Protein AF-0000000065993021 (afdb_homodimer)

Nearest PDB structures (foldseek):
  5g56-assembly1_A  TM=7.506E-01  e=6.203E-04  Acetivibrio thermocellus
  7ceg-assembly1_A  TM=7.493E-01  e=1.211E-02  Mus musculus
  5xwt-assembly1_A  TM=7.594E-01  e=2.665E-02  Mus musculus
  6tpv-assembly1_A  TM=6.219E-01  e=9.504E-03  Homo sapiens
  4yfe-assembly2_B  TM=6.437E-01  e=3.396E-02  Mus musculus

pLDDT: mean 94.17, std 7.06, range [51.53, 98.88]

Structure (mmCIF, N/CA/C/O backbone):
data_AF-0000000065993021-model_v1
#
loop_
_entity.id
_entity.type
_entity.pdbx_description
1 polymer 'Probable zinc metalloprotease VDBG_06923'
#
loop_
_atom_site.group_PDB
_atom_site.id
_atom_site.type_symbol
_atom_site.label_atom_id
_atom_site.label_alt_id
_atom_site.label_comp_id
_atom_site.label_asym_id
_atom_site.label_entity_id
_atom_site.label_seq_id
_atom_site.pdbx_PDB_ins_code
_atom_site.Cartn_x
_atom_site.Cartn_y
_atom_site.Cartn_z
_atom_site.occupancy
_atom_site.B_iso_or_equiv
_atom_site.auth_seq_id
_atom_site.auth_comp_id
_atom_site.auth_asym_id
_atom_site.auth_atom_id
_atom_site.pdbx_PDB_model_num
ATOM 1 N N . MET A 1 1 ? 19.875 22.203 16.516 1 51.56 1 MET A N 1
ATOM 2 C CA . MET A 1 1 ? 19.578 23.625 16.406 1 51.56 1 MET A CA 1
ATOM 3 C C . MET A 1 1 ? 20.266 24.422 17.516 1 51.56 1 MET A C 1
ATOM 5 O O . MET A 1 1 ? 20.422 23.922 18.625 1 51.56 1 MET A O 1
ATOM 9 N N . ASN A 1 2 ? 21.203 25.266 17.203 1 52.75 2 ASN A N 1
ATOM 10 C CA . ASN A 1 2 ? 21.891 26.125 18.156 1 52.75 2 ASN A CA 1
ATOM 11 C C . ASN A 1 2 ? 20.922 27.078 18.844 1 52.75 2 ASN A C 1
ATOM 13 O O . ASN A 1 2 ? 20.516 28.078 18.266 1 52.75 2 ASN A O 1
ATOM 17 N N . TYR A 1 3 ? 20.438 26.797 20.016 1 54.84 3 TYR A N 1
ATOM 18 C CA . TYR A 1 3 ? 19.438 27.594 20.703 1 54.84 3 TYR A CA 1
ATOM 19 C C . TYR A 1 3 ? 20.031 28.891 21.234 1 54.84 3 TYR A C 1
ATOM 21 O O . TYR A 1 3 ? 19.297 29.766 21.719 1 54.84 3 TYR A O 1
ATOM 29 N N . GLU A 1 4 ? 21.266 29.062 21.141 1 57.97 4 GLU A N 1
ATOM 30 C CA . GLU A 1 4 ? 21.906 30.266 21.656 1 57.97 4 GLU A CA 1
ATOM 31 C C . GLU A 1 4 ? 21.984 31.344 20.578 1 57.97 4 GLU A C 1
ATOM 33 O O . GLU A 1 4 ? 22 32.531 20.891 1 57.97 4 GLU A O 1
ATOM 38 N N . ALA A 1 5 ? 22.094 30.859 19.375 1 61.44 5 ALA A N 1
ATOM 39 C CA . ALA A 1 5 ? 22.297 31.828 18.297 1 61.44 5 ALA A CA 1
ATOM 40 C C . ALA A 1 5 ? 20.953 32.188 17.656 1 61.44 5 ALA A C 1
ATOM 42 O O . ALA A 1 5 ? 19.953 31.516 17.859 1 61.44 5 ALA A O 1
ATOM 43 N N . GLU A 1 6 ? 20.953 33.375 17.172 1 67.56 6 GLU A N 1
ATOM 44 C CA . GLU A 1 6 ? 19.781 33.781 16.406 1 67.56 6 GLU A CA 1
ATOM 45 C C . GLU A 1 6 ? 19.516 32.781 15.266 1 67.56 6 GLU A C 1
ATOM 47 O O . GLU A 1 6 ? 20.359 32.594 14.391 1 67.56 6 GLU A O 1
ATOM 52 N N . GLN A 1 7 ? 18.578 31.875 15.477 1 71.81 7 GLN A N 1
ATOM 53 C CA . GLN A 1 7 ? 18.094 30.953 14.445 1 71.81 7 GLN A CA 1
ATOM 54 C C . GLN A 1 7 ? 16.641 31.25 14.094 1 71.81 7 GLN A C 1
ATOM 56 O O . GLN A 1 7 ? 15.734 30.797 14.789 1 71.81 7 GLN A O 1
ATOM 61 N N . PRO A 1 8 ? 16.453 32.062 13.07 1 79.31 8 PRO A N 1
ATOM 62 C CA . PRO A 1 8 ? 15.109 32.562 12.781 1 79.31 8 PRO A CA 1
ATOM 63 C C . PRO A 1 8 ? 14.078 31.453 12.609 1 79.31 8 PRO A C 1
ATOM 65 O O . PRO A 1 8 ? 12.898 31.656 12.914 1 79.31 8 PRO A O 1
ATOM 68 N N . GLY A 1 9 ? 14.5 30.219 12.094 1 89 9 GLY A N 1
ATOM 69 C CA . GLY A 1 9 ? 13.562 29.109 11.938 1 89 9 GLY A CA 1
ATOM 70 C C . GLY A 1 9 ? 12.367 29.469 11.078 1 89 9 GLY A C 1
ATOM 71 O O . GLY A 1 9 ? 11.227 29.188 11.453 1 89 9 GLY A O 1
ATOM 72 N N . ALA A 1 10 ? 12.578 30.266 9.969 1 91.44 10 ALA A N 1
ATOM 73 C CA . ALA A 1 10 ? 11.523 30.766 9.102 1 91.44 10 ALA A CA 1
ATOM 74 C C . ALA A 1 10 ? 10.719 29.625 8.484 1 91.44 10 ALA A C 1
ATOM 76 O O . ALA A 1 10 ? 9.492 29.609 8.547 1 91.44 10 ALA A O 1
ATOM 77 N N . ASN A 1 11 ? 11.391 28.703 7.926 1 92.94 11 ASN A N 1
ATOM 78 C CA . ASN A 1 11 ? 10.734 27.547 7.32 1 92.94 11 ASN A CA 1
ATOM 79 C C . ASN A 1 11 ? 10.398 26.484 8.359 1 92.94 11 ASN A C 1
ATOM 81 O O . ASN A 1 11 ? 9.281 25.984 8.398 1 92.94 11 ASN A O 1
ATOM 85 N N . ASP A 1 12 ? 11.305 26.203 9.25 1 89.75 12 ASP A N 1
ATOM 86 C CA . ASP A 1 12 ? 11.203 25.203 10.312 1 89.75 12 ASP A CA 1
ATOM 87 C C . ASP A 1 12 ? 11.18 25.859 11.688 1 89.75 12 ASP A C 1
ATOM 89 O O . ASP A 1 12 ? 12.203 25.922 12.367 1 89.75 12 ASP A O 1
ATOM 93 N N . ASP A 1 13 ? 10.125 26.328 12.156 1 91 13 ASP A N 1
ATOM 94 C CA . ASP A 1 13 ? 8.812 26.016 11.609 1 91 13 ASP A CA 1
ATOM 95 C C . ASP A 1 13 ? 7.863 27.203 11.703 1 91 13 ASP A C 1
ATOM 97 O O . ASP A 1 13 ? 6.676 27.031 11.992 1 91 13 ASP A O 1
ATOM 101 N N . ALA A 1 14 ? 8.438 28.391 11.516 1 93.44 14 ALA A N 1
ATOM 102 C CA . ALA A 1 14 ? 7.555 29.562 11.531 1 93.44 14 ALA A CA 1
ATOM 103 C C . ALA A 1 14 ? 6.543 29.5 10.391 1 93.44 14 ALA A C 1
ATOM 105 O O . ALA A 1 14 ? 5.441 30.047 10.5 1 93.44 14 ALA A O 1
ATOM 106 N N . SER A 1 15 ? 6.91 28.859 9.289 1 95.44 15 SER A N 1
ATOM 107 C CA . SER A 1 15 ? 5.98 28.703 8.172 1 95.44 15 SER A CA 1
ATOM 108 C C . SER A 1 15 ? 4.703 28 8.617 1 95.44 15 SER A C 1
ATOM 110 O O . SER A 1 15 ? 3.598 28.469 8.336 1 95.44 15 SER A O 1
ATOM 112 N N . GLY A 1 16 ? 4.852 26.875 9.375 1 96.56 16 GLY A N 1
ATOM 113 C CA . GLY A 1 16 ? 3.693 26.156 9.891 1 96.56 16 GLY A CA 1
ATOM 114 C C . GLY A 1 16 ? 2.914 26.969 10.914 1 96.56 16 GLY A C 1
ATOM 115 O O . GLY A 1 16 ? 1.682 26.938 10.93 1 96.56 16 GLY A O 1
ATOM 116 N N . VAL A 1 17 ? 3.619 27.688 11.789 1 96.69 17 VAL A N 1
ATOM 117 C CA . VAL A 1 17 ? 2.969 28.516 12.789 1 96.69 17 VAL A CA 1
ATOM 118 C C . VAL A 1 17 ? 2.15 29.609 12.094 1 96.69 17 VAL A C 1
ATOM 120 O O . VAL A 1 17 ? 1.023 29.906 12.5 1 96.69 17 VAL A O 1
ATOM 123 N N . ALA A 1 18 ? 2.752 30.172 11.062 1 97.31 18 ALA A N 1
ATOM 124 C CA . ALA A 1 18 ? 2.049 31.203 10.297 1 97.31 18 ALA A CA 1
ATOM 125 C C . ALA A 1 18 ? 0.755 30.656 9.703 1 97.31 18 ALA A C 1
ATOM 127 O O . ALA A 1 18 ? -0.28 31.328 9.727 1 97.31 18 ALA A O 1
ATOM 128 N N . VAL A 1 19 ? 0.803 29.453 9.141 1 98.31 19 VAL A N 1
ATOM 129 C CA . VAL A 1 19 ? -0.385 28.812 8.586 1 98.31 19 VAL A CA 1
ATOM 130 C C . VAL A 1 19 ? -1.442 28.656 9.68 1 98.31 19 VAL A C 1
ATOM 132 O O . VAL A 1 19 ? -2.602 29.031 9.492 1 98.31 19 VAL A O 1
ATOM 135 N N . ALA A 1 20 ? -1.047 28.141 10.852 1 97.94 20 ALA A N 1
ATOM 136 C CA . ALA A 1 20 ? -1.976 27.922 11.953 1 97.94 20 ALA A CA 1
ATOM 137 C C . ALA A 1 20 ? -2.611 29.234 12.398 1 97.94 20 ALA A C 1
ATOM 139 O O . ALA A 1 20 ? -3.826 29.312 12.602 1 97.94 20 ALA A O 1
ATOM 140 N N . LEU A 1 21 ? -1.786 30.266 12.516 1 97.81 21 LEU A N 1
ATOM 141 C CA . LEU A 1 21 ? -2.275 31.562 12.969 1 97.81 21 LEU A CA 1
ATOM 142 C C . LEU A 1 21 ? -3.246 32.156 11.953 1 97.81 21 LEU A C 1
ATOM 144 O O . LEU A 1 21 ? -4.285 32.688 12.336 1 97.81 21 LEU A O 1
ATOM 148 N N . GLU A 1 22 ? -2.885 32.094 10.719 1 97.94 22 GLU A N 1
ATOM 149 C CA . GLU A 1 22 ? -3.762 32.625 9.68 1 97.94 22 GLU A CA 1
ATOM 150 C C . GLU A 1 22 ? -5.094 31.906 9.648 1 97.94 22 GLU A C 1
ATOM 152 O O . GLU A 1 22 ? -6.152 32.531 9.508 1 97.94 22 GLU A O 1
ATOM 157 N N . LEU A 1 23 ? -5.023 30.578 9.75 1 98.12 23 LEU A N 1
ATOM 158 C CA . LEU A 1 23 ? -6.258 29.797 9.758 1 98.12 23 LEU A CA 1
ATOM 159 C C . LEU A 1 23 ? -7.094 30.109 10.992 1 98.12 23 LEU A C 1
ATOM 161 O O . LEU A 1 23 ? -8.328 30.172 10.914 1 98.12 23 LEU A O 1
ATOM 165 N N . ALA A 1 24 ? -6.426 30.297 12.117 1 98 24 ALA A N 1
ATOM 166 C CA . ALA A 1 24 ? -7.137 30.719 13.32 1 98 24 ALA A CA 1
ATOM 167 C C . ALA A 1 24 ? -7.852 32.062 13.094 1 98 24 ALA A C 1
ATOM 169 O O . ALA A 1 24 ? -9.008 32.219 13.492 1 98 24 ALA A O 1
ATOM 170 N N . ARG A 1 25 ? -7.168 32.969 12.461 1 97.62 25 ARG A N 1
ATOM 171 C CA . ARG A 1 25 ? -7.758 34.25 12.164 1 97.62 25 ARG A CA 1
ATOM 172 C C . ARG A 1 25 ? -8.969 34.125 11.258 1 97.62 25 ARG A C 1
ATOM 174 O O . ARG A 1 25 ? -10.031 34.688 11.523 1 97.62 25 ARG A O 1
ATOM 181 N N . VAL A 1 26 ? -8.828 33.344 10.188 1 96.69 26 VAL A N 1
ATOM 182 C CA . VAL A 1 26 ? -9.875 33.156 9.195 1 96.69 26 VAL A CA 1
ATOM 183 C C . VAL A 1 26 ? -11.086 32.469 9.828 1 96.69 26 VAL A C 1
ATOM 185 O O . VAL A 1 26 ? -12.234 32.844 9.547 1 96.69 26 VAL A O 1
ATOM 188 N N . LEU A 1 27 ? -10.836 31.516 10.766 1 97.12 27 LEU A N 1
ATOM 189 C CA . LEU A 1 27 ? -11.914 30.688 11.297 1 97.12 27 LEU A CA 1
ATOM 190 C C . LEU A 1 27 ? -12.484 31.281 12.57 1 97.12 27 LEU A C 1
ATOM 192 O O . LEU A 1 27 ? -13.523 30.844 13.062 1 97.12 27 LEU A O 1
ATOM 196 N N . ALA A 1 28 ? -11.828 32.281 13.086 1 95.25 28 ALA A N 1
ATOM 197 C CA . ALA A 1 28 ? -12.25 32.906 14.336 1 95.25 28 ALA A CA 1
ATOM 198 C C . ALA A 1 28 ? -13.672 33.438 14.234 1 95.25 28 ALA A C 1
ATOM 200 O O . ALA A 1 28 ? -14.383 33.531 15.242 1 95.25 28 ALA A O 1
ATOM 201 N N . LYS A 1 29 ? -14.133 33.719 13.039 1 94.62 29 LYS A N 1
ATOM 202 C CA . LYS A 1 29 ? -15.453 34.312 12.844 1 94.62 29 LYS A CA 1
ATOM 203 C C . LYS A 1 29 ? -16.469 33.25 12.414 1 94.62 29 LYS A C 1
ATOM 205 O O . LYS A 1 29 ? -17.578 33.594 12.016 1 94.62 29 LYS A O 1
ATOM 210 N N . ARG A 1 30 ? -16.031 32.094 12.43 1 95.75 30 ARG A N 1
ATOM 211 C CA . ARG A 1 30 ? -16.891 31 12.008 1 95.75 30 ARG A CA 1
ATOM 212 C C . ARG A 1 30 ? -17.172 30.047 13.172 1 95.75 30 ARG A C 1
ATOM 214 O O . ARG A 1 30 ? -16.453 30.078 14.18 1 95.75 30 ARG A O 1
ATOM 221 N N . LYS A 1 31 ? -18.25 29.328 13.086 1 95.5 31 LYS A N 1
ATOM 222 C CA . LYS A 1 31 ? -18.609 28.344 14.102 1 95.5 31 LYS A CA 1
ATOM 223 C C . LYS A 1 31 ? -18.625 26.938 13.523 1 95.5 31 LYS A C 1
ATOM 225 O O . LYS A 1 31 ? -19.625 26.5 12.953 1 95.5 31 LYS A O 1
ATOM 230 N N . PRO A 1 32 ? -17.531 26.266 13.656 1 95.75 32 PRO A N 1
ATOM 231 C CA . PRO A 1 32 ? -17.516 24.875 13.203 1 95.75 32 PRO A CA 1
ATOM 232 C C . PRO A 1 32 ? -18.391 23.969 14.062 1 95.75 32 PRO A C 1
ATOM 234 O O . PRO A 1 32 ? -18.703 24.312 15.211 1 95.75 32 PRO A O 1
ATOM 237 N N . ALA A 1 33 ? -18.828 22.828 13.5 1 95.19 33 ALA A N 1
ATOM 238 C CA . ALA A 1 33 ? -19.656 21.859 14.227 1 95.19 33 ALA A CA 1
ATOM 239 C C . ALA A 1 33 ? -18.828 21.141 15.297 1 95.19 33 ALA A C 1
ATOM 241 O O . ALA A 1 33 ? -19.375 20.75 16.344 1 95.19 33 ALA A O 1
ATOM 242 N N . ALA A 1 34 ? -17.547 21 15.023 1 95 34 ALA A N 1
ATOM 243 C CA . ALA A 1 34 ? -16.641 20.375 15.984 1 95 34 ALA A CA 1
ATOM 244 C C . ALA A 1 34 ? -15.539 21.344 16.406 1 95 34 ALA A C 1
ATOM 246 O O . ALA A 1 34 ? -15.258 22.328 15.711 1 95 34 ALA A O 1
ATOM 247 N N . THR A 1 35 ? -14.945 21.031 17.5 1 96.44 35 THR A N 1
ATOM 248 C CA . THR A 1 35 ? -13.867 21.859 18.031 1 96.44 35 THR A CA 1
ATOM 249 C C . THR A 1 35 ? -12.625 21.75 17.156 1 96.44 35 THR A C 1
ATOM 251 O O . THR A 1 35 ? -12.227 20.656 16.766 1 96.44 35 THR A O 1
ATOM 254 N N . ILE A 1 36 ? -12.086 22.844 16.781 1 97.69 36 ILE A N 1
ATOM 255 C CA . ILE A 1 36 ? -10.797 22.938 16.109 1 97.69 36 ILE A CA 1
ATOM 256 C C . ILE A 1 36 ? -9.758 23.547 17.062 1 97.69 36 ILE A C 1
ATOM 258 O O . ILE A 1 36 ? -9.992 24.609 17.641 1 97.69 36 ILE A O 1
ATOM 262 N N . VAL A 1 37 ? -8.648 22.844 17.281 1 97.44 37 VAL A N 1
ATOM 263 C CA . VAL A 1 37 ? -7.586 23.328 18.156 1 97.44 37 VAL A CA 1
ATOM 264 C C . VAL A 1 37 ? -6.379 23.734 17.312 1 97.44 37 VAL A C 1
ATOM 266 O O . VAL A 1 37 ? -5.883 22.953 16.5 1 97.44 37 VAL A O 1
ATOM 269 N N . PHE A 1 38 ? -5.961 24.984 17.422 1 97.62 38 PHE A N 1
ATOM 270 C CA . PHE A 1 38 ? -4.707 25.469 16.859 1 97.62 38 PHE A CA 1
ATOM 271 C C . PHE A 1 38 ? -3.615 25.516 17.922 1 97.62 38 PHE A C 1
ATOM 273 O O . PHE A 1 38 ? -3.822 26.062 19.016 1 97.62 38 PHE A O 1
ATOM 280 N N . ALA A 1 39 ? -2.529 24.859 17.625 1 95.81 39 ALA A N 1
ATOM 281 C CA . ALA A 1 39 ? -1.469 24.781 18.625 1 95.81 39 ALA A CA 1
ATOM 282 C C . ALA A 1 39 ? -0.096 24.969 17.984 1 95.81 39 ALA A C 1
ATOM 284 O O . ALA A 1 39 ? 0.13 24.531 16.859 1 95.81 39 ALA A O 1
ATOM 285 N N . ALA A 1 40 ? 0.78 25.672 18.656 1 94.31 40 ALA A N 1
ATOM 286 C CA . ALA A 1 40 ? 2.219 25.688 18.406 1 94.31 40 ALA A CA 1
ATOM 287 C C . ALA A 1 40 ? 2.99 25.078 19.562 1 94.31 40 ALA A C 1
ATOM 289 O O . ALA A 1 40 ? 2.902 25.547 20.703 1 94.31 40 ALA A O 1
ATOM 290 N N . VAL A 1 41 ? 3.662 24.016 19.312 1 91.06 41 VAL A N 1
ATOM 291 C CA . VAL A 1 41 ? 4.312 23.281 20.391 1 91.06 41 VAL A CA 1
ATOM 292 C C . VAL A 1 41 ? 5.816 23.547 20.359 1 91.06 41 VAL A C 1
ATOM 294 O O . VAL A 1 41 ? 6.391 23.781 19.297 1 91.06 41 VAL A O 1
ATOM 297 N N . ALA A 1 42 ? 6.398 23.547 21.516 1 86.12 42 ALA A N 1
ATOM 298 C CA . ALA A 1 42 ? 7.828 23.812 21.656 1 86.12 42 ALA A CA 1
ATOM 299 C C . ALA A 1 42 ? 8.617 22.516 21.844 1 86.12 42 ALA A C 1
ATOM 301 O O . ALA A 1 42 ? 8.031 21.469 22.109 1 86.12 42 ALA A O 1
ATOM 302 N N . GLY A 1 43 ? 10 22.609 21.625 1 84 43 GLY A N 1
ATOM 303 C CA . GLY A 1 43 ? 10.914 21.531 21.953 1 84 43 GLY A CA 1
ATOM 304 C C . GLY A 1 43 ? 10.844 20.375 20.984 1 84 43 GLY A C 1
ATOM 305 O O . GLY A 1 43 ? 10.914 19.203 21.391 1 84 43 GLY A O 1
ATOM 306 N N . GLU A 1 44 ? 10.484 20.625 19.688 1 76.31 44 GLU A N 1
ATOM 307 C CA . GLU A 1 44 ? 10.477 19.562 18.688 1 76.31 44 GLU A CA 1
ATOM 308 C C . GLU A 1 44 ? 11.852 18.922 18.562 1 76.31 44 GLU A C 1
ATOM 310 O O . GLU A 1 44 ? 11.984 17.703 18.656 1 76.31 44 GLU A O 1
ATOM 315 N N . GLU A 1 45 ? 12.891 19.719 18.5 1 76.12 45 GLU A N 1
ATOM 316 C CA . GLU A 1 45 ? 14.234 19.219 18.25 1 76.12 45 GLU A CA 1
ATOM 317 C C . GLU A 1 45 ? 14.789 18.5 19.484 1 76.12 45 GLU A C 1
ATOM 319 O O . GLU A 1 45 ? 15.734 17.703 19.375 1 76.12 45 GLU A O 1
ATOM 324 N N . GLN A 1 46 ? 14.25 18.812 20.641 1 78.06 46 GLN A N 1
ATOM 325 C CA . GLN A 1 46 ? 14.703 18.219 21.891 1 78.06 46 GLN A CA 1
ATOM 326 C C . GLN A 1 46 ? 13.977 16.906 22.188 1 78.06 46 GLN A C 1
ATOM 328 O O . GLN A 1 46 ? 14.148 16.312 23.25 1 78.06 46 GLN A O 1
ATOM 333 N N . GLY A 1 47 ? 13.25 16.469 21.188 1 82 47 GLY A N 1
ATOM 334 C CA . GLY A 1 47 ? 12.594 15.188 21.391 1 82 47 GLY A CA 1
ATOM 335 C C . GLY A 1 47 ? 11.078 15.281 21.359 1 82 47 GLY A C 1
ATOM 336 O O . GLY A 1 47 ? 10.391 14.539 22.062 1 82 47 GLY A O 1
ATOM 337 N N . LEU A 1 48 ? 10.586 16.266 20.688 1 87.69 48 LEU A N 1
ATOM 338 C CA . LEU A 1 48 ? 9.148 16.406 20.469 1 87.69 48 LEU A CA 1
ATOM 339 C C . LEU A 1 48 ? 8.422 16.625 21.797 1 87.69 48 LEU A C 1
ATOM 341 O O . LEU A 1 48 ? 7.359 16.047 22.031 1 87.69 48 LEU A O 1
ATOM 345 N N . LEU A 1 49 ? 8.938 17.422 22.703 1 89.5 49 LEU A N 1
ATOM 346 C CA . LEU A 1 49 ? 8.461 17.578 24.078 1 89.5 49 LEU A CA 1
ATOM 347 C C . LEU A 1 49 ? 7.043 18.141 24.094 1 89.5 49 LEU A C 1
ATOM 349 O O . LEU A 1 49 ? 6.152 17.578 24.75 1 89.5 49 LEU A O 1
ATOM 353 N N . GLY A 1 50 ? 6.836 19.203 23.422 1 93.69 50 GLY A N 1
ATOM 354 C CA . GLY A 1 50 ? 5.523 19.828 23.422 1 93.69 50 GLY A CA 1
ATOM 355 C C . GLY A 1 50 ? 4.441 18.938 22.844 1 93.69 50 GLY A C 1
ATOM 356 O O . GLY A 1 50 ? 3.352 18.828 23.406 1 93.69 50 GLY A O 1
ATOM 357 N N . ALA A 1 51 ? 4.703 18.328 21.719 1 95.31 51 ALA A N 1
ATOM 358 C CA . ALA A 1 51 ? 3.736 17.438 21.062 1 95.31 51 ALA A CA 1
ATOM 359 C C . ALA A 1 51 ? 3.416 16.234 21.953 1 95.31 51 ALA A C 1
ATOM 361 O O . ALA A 1 51 ? 2.26 15.812 22.047 1 95.31 51 ALA A O 1
ATOM 362 N N . GLN A 1 52 ? 4.426 15.68 22.594 1 96.5 52 GLN A N 1
ATOM 363 C CA . GLN A 1 52 ? 4.215 14.555 23.5 1 96.5 52 GLN A CA 1
ATOM 364 C C . GLN A 1 52 ? 3.297 14.945 24.656 1 96.5 52 GLN A C 1
ATOM 366 O O . GLN A 1 52 ? 2.367 14.211 24.984 1 96.5 52 GLN A O 1
ATOM 371 N N . PHE A 1 53 ? 3.605 16.094 25.25 1 97.19 53 PHE A N 1
ATOM 372 C CA . PHE A 1 53 ? 2.787 16.578 26.344 1 97.19 53 PHE A CA 1
ATOM 373 C C . PHE A 1 53 ? 1.338 16.75 25.922 1 97.19 53 PHE A C 1
ATOM 375 O O . PHE A 1 53 ? 0.419 16.312 26.609 1 97.19 53 PHE A O 1
ATOM 382 N N . MET A 1 54 ? 1.132 17.344 24.797 1 97.44 54 MET A N 1
ATOM 383 C CA . MET A 1 54 ? -0.217 17.609 24.297 1 97.44 54 MET A CA 1
ATOM 384 C C . MET A 1 54 ? -0.952 16.312 24 1 97.44 54 MET A C 1
ATOM 386 O O . MET A 1 54 ? -2.105 16.141 24.391 1 97.44 54 MET A O 1
ATOM 390 N N . ALA A 1 55 ? -0.347 15.406 23.297 1 97.75 55 ALA A N 1
ATOM 391 C CA . ALA A 1 55 ? -0.956 14.125 22.953 1 97.75 55 ALA A CA 1
ATOM 392 C C . ALA A 1 55 ? -1.354 13.359 24.203 1 97.75 55 ALA A C 1
ATOM 394 O O . ALA A 1 55 ? -2.459 12.82 24.297 1 97.75 55 ALA A O 1
ATOM 395 N N . GLN A 1 56 ? -0.445 13.375 25.172 1 97.56 56 GLN A N 1
ATOM 396 C CA . GLN A 1 56 ? -0.712 12.648 26.406 1 97.56 56 GLN A CA 1
ATOM 397 C C . GLN A 1 56 ? -1.827 13.32 27.203 1 97.56 56 GLN A C 1
ATOM 399 O O . GLN A 1 56 ? -2.627 12.641 27.859 1 97.56 56 GLN A O 1
ATOM 404 N N . THR A 1 57 ? -1.809 14.617 27.219 1 97.88 57 THR A N 1
ATOM 405 C CA . THR A 1 57 ? -2.881 15.344 27.875 1 97.88 57 THR A CA 1
ATOM 406 C C . THR A 1 57 ? -4.238 14.953 27.312 1 97.88 57 THR A C 1
ATOM 408 O O . THR A 1 57 ? -5.176 14.664 28.047 1 97.88 57 THR A O 1
ATOM 411 N N . PHE A 1 58 ? -4.398 14.914 25.984 1 98.06 58 PHE A N 1
ATOM 412 C CA . PHE A 1 58 ? -5.645 14.523 25.328 1 98.06 58 PHE A CA 1
ATOM 413 C C . PHE A 1 58 ? -5.992 13.078 25.656 1 98.06 58 PHE A C 1
ATOM 415 O O . PHE A 1 58 ? -7.145 12.758 25.938 1 98.06 58 PHE A O 1
ATOM 422 N N . LYS A 1 59 ? -4.984 12.234 25.578 1 97.44 59 LYS A N 1
ATOM 423 C CA . LYS A 1 59 ? -5.207 10.82 25.844 1 97.44 59 LYS A CA 1
ATOM 424 C C . LYS A 1 59 ? -5.688 10.602 27.281 1 97.44 59 LYS A C 1
ATOM 426 O O . LYS A 1 59 ? -6.66 9.883 27.516 1 97.44 59 LYS A O 1
ATOM 431 N N . ASN A 1 60 ? -5.047 11.234 28.234 1 98.06 60 ASN A N 1
ATOM 432 C CA . ASN A 1 60 ? -5.387 11.094 29.656 1 98.06 60 ASN A CA 1
ATOM 433 C C . ASN A 1 60 ? -6.793 11.625 29.938 1 98.06 60 ASN A C 1
ATOM 435 O O . ASN A 1 60 ? -7.477 11.109 30.828 1 98.06 60 ASN A O 1
ATOM 439 N N . ALA A 1 61 ? -7.18 12.57 29.219 1 98.12 61 ALA A N 1
ATOM 440 C CA . ALA A 1 61 ? -8.508 13.156 29.391 1 98.12 61 ALA A CA 1
ATOM 441 C C . ALA A 1 61 ? -9.539 12.453 28.516 1 98.12 61 ALA A C 1
ATOM 443 O O . ALA A 1 61 ? -10.703 12.867 28.469 1 98.12 61 ALA A O 1
ATOM 444 N N . SER A 1 62 ? -9.172 11.484 27.75 1 97.12 62 SER A N 1
ATOM 445 C CA . SER A 1 62 ? -10.031 10.703 26.859 1 97.12 62 SER A CA 1
ATOM 446 C C . SER A 1 62 ? -10.703 11.594 25.828 1 97.12 62 SER A C 1
ATOM 448 O O . SER A 1 62 ? -11.891 11.422 25.531 1 97.12 62 SER A O 1
ATOM 450 N N . VAL A 1 63 ? -9.93 12.586 25.406 1 96.81 63 VAL A N 1
ATOM 451 C CA . VAL A 1 63 ? -10.438 13.453 24.344 1 96.81 63 VAL A CA 1
ATOM 452 C C . VAL A 1 63 ? -10.5 12.68 23.031 1 96.81 63 VAL A C 1
ATOM 454 O O . VAL A 1 63 ? -9.57 11.93 22.703 1 96.81 63 VAL A O 1
ATOM 457 N N . ASN A 1 64 ? -11.586 12.844 22.281 1 94.31 64 ASN A N 1
ATOM 458 C CA . ASN A 1 64 ? -11.703 12.242 20.953 1 94.31 64 ASN A CA 1
ATOM 459 C C . ASN A 1 64 ? -11.07 13.117 19.875 1 94.31 64 ASN A C 1
ATOM 461 O O . ASN A 1 64 ? -11.695 14.07 19.406 1 94.31 64 ASN A O 1
ATOM 465 N N . VAL A 1 65 ? -9.844 12.805 19.531 1 96.12 65 VAL A N 1
ATOM 466 C CA . VAL A 1 65 ? -9.156 13.508 18.453 1 96.12 65 VAL A CA 1
ATOM 467 C C . VAL A 1 65 ? -9.359 12.758 17.141 1 96.12 65 VAL A C 1
ATOM 469 O O . VAL A 1 65 ? -8.797 11.672 16.938 1 96.12 65 VAL A O 1
ATOM 472 N N . GLU A 1 66 ? -10.07 13.336 16.203 1 94.62 66 GLU A N 1
ATOM 473 C CA . GLU A 1 66 ? -10.414 12.664 14.953 1 94.62 66 GLU A CA 1
ATOM 474 C C . GLU A 1 66 ? -9.32 12.859 13.906 1 94.62 66 GLU A C 1
ATOM 476 O O . GLU A 1 66 ? -9.258 12.117 12.922 1 94.62 66 GLU A O 1
ATOM 481 N N . GLY A 1 67 ? -8.523 13.852 14.117 1 97.56 67 GLY A N 1
ATOM 482 C CA . GLY A 1 67 ? -7.438 14.102 13.188 1 97.56 67 GLY A CA 1
ATOM 483 C C . GLY A 1 67 ? -6.453 15.148 13.688 1 97.56 67 GLY A C 1
ATOM 484 O O . GLY A 1 67 ? -6.855 16.188 14.211 1 97.56 67 GLY A O 1
ATOM 485 N N . MET A 1 68 ? -5.262 14.836 13.664 1 98.31 68 MET A N 1
ATOM 486 C CA . MET A 1 68 ? -4.188 15.781 13.953 1 98.31 68 MET A CA 1
ATOM 487 C C . MET A 1 68 ? -3.387 16.094 12.688 1 98.31 68 MET A C 1
ATOM 489 O O . MET A 1 68 ? -2.883 15.188 12.031 1 98.31 68 MET A O 1
ATOM 493 N N . LEU A 1 69 ? -3.352 17.344 12.281 1 98.56 69 LEU A N 1
ATOM 494 C CA . LEU A 1 69 ? -2.645 17.828 11.102 1 98.56 69 LEU A CA 1
ATOM 495 C C . LEU A 1 69 ? -1.402 18.609 11.492 1 98.56 69 LEU A C 1
ATOM 497 O O . LEU A 1 69 ? -1.508 19.766 11.93 1 98.56 69 LEU A O 1
ATOM 501 N N . ASN A 1 70 ? -0.302 18 11.383 1 98.25 70 ASN A N 1
ATOM 502 C CA . ASN A 1 70 ? 0.961 18.688 11.641 1 98.25 70 ASN A CA 1
ATOM 503 C C . ASN A 1 70 ? 1.462 19.422 10.398 1 98.25 70 ASN A C 1
ATOM 505 O O . ASN A 1 70 ? 1.705 18.812 9.359 1 98.25 70 ASN A O 1
ATOM 509 N N . VAL A 1 71 ? 1.565 20.688 10.484 1 97.88 71 VAL A N 1
ATOM 510 C CA . VAL A 1 71 ? 2.094 21.516 9.406 1 97.88 71 VAL A CA 1
ATOM 511 C C . VAL A 1 71 ? 3.504 21.984 9.758 1 97.88 71 VAL A C 1
ATOM 513 O O . VAL A 1 71 ? 3.686 22.812 10.664 1 97.88 71 VAL A O 1
ATOM 516 N N . ASP A 1 72 ? 4.379 21.406 9.086 1 94.62 72 ASP A N 1
ATOM 517 C CA . ASP A 1 72 ? 5.785 21.594 9.43 1 94.62 72 ASP A CA 1
ATOM 518 C C . ASP A 1 72 ? 6.66 21.641 8.18 1 94.62 72 ASP A C 1
ATOM 520 O O . ASP A 1 72 ? 6.605 20.734 7.348 1 94.62 72 ASP A O 1
ATOM 524 N N . LEU A 1 73 ? 7.508 22.75 8.055 1 93.88 73 LEU A N 1
ATOM 525 C CA . LEU A 1 73 ? 8.398 22.875 6.91 1 93.88 73 LEU A CA 1
ATOM 526 C C . LEU A 1 73 ? 7.609 22.984 5.613 1 93.88 73 LEU A C 1
ATOM 528 O O . LEU A 1 73 ? 7.777 22.156 4.707 1 93.88 73 LEU A O 1
ATOM 532 N N . VAL A 1 74 ? 6.82 24.031 5.52 1 96.69 74 VAL A N 1
ATOM 533 C CA . VAL A 1 74 ? 5.977 24.172 4.34 1 96.69 74 VAL A CA 1
ATOM 534 C C . VAL A 1 74 ? 6.301 25.484 3.633 1 96.69 74 VAL A C 1
ATOM 536 O O . VAL A 1 74 ? 5.43 26.094 3.008 1 96.69 74 VAL A O 1
ATOM 539 N N . GLY A 1 75 ? 7.539 25.969 3.77 1 94.56 75 GLY A N 1
ATOM 540 C CA . GLY A 1 75 ? 7.871 27.312 3.326 1 94.56 75 GLY A CA 1
ATOM 541 C C . GLY A 1 75 ? 8.531 27.344 1.959 1 94.56 75 GLY A C 1
ATOM 542 O O . GLY A 1 75 ? 8.664 28.406 1.354 1 94.56 75 GLY A O 1
ATOM 543 N N . SER A 1 76 ? 8.969 26.219 1.499 1 90.44 76 SER A N 1
ATOM 544 C CA . SER A 1 76 ? 9.75 26.266 0.266 1 90.44 76 SER A CA 1
ATOM 545 C C . SER A 1 76 ? 9.211 25.281 -0.771 1 90.44 76 SER A C 1
ATOM 547 O O . SER A 1 76 ? 9.094 24.094 -0.501 1 90.44 76 SER A O 1
ATOM 549 N N . SER A 1 77 ? 8.93 25.891 -2.029 1 91.75 77 SER A N 1
ATOM 550 C CA . SER A 1 77 ? 8.531 25.062 -3.166 1 91.75 77 SER A CA 1
ATOM 551 C C . SER A 1 77 ? 9.711 24.781 -4.082 1 91.75 77 SER A C 1
ATOM 553 O O . SER A 1 77 ? 9.594 24 -5.035 1 91.75 77 SER A O 1
ATOM 555 N N . VAL A 1 78 ? 10.852 25.406 -3.74 1 90.44 78 VAL A N 1
ATOM 556 C CA . VAL A 1 78 ? 12.031 25.297 -4.59 1 90.44 78 VAL A CA 1
ATOM 557 C C . VAL A 1 78 ? 13.102 24.469 -3.891 1 90.44 78 VAL A C 1
ATOM 559 O O . VAL A 1 78 ? 13.398 24.688 -2.713 1 90.44 78 VAL A O 1
ATOM 562 N N . GLY A 1 79 ? 13.625 23.562 -4.621 1 88.88 79 GLY A N 1
ATOM 563 C CA . GLY A 1 79 ? 14.617 22.672 -4.062 1 88.88 79 GLY A CA 1
ATOM 564 C C . GLY A 1 79 ? 16.031 23.203 -4.18 1 88.88 79 GLY A C 1
ATOM 565 O O . GLY A 1 79 ? 16.25 24.312 -4.66 1 88.88 79 GLY A O 1
ATOM 566 N N . SER A 1 80 ? 16.984 22.391 -3.721 1 87 80 SER A N 1
ATOM 567 C CA . SER A 1 80 ? 18.391 22.781 -3.654 1 87 80 SER A CA 1
ATOM 568 C C . SER A 1 80 ? 18.984 22.953 -5.047 1 87 80 SER A C 1
ATOM 570 O O . SER A 1 80 ? 19.969 23.672 -5.227 1 87 80 SER A O 1
ATOM 572 N N . ARG A 1 81 ? 18.375 22.391 -6.082 1 88.31 81 ARG A N 1
ATOM 573 C CA . ARG A 1 81 ? 18.906 22.453 -7.441 1 88.31 81 ARG A CA 1
ATOM 574 C C . ARG A 1 81 ? 17.984 23.281 -8.344 1 88.31 81 ARG A C 1
ATOM 576 O O . ARG A 1 81 ? 18.078 23.203 -9.57 1 88.31 81 ARG A O 1
ATOM 583 N N . GLY A 1 82 ? 17.031 23.844 -7.695 1 88.12 82 GLY A N 1
ATOM 584 C CA . GLY A 1 82 ? 16.156 24.734 -8.445 1 88.12 82 GLY A CA 1
ATOM 585 C C . GLY A 1 82 ? 14.875 24.047 -8.891 1 88.12 82 GLY A C 1
ATOM 586 O O . GLY A 1 82 ? 14.078 24.641 -9.617 1 88.12 82 GLY A O 1
ATOM 587 N N . GLU A 1 83 ? 14.688 22.797 -8.508 1 89.5 83 GLU A N 1
ATOM 588 C CA . GLU A 1 83 ? 13.422 22.141 -8.797 1 89.5 83 GLU A CA 1
ATOM 589 C C . GLU A 1 83 ? 12.242 22.922 -8.219 1 89.5 83 GLU A C 1
ATOM 591 O O . GLU A 1 83 ? 12.289 23.359 -7.07 1 89.5 83 GLU A O 1
ATOM 596 N N . LYS A 1 84 ? 11.305 23.188 -9.047 1 92.94 84 LYS A N 1
ATOM 597 C CA . LYS A 1 84 ? 10.141 23.953 -8.602 1 92.94 84 LYS A CA 1
ATOM 598 C C . LYS A 1 84 ? 8.875 23.094 -8.648 1 92.94 84 LYS A C 1
ATOM 600 O O . LYS A 1 84 ? 8.539 22.531 -9.695 1 92.94 84 LYS A O 1
ATOM 605 N N . GLU A 1 85 ? 8.234 23.016 -7.531 1 94.81 85 GLU A N 1
ATOM 606 C CA . GLU A 1 85 ? 6.93 22.375 -7.398 1 94.81 85 GLU A CA 1
ATOM 607 C C . GLU A 1 85 ? 5.992 23.188 -6.516 1 94.81 85 GLU A C 1
ATOM 609 O O . GLU A 1 85 ? 5.617 22.75 -5.426 1 94.81 85 GLU A O 1
ATOM 614 N N . PRO A 1 86 ? 5.562 24.281 -7.035 1 96.62 86 PRO A N 1
ATOM 615 C CA . PRO A 1 86 ? 4.793 25.203 -6.207 1 96.62 86 PRO A CA 1
ATOM 616 C C . PRO A 1 86 ? 3.379 24.719 -5.922 1 96.62 86 PRO A C 1
ATOM 618 O O . PRO A 1 86 ? 2.676 25.297 -5.086 1 96.62 86 PRO A O 1
ATOM 621 N N . ASN A 1 87 ? 2.947 23.672 -6.605 1 98.12 87 ASN A N 1
ATOM 622 C CA . ASN A 1 87 ? 1.567 23.219 -6.441 1 98.12 87 ASN A CA 1
ATOM 623 C C . ASN A 1 87 ? 1.497 21.812 -5.848 1 98.12 87 ASN A C 1
ATOM 625 O O . ASN A 1 87 ? 0.508 21.109 -6.039 1 98.12 87 ASN A O 1
ATOM 629 N N . THR A 1 88 ? 2.549 21.391 -5.156 1 97.44 88 THR A N 1
ATOM 630 C CA . THR A 1 88 ? 2.559 20.078 -4.527 1 97.44 88 THR A CA 1
ATOM 631 C C . THR A 1 88 ? 2.939 20.172 -3.055 1 97.44 88 THR A C 1
ATOM 633 O O . THR A 1 88 ? 3.891 20.875 -2.703 1 97.44 88 THR A O 1
ATOM 636 N N . VAL A 1 89 ? 2.17 19.578 -2.197 1 97.94 89 VAL A N 1
ATOM 637 C CA . VAL A 1 89 ? 2.537 19.422 -0.793 1 97.94 89 VAL A CA 1
ATOM 638 C C . VAL A 1 89 ? 2.625 17.938 -0.441 1 97.94 89 VAL A C 1
ATOM 640 O O . VAL A 1 89 ? 1.812 17.125 -0.903 1 97.94 89 VAL A O 1
ATOM 643 N N . ARG A 1 90 ? 3.65 17.531 0.325 1 97.12 90 ARG A N 1
ATOM 644 C CA . ARG A 1 90 ? 3.76 16.156 0.801 1 97.12 90 ARG A CA 1
ATOM 645 C C . ARG A 1 90 ? 2.895 15.938 2.037 1 97.12 90 ARG A C 1
ATOM 647 O O . ARG A 1 90 ? 2.793 16.812 2.896 1 97.12 90 ARG A O 1
ATOM 654 N N . LEU A 1 91 ? 2.348 14.797 2.045 1 98.25 91 LEU A N 1
ATOM 655 C CA . LEU A 1 91 ? 1.562 14.375 3.199 1 98.25 91 LEU A CA 1
ATOM 656 C C . LEU A 1 91 ? 2.018 13.008 3.695 1 98.25 91 LEU A C 1
ATOM 658 O O . LEU A 1 91 ? 1.741 11.992 3.061 1 98.25 91 LEU A O 1
ATOM 662 N N . PHE A 1 92 ? 2.711 13 4.84 1 97.81 92 PHE A N 1
ATOM 663 C CA . PHE A 1 92 ? 3.201 11.758 5.418 1 97.81 92 PHE A CA 1
ATOM 664 C C . PHE A 1 92 ? 2.098 11.047 6.195 1 97.81 92 PHE A C 1
ATOM 666 O O . PHE A 1 92 ? 1.48 11.641 7.082 1 97.81 92 PHE A O 1
ATOM 673 N N . CYS A 1 93 ? 1.852 9.789 5.793 1 97.38 93 CYS A N 1
ATOM 674 C CA . CYS A 1 93 ? 0.803 8.953 6.363 1 97.38 93 CYS A CA 1
ATOM 675 C C . CYS A 1 93 ? 1.347 7.582 6.746 1 97.38 93 CYS A C 1
ATOM 677 O O . CYS A 1 93 ? 1.626 6.758 5.879 1 97.38 93 CYS A O 1
ATOM 679 N N . GLN A 1 94 ? 1.41 7.375 7.988 1 96.25 94 GLN A N 1
ATOM 680 C CA . GLN A 1 94 ? 1.996 6.125 8.469 1 96.25 94 GLN A CA 1
ATOM 681 C C . GLN A 1 94 ? 1.064 4.945 8.203 1 96.25 94 GLN A C 1
ATOM 683 O O . GLN A 1 94 ? -0.159 5.102 8.211 1 96.25 94 GLN A O 1
ATOM 688 N N . GLY A 1 95 ? 1.678 3.754 8.031 1 96.12 95 GLY A N 1
ATOM 689 C CA . GLY A 1 95 ? 0.938 2.514 7.859 1 96.12 95 GLY A CA 1
ATOM 690 C C . GLY A 1 95 ? 0.304 2.014 9.141 1 96.12 95 GLY A C 1
ATOM 691 O O . GLY A 1 95 ? -0.25 2.799 9.914 1 96.12 95 GLY A O 1
ATOM 692 N N . PRO A 1 96 ? 0.356 0.75 9.414 1 96.31 96 PRO A N 1
ATOM 693 C CA . PRO A 1 96 ? -0.351 0.166 10.562 1 96.31 96 PRO A CA 1
ATOM 694 C C . PRO A 1 96 ? -0.038 0.877 11.875 1 96.31 96 PRO A C 1
ATOM 696 O O . PRO A 1 96 ? 1.106 1.278 12.109 1 96.31 96 PRO A O 1
ATOM 699 N N . PRO A 1 97 ? -1.08 0.961 12.719 1 95.31 97 PRO A N 1
ATOM 700 C CA . PRO A 1 97 ? -0.884 1.643 14 1 95.31 97 PRO A CA 1
ATOM 701 C C . PRO A 1 97 ? 0.094 0.909 14.914 1 95.31 97 PRO A C 1
ATOM 703 O O . PRO A 1 97 ? 0.114 -0.324 14.938 1 95.31 97 PRO A O 1
ATOM 706 N N . LEU A 1 98 ? 0.773 1.657 15.664 1 89.5 98 LEU A N 1
ATOM 707 C CA . LEU A 1 98 ? 1.737 1.113 16.609 1 89.5 98 LEU A CA 1
ATOM 708 C C . LEU A 1 98 ? 1.033 0.558 17.844 1 89.5 98 LEU A C 1
ATOM 710 O O . LEU A 1 98 ? 1.625 -0.204 18.609 1 89.5 98 LEU A O 1
ATOM 714 N N . THR A 1 99 ? -0.151 0.93 18 1 94.81 99 THR A N 1
ATOM 715 C CA . THR A 1 99 ? -0.852 0.645 19.25 1 94.81 99 THR A CA 1
ATOM 716 C C . THR A 1 99 ? -1.684 -0.628 19.125 1 94.81 99 THR A C 1
ATOM 718 O O . THR A 1 99 ? -2.326 -1.055 20.078 1 94.81 99 THR A O 1
ATOM 721 N N . GLU A 1 100 ? -1.708 -1.258 17.984 1 95 100 GLU A N 1
ATOM 722 C CA . GLU A 1 100 ? -2.521 -2.455 17.797 1 95 100 GLU A CA 1
ATOM 723 C C . GLU A 1 100 ? -1.939 -3.641 18.562 1 95 100 GLU A C 1
ATOM 725 O O . GLU A 1 100 ? -0.72 -3.812 18.609 1 95 100 GLU A O 1
ATOM 730 N N . THR A 1 101 ? -2.857 -4.484 19.156 1 95 101 THR A N 1
ATOM 731 C CA . THR A 1 101 ? -2.453 -5.777 19.688 1 95 101 THR A CA 1
ATOM 732 C C . THR A 1 101 ? -1.988 -6.711 18.578 1 95 101 THR A C 1
ATOM 734 O O . THR A 1 101 ? -2.297 -6.492 17.406 1 95 101 THR A O 1
ATOM 737 N N . PRO A 1 102 ? -1.256 -7.703 18.969 1 92.56 102 PRO A N 1
ATOM 738 C CA . PRO A 1 102 ? -0.864 -8.68 17.953 1 92.56 102 PRO A CA 1
ATOM 739 C C . PRO A 1 102 ? -2.059 -9.266 17.219 1 92.56 102 PRO A C 1
ATOM 741 O O . PRO A 1 102 ? -1.985 -9.492 16 1 92.56 102 PRO A O 1
ATOM 744 N N . ALA A 1 103 ? -3.16 -9.469 17.922 1 94.38 103 ALA A N 1
ATOM 745 C CA . ALA A 1 103 ? -4.359 -10.023 17.312 1 94.38 103 ALA A CA 1
ATOM 746 C C . ALA A 1 103 ? -4.945 -9.055 16.281 1 94.38 103 ALA A C 1
ATOM 748 O O . ALA A 1 103 ? -5.336 -9.461 15.188 1 94.38 103 ALA A O 1
ATOM 749 N N . GLN A 1 104 ? -4.941 -7.781 16.609 1 93.88 104 GLN A N 1
ATOM 750 C CA . GLN A 1 104 ? -5.445 -6.758 15.695 1 93.88 104 GLN A CA 1
ATOM 751 C C . GLN A 1 104 ? -4.555 -6.629 14.461 1 93.88 104 GLN A C 1
ATOM 753 O O . GLN A 1 104 ? -5.051 -6.531 13.336 1 93.88 104 GLN A O 1
ATOM 758 N N . ALA A 1 105 ? -3.262 -6.645 14.727 1 94 105 ALA A N 1
ATOM 759 C CA . ALA A 1 105 ? -2.301 -6.551 13.633 1 94 105 ALA A CA 1
ATOM 760 C C . ALA A 1 105 ? -2.424 -7.746 12.688 1 94 105 ALA A C 1
ATOM 762 O O . ALA A 1 105 ? -2.357 -7.594 11.469 1 94 105 ALA A O 1
ATOM 763 N N . SER A 1 106 ? -2.609 -8.93 13.281 1 93.06 106 SER A N 1
ATOM 764 C CA . SER A 1 106 ? -2.771 -10.141 12.484 1 93.06 106 SER A CA 1
ATOM 765 C C . SER A 1 106 ? -4.039 -10.086 11.641 1 93.06 106 SER A C 1
ATOM 767 O O . SER A 1 106 ? -4.039 -10.5 10.484 1 93.06 106 SER A O 1
ATOM 769 N N . GLN A 1 107 ? -5.094 -9.594 12.211 1 93.62 107 GLN A N 1
ATOM 770 C CA . GLN A 1 107 ? -6.344 -9.461 11.477 1 93.62 107 GLN A CA 1
ATOM 771 C C . GLN A 1 107 ? -6.203 -8.469 10.32 1 93.62 107 GLN A C 1
ATOM 773 O O . GLN A 1 107 ? -6.68 -8.719 9.211 1 93.62 107 GLN A O 1
ATOM 778 N N . ARG A 1 108 ? -5.555 -7.352 10.578 1 95.62 108 ARG A N 1
ATOM 779 C CA . ARG A 1 108 ? -5.328 -6.363 9.523 1 95.62 108 ARG A CA 1
ATOM 780 C C . ARG A 1 108 ? -4.535 -6.969 8.375 1 95.62 108 ARG A C 1
ATOM 782 O O . ARG A 1 108 ? -4.879 -6.77 7.203 1 95.62 108 ARG A O 1
ATOM 789 N N . LEU A 1 109 ? -3.506 -7.703 8.711 1 94.31 109 LEU A N 1
ATOM 790 C CA . LEU A 1 109 ? -2.697 -8.352 7.688 1 94.31 109 LEU A CA 1
ATOM 791 C C . LEU A 1 109 ? -3.533 -9.344 6.887 1 94.31 109 LEU A C 1
ATOM 793 O O . LEU A 1 109 ? -3.422 -9.406 5.66 1 94.31 109 LEU A O 1
ATOM 797 N N . SER A 1 110 ? -4.43 -10.062 7.562 1 92.81 110 SER A N 1
ATOM 798 C CA . SER A 1 110 ? -5.203 -11.125 6.922 1 92.81 110 SER A CA 1
ATOM 799 C C . SER A 1 110 ? -6.172 -10.562 5.891 1 92.81 110 SER A C 1
ATOM 801 O O . SER A 1 110 ? -6.465 -11.211 4.887 1 92.81 110 SER A O 1
ATOM 803 N N . ILE A 1 111 ? -6.598 -9.312 6.074 1 94.5 111 ILE A N 1
ATOM 804 C CA . ILE A 1 111 ? -7.582 -8.742 5.16 1 94.5 111 ILE A CA 1
ATOM 805 C C . ILE A 1 111 ? -6.891 -7.797 4.184 1 94.5 111 ILE A C 1
ATOM 807 O O . ILE A 1 111 ? -7.551 -7.125 3.389 1 94.5 111 ILE A O 1
ATOM 811 N N . GLY A 1 112 ? -5.57 -7.695 4.234 1 95.25 112 GLY A N 1
ATOM 812 C CA . GLY A 1 112 ? -4.832 -6.805 3.35 1 95.25 112 GLY A CA 1
ATOM 813 C C . GLY A 1 112 ? -5.016 -5.34 3.689 1 95.25 112 GLY A C 1
ATOM 814 O O . GLY A 1 112 ? -5.047 -4.488 2.799 1 95.25 112 GLY A O 1
ATOM 815 N N . GLY A 1 113 ? -5.168 -5.008 4.977 1 96.56 113 GLY A N 1
ATOM 816 C CA . GLY A 1 113 ? -5.523 -3.66 5.395 1 96.56 113 GLY A CA 1
ATOM 817 C C . GLY A 1 113 ? -4.32 -2.824 5.793 1 96.56 113 GLY A C 1
ATOM 818 O O . GLY A 1 113 ? -4.461 -1.818 6.492 1 96.56 113 GLY A O 1
ATOM 819 N N . GLU A 1 114 ? -3.031 -3.209 5.375 1 96.56 114 GLU A N 1
ATOM 820 C CA . GLU A 1 114 ? -1.833 -2.494 5.805 1 96.56 114 GLU A CA 1
ATOM 821 C C . GLU A 1 114 ? -1.854 -1.046 5.328 1 96.56 114 GLU A C 1
ATOM 823 O O . GLU A 1 114 ? -1.302 -0.161 5.988 1 96.56 114 GLU A O 1
ATOM 828 N N . ASN A 1 115 ? -2.533 -0.815 4.211 1 97.88 115 ASN A N 1
ATOM 829 C CA . ASN A 1 115 ? -2.592 0.528 3.643 1 97.88 115 ASN A CA 1
ATOM 830 C C . ASN A 1 115 ? -3.844 1.272 4.098 1 97.88 115 ASN A C 1
ATOM 832 O O . ASN A 1 115 ? -4.191 2.312 3.537 1 97.88 115 ASN A O 1
ATOM 836 N N . ASP A 1 116 ? -4.504 0.722 5.129 1 98 116 ASP A N 1
ATOM 837 C CA . ASP A 1 116 ? -5.777 1.299 5.543 1 98 116 ASP A CA 1
ATOM 838 C C . ASP A 1 116 ? -5.777 1.623 7.035 1 98 116 ASP A C 1
ATOM 840 O O . ASP A 1 116 ? -6.719 1.285 7.754 1 98 116 ASP A O 1
ATOM 844 N N . SER A 1 117 ? -4.672 2.191 7.469 1 97.31 117 SER A N 1
ATOM 845 C CA . SER A 1 117 ? -4.586 2.729 8.82 1 97.31 117 SER A CA 1
ATOM 846 C C . SER A 1 117 ? -5.41 4 8.969 1 97.31 117 SER A C 1
ATOM 848 O O . SER A 1 117 ? -5.766 4.637 7.973 1 97.31 117 SER A O 1
ATOM 850 N N . PRO A 1 118 ? -5.691 4.379 10.227 1 97.31 118 PRO A N 1
ATOM 851 C CA . PRO A 1 118 ? -6.379 5.656 10.43 1 97.31 118 PRO A CA 1
ATOM 852 C C . PRO A 1 118 ? -5.609 6.836 9.836 1 97.31 118 PRO A C 1
ATOM 854 O O . PRO A 1 118 ? -6.219 7.754 9.281 1 97.31 118 PRO A O 1
ATOM 857 N N . ALA A 1 119 ? -4.301 6.828 9.93 1 98.19 119 ALA A N 1
ATOM 858 C CA . ALA A 1 119 ? -3.492 7.902 9.367 1 98.19 119 ALA A CA 1
ATOM 859 C C . ALA A 1 119 ? -3.652 7.969 7.852 1 98.19 119 ALA A C 1
ATOM 861 O O . ALA A 1 119 ? -3.814 9.055 7.281 1 98.19 119 ALA A O 1
ATOM 862 N N . ARG A 1 120 ? -3.615 6.855 7.168 1 98.56 120 ARG A N 1
ATOM 863 C CA . ARG A 1 120 ? -3.73 6.844 5.711 1 98.56 120 ARG A CA 1
ATOM 864 C C . ARG A 1 120 ? -5.16 7.145 5.273 1 98.56 120 ARG A C 1
ATOM 866 O O . ARG A 1 120 ? -5.379 7.75 4.223 1 98.56 120 ARG A O 1
ATOM 873 N N . GLN A 1 121 ? -6.172 6.781 6.094 1 98.69 121 GLN A N 1
ATOM 874 C CA . GLN A 1 121 ? -7.535 7.199 5.797 1 98.69 121 GLN A CA 1
ATOM 875 C C . GLN A 1 121 ? -7.688 8.711 5.91 1 98.69 121 GLN A C 1
ATOM 877 O O . GLN A 1 121 ? -8.383 9.336 5.105 1 98.69 121 GLN A O 1
ATOM 882 N N . LEU A 1 122 ? -7.027 9.258 6.941 1 98.75 122 LEU A N 1
ATOM 883 C CA . LEU A 1 122 ? -7.012 10.711 7.066 1 98.75 122 LEU A CA 1
ATOM 884 C C . LEU A 1 122 ? -6.324 11.352 5.863 1 98.75 122 LEU A C 1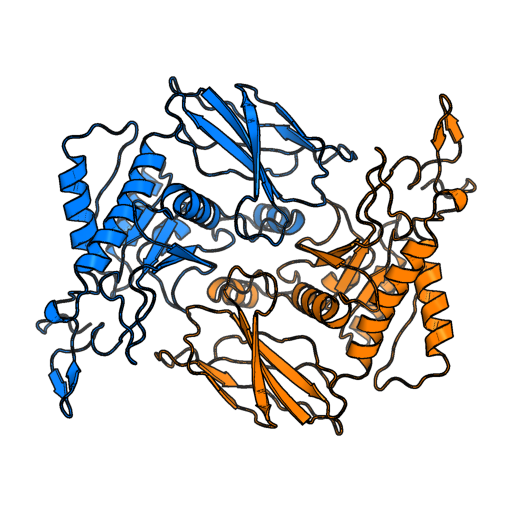
ATOM 886 O O . LEU A 1 122 ? -6.793 12.367 5.34 1 98.75 122 LEU A O 1
ATOM 890 N N . GLY A 1 123 ? -5.25 10.773 5.41 1 98.75 123 GLY A N 1
ATOM 891 C CA . GLY A 1 123 ? -4.57 11.25 4.219 1 98.75 123 GLY A CA 1
ATOM 892 C C . GLY A 1 123 ? -5.438 11.203 2.975 1 98.75 123 GLY A C 1
ATOM 893 O O . GLY A 1 123 ? -5.469 12.156 2.195 1 98.75 123 GLY A O 1
ATOM 894 N N . ARG A 1 124 ? -6.145 10.094 2.781 1 98.75 124 ARG A N 1
ATOM 895 C CA . ARG A 1 124 ? -7.047 9.969 1.643 1 98.75 124 ARG A CA 1
ATOM 896 C C . ARG A 1 124 ? -8.148 11.023 1.696 1 98.75 124 ARG A C 1
ATOM 898 O O . ARG A 1 124 ? -8.492 11.617 0.674 1 98.75 124 ARG A O 1
ATOM 905 N N . PHE A 1 125 ? -8.641 11.195 2.906 1 98.81 125 PHE A N 1
ATOM 906 C CA . PHE A 1 125 ? -9.672 12.203 3.127 1 98.81 125 PHE A CA 1
ATOM 907 C C . PHE A 1 125 ? -9.172 13.586 2.723 1 98.81 125 PHE A C 1
ATOM 909 O O . PHE A 1 125 ? -9.828 14.289 1.958 1 98.81 125 PHE A O 1
ATOM 916 N N . ILE A 1 126 ? -7.992 13.93 3.184 1 98.88 126 ILE A N 1
ATOM 917 C CA . ILE A 1 126 ? -7.398 15.234 2.896 1 98.88 126 ILE A CA 1
ATOM 918 C C . ILE A 1 126 ? -7.184 15.383 1.393 1 98.88 126 ILE A C 1
ATOM 920 O O . ILE A 1 126 ? -7.508 16.422 0.814 1 98.88 126 ILE A O 1
ATOM 924 N N . THR A 1 127 ? -6.66 14.391 0.775 1 98.69 127 THR A N 1
ATOM 925 C CA . THR A 1 127 ? -6.422 14.422 -0.663 1 98.69 127 THR A CA 1
ATOM 926 C C . THR A 1 127 ? -7.727 14.648 -1.423 1 98.69 127 THR A C 1
ATOM 928 O O . THR A 1 127 ? -7.785 15.477 -2.338 1 98.69 127 THR A O 1
ATOM 931 N N . GLU A 1 128 ? -8.75 13.984 -1.024 1 97.81 128 GLU A N 1
ATOM 932 C CA . GLU A 1 128 ? -10.031 14.062 -1.709 1 97.81 128 GLU A CA 1
ATOM 933 C C . GLU A 1 128 ? -10.648 15.453 -1.58 1 97.81 128 GLU A C 1
ATOM 935 O O . GLU A 1 128 ? -11.211 15.977 -2.541 1 97.81 128 GLU A O 1
ATOM 940 N N . VAL A 1 129 ? -10.523 16.094 -0.426 1 98 129 VAL A N 1
ATOM 941 C CA . VAL A 1 129 ? -11.289 17.312 -0.205 1 98 129 VAL A CA 1
ATOM 942 C C . VAL A 1 129 ? -10.438 18.531 -0.568 1 98 129 VAL A C 1
ATOM 944 O O . VAL A 1 129 ? -10.969 19.609 -0.81 1 98 129 VAL A O 1
ATOM 947 N N . ALA A 1 130 ? -9.125 18.312 -0.598 1 97.5 130 ALA A N 1
ATOM 948 C CA . ALA A 1 130 ? -8.305 19.516 -0.649 1 97.5 130 ALA A CA 1
ATOM 949 C C . ALA A 1 130 ? -7.504 19.578 -1.949 1 97.5 130 ALA A C 1
ATOM 951 O O . ALA A 1 130 ? -7.004 20.641 -2.324 1 97.5 130 ALA A O 1
ATOM 952 N N . ALA A 1 131 ? -7.25 18.5 -2.607 1 95.56 131 ALA A N 1
ATOM 953 C CA . ALA A 1 131 ? -6.555 18.516 -3.893 1 95.56 131 ALA A CA 1
ATOM 954 C C . ALA A 1 131 ? -7.516 18.859 -5.027 1 95.56 131 ALA A C 1
ATOM 956 O O . ALA A 1 131 ? -8.078 17.969 -5.672 1 95.56 131 ALA A O 1
ATOM 957 N N . ASN A 1 132 ? -7.703 20.125 -5.289 1 95 132 ASN A N 1
ATOM 958 C CA . ASN A 1 132 ? -8.656 20.594 -6.293 1 95 132 ASN A CA 1
ATOM 959 C C . ASN A 1 132 ? -8.25 21.938 -6.871 1 95 132 ASN A C 1
ATOM 961 O O . ASN A 1 132 ? -7.203 22.484 -6.512 1 95 132 ASN A O 1
ATOM 965 N N . LYS A 1 133 ? -9.055 22.469 -7.727 1 95.38 133 LYS A N 1
ATOM 966 C CA . LYS A 1 133 ? -8.719 23.672 -8.484 1 95.38 133 LYS A CA 1
ATOM 967 C C . LYS A 1 133 ? -8.727 24.906 -7.582 1 95.38 133 LYS A C 1
ATOM 969 O O . LYS A 1 133 ? -8.062 25.891 -7.879 1 95.38 133 LYS A O 1
ATOM 974 N N . PHE A 1 134 ? -9.406 24.859 -6.484 1 95.94 134 PHE A N 1
ATOM 975 C CA . PHE A 1 134 ? -9.523 26.016 -5.621 1 95.94 134 PHE A CA 1
ATOM 976 C C . PHE A 1 134 ? -8.273 26.188 -4.758 1 95.94 134 PHE A C 1
ATOM 978 O O . PHE A 1 134 ? -7.855 27.312 -4.473 1 95.94 134 PHE A O 1
ATOM 985 N N . THR A 1 135 ? -7.703 25.078 -4.32 1 97.88 135 THR A N 1
ATOM 986 C CA . THR A 1 135 ? -6.438 25.156 -3.604 1 97.88 135 THR A CA 1
ATOM 987 C C . THR A 1 135 ? -5.27 25.281 -4.578 1 97.88 135 THR A C 1
ATOM 989 O O . THR A 1 135 ? -4.184 25.734 -4.199 1 97.88 135 THR A O 1
ATOM 992 N N . ASP A 1 136 ? -5.504 24.797 -5.832 1 97.81 136 ASP A N 1
ATOM 993 C CA . ASP A 1 136 ? -4.473 24.734 -6.859 1 97.81 136 ASP A CA 1
ATOM 994 C C . ASP A 1 136 ? -3.291 23.875 -6.406 1 97.81 136 ASP A C 1
ATOM 996 O O . ASP A 1 136 ? -2.133 24.25 -6.629 1 97.81 136 ASP A O 1
ATOM 1000 N N . MET A 1 137 ? -3.607 22.828 -5.633 1 98.19 137 MET A N 1
ATOM 1001 C CA . MET A 1 137 ? -2.559 22 -5.047 1 98.19 137 MET A CA 1
ATOM 1002 C C . MET A 1 137 ? -2.811 20.531 -5.328 1 98.19 137 MET A C 1
ATOM 1004 O O . MET A 1 137 ? -3.961 20.094 -5.438 1 98.19 137 MET A O 1
ATOM 1008 N N . ARG A 1 138 ? -1.746 19.828 -5.512 1 97.31 138 ARG A N 1
ATOM 1009 C CA . ARG A 1 138 ? -1.736 18.375 -5.414 1 97.31 138 ARG A CA 1
ATOM 1010 C C . ARG A 1 138 ? -1.201 17.922 -4.062 1 97.31 138 ARG A C 1
ATOM 1012 O O . ARG A 1 138 ? -0.247 18.5 -3.537 1 97.31 138 ARG A O 1
ATOM 1019 N N . VAL A 1 139 ? -1.836 16.953 -3.496 1 98 139 VAL A N 1
ATOM 1020 C CA . VAL A 1 139 ? -1.352 16.344 -2.26 1 98 139 VAL A CA 1
ATOM 1021 C C . VAL A 1 139 ? -0.623 15.047 -2.572 1 98 139 VAL A C 1
ATOM 1023 O O . VAL A 1 139 ? -1.23 14.086 -3.061 1 98 139 VAL A O 1
ATOM 1026 N N . ALA A 1 140 ? 0.667 15.016 -2.381 1 97.12 140 ALA A N 1
ATOM 1027 C CA . ALA A 1 140 ? 1.463 13.805 -2.564 1 97.12 140 ALA A CA 1
ATOM 1028 C C . ALA A 1 140 ? 1.504 12.977 -1.283 1 97.12 140 ALA A C 1
ATOM 1030 O O . ALA A 1 140 ? 2.279 13.266 -0.371 1 97.12 140 ALA A O 1
ATOM 1031 N N . MET A 1 141 ? 0.702 11.953 -1.229 1 97.56 141 MET A N 1
ATOM 1032 C CA . MET A 1 141 ? 0.721 11.086 -0.055 1 97.56 141 MET A CA 1
ATOM 1033 C C . MET A 1 141 ? 2.008 10.266 -0.003 1 97.56 141 MET A C 1
ATOM 1035 O O . MET A 1 141 ? 2.381 9.625 -0.987 1 97.56 141 MET A O 1
ATOM 1039 N N . ILE A 1 142 ? 2.678 10.383 1.051 1 97.5 142 ILE A N 1
ATOM 1040 C CA . ILE A 1 142 ? 3.877 9.602 1.319 1 97.5 142 ILE A CA 1
ATOM 1041 C C . ILE A 1 142 ? 3.57 8.539 2.373 1 97.5 142 ILE A C 1
ATOM 1043 O O . ILE A 1 142 ? 3.309 8.859 3.533 1 97.5 142 ILE A O 1
ATOM 1047 N N . TYR A 1 143 ? 3.645 7.254 2.006 1 97.44 143 TYR A N 1
ATOM 1048 C CA . TYR A 1 143 ? 3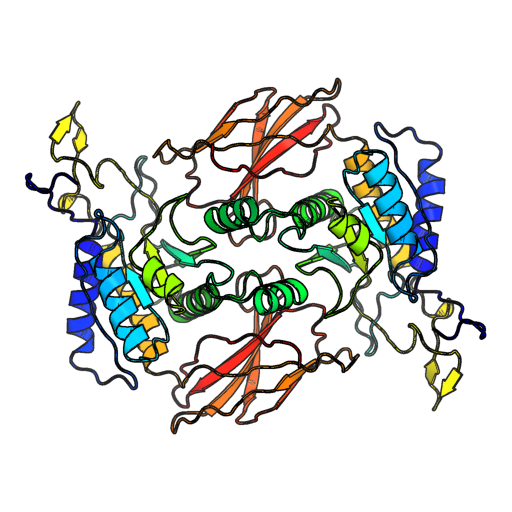.295 6.129 2.865 1 97.44 143 TYR A CA 1
ATOM 1049 C C . TYR A 1 143 ? 4.414 5.832 3.857 1 97.44 143 TYR A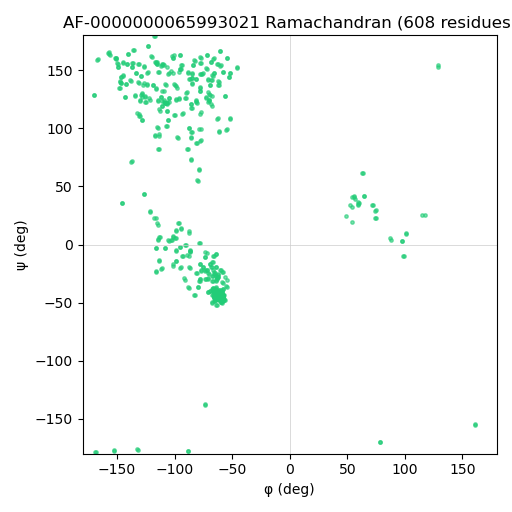 C 1
ATOM 1051 O O . TYR A 1 143 ? 4.996 4.742 3.842 1 97.44 143 TYR A O 1
ATOM 1059 N N . ARG A 1 144 ? 4.641 6.844 4.742 1 96.19 144 ARG A N 1
ATOM 1060 C CA . ARG A 1 144 ? 5.648 6.773 5.797 1 96.19 144 ARG A CA 1
ATOM 1061 C C . ARG A 1 144 ? 5.242 7.625 6.996 1 96.19 144 ARG A C 1
ATOM 1063 O O . ARG A 1 144 ? 4.441 8.555 6.863 1 96.19 144 ARG A O 1
ATOM 1070 N N . LEU A 1 145 ? 5.871 7.273 8.109 1 94.56 145 LEU A N 1
ATOM 1071 C CA . LEU A 1 145 ? 5.715 8.117 9.297 1 94.56 145 LEU A CA 1
ATOM 1072 C C . LEU A 1 145 ? 6.18 9.539 9.008 1 94.56 145 LEU A C 1
ATOM 1074 O O . LEU A 1 145 ? 5.508 10.5 9.391 1 94.56 145 LEU A O 1
ATOM 1078 N N . ASP A 1 146 ? 7.281 9.648 8.383 1 94.19 146 ASP A N 1
ATOM 1079 C CA . ASP A 1 146 ? 7.953 10.922 8.148 1 94.19 146 ASP A CA 1
ATOM 1080 C C . ASP A 1 146 ? 9.094 10.766 7.141 1 94.19 146 ASP A C 1
ATOM 1082 O O . ASP A 1 146 ? 9.234 9.711 6.516 1 94.19 146 ASP A O 1
ATOM 1086 N N . ARG A 1 147 ? 9.844 11.898 6.855 1 90.44 147 ARG A N 1
ATOM 1087 C CA . ARG A 1 147 ? 11.094 11.781 6.117 1 90.44 147 ARG A CA 1
ATOM 1088 C C . ARG A 1 147 ? 11.953 10.648 6.664 1 90.44 147 ARG A C 1
ATOM 1090 O O . ARG A 1 147 ? 11.812 10.258 7.824 1 90.44 147 ARG A O 1
ATOM 1097 N N . PHE A 1 148 ? 12.75 10.102 5.812 1 86.75 148 PHE A N 1
ATOM 1098 C CA . PHE A 1 148 ? 13.438 8.844 6.066 1 86.75 148 PHE A CA 1
ATOM 1099 C C . PHE A 1 148 ? 14.18 8.891 7.398 1 86.75 148 PHE A C 1
ATOM 1101 O O . PHE A 1 148 ? 15.133 9.664 7.555 1 86.75 148 PHE A O 1
ATOM 1108 N N . LEU A 1 149 ? 13.688 8.148 8.453 1 78.5 149 LEU A N 1
ATOM 1109 C CA . LEU A 1 149 ? 14.234 7.891 9.773 1 78.5 149 LEU A CA 1
ATOM 1110 C C . LEU A 1 149 ? 14.086 9.117 10.672 1 78.5 149 LEU A C 1
ATOM 1112 O O . LEU A 1 149 ? 14.82 9.266 11.656 1 78.5 149 LEU A O 1
ATOM 1116 N N . ARG A 1 150 ? 13.078 9.984 10.266 1 84.62 150 ARG A N 1
ATOM 1117 C CA . ARG A 1 150 ? 12.812 11.156 11.102 1 84.62 150 ARG A CA 1
ATOM 1118 C C . ARG A 1 150 ? 11.391 11.109 11.664 1 84.62 150 ARG A C 1
ATOM 1120 O O . ARG A 1 150 ? 10.711 10.086 11.562 1 84.62 150 ARG A O 1
ATOM 1127 N N . GLY A 1 151 ? 11.117 12.133 12.43 1 86.25 151 GLY A N 1
ATOM 1128 C CA . GLY A 1 151 ? 9.812 12.273 13.055 1 86.25 151 GLY A CA 1
ATOM 1129 C C . GLY A 1 151 ? 9.398 13.719 13.25 1 86.25 151 GLY A C 1
ATOM 1130 O O . GLY A 1 151 ? 10.242 14.617 13.227 1 86.25 151 GLY A O 1
ATOM 1131 N N . GLY A 1 152 ? 8.156 13.859 13.305 1 92 152 GLY A N 1
ATOM 1132 C CA . GLY A 1 152 ? 7.59 15.172 13.562 1 92 152 GLY A CA 1
ATOM 1133 C C . GLY A 1 152 ? 6.527 15.156 14.648 1 92 152 GLY A C 1
ATOM 1134 O O . GLY A 1 152 ? 6.316 14.141 15.305 1 92 152 GLY A O 1
ATOM 1135 N N . ASP A 1 153 ? 5.98 16.25 14.859 1 95.5 153 ASP A N 1
ATOM 1136 C CA . ASP A 1 153 ? 5.074 16.453 15.984 1 95.5 153 ASP A CA 1
ATOM 1137 C C . ASP A 1 153 ? 3.805 15.625 15.828 1 95.5 153 ASP A C 1
ATOM 1139 O O . ASP A 1 153 ? 3.027 15.484 16.766 1 95.5 153 ASP A O 1
ATOM 1143 N N . HIS A 1 154 ? 3.562 15.016 14.711 1 96.81 154 HIS A N 1
ATOM 1144 C CA . HIS A 1 154 ? 2.422 14.117 14.547 1 96.81 154 HIS A CA 1
ATOM 1145 C C . HIS A 1 154 ? 2.691 12.766 15.188 1 96.81 154 HIS A C 1
ATOM 1147 O O . HIS A 1 154 ? 1.755 12.039 15.539 1 96.81 154 HIS A O 1
ATOM 1153 N N . ARG A 1 155 ? 3.957 12.398 15.383 1 96.25 155 ARG A N 1
ATOM 1154 C CA . ARG A 1 155 ? 4.344 11.07 15.844 1 96.25 155 ARG A CA 1
ATOM 1155 C C . ARG A 1 155 ? 3.773 10.781 17.234 1 96.25 155 ARG A C 1
ATOM 1157 O O . ARG A 1 155 ? 3.184 9.727 17.453 1 96.25 155 ARG A O 1
ATOM 1164 N N . PRO A 1 156 ? 3.9 11.742 18.234 1 96.69 156 PRO A N 1
ATOM 1165 C CA . PRO A 1 156 ? 3.34 11.461 19.547 1 96.69 156 PRO A CA 1
ATOM 1166 C C . PRO A 1 156 ? 1.837 11.188 19.516 1 96.69 156 PRO A C 1
ATOM 1168 O O . PRO A 1 156 ? 1.327 10.406 20.312 1 96.69 156 PRO A O 1
ATOM 1171 N N . PHE A 1 157 ? 1.132 11.812 18.609 1 97.69 157 PHE A N 1
ATOM 1172 C CA . PHE A 1 157 ? -0.303 11.586 18.484 1 97.69 157 PHE A CA 1
ATOM 1173 C C . PHE A 1 157 ? -0.584 10.195 17.922 1 97.69 157 PHE A C 1
ATOM 1175 O O . PHE A 1 157 ? -1.5 9.508 18.391 1 97.69 157 PHE A O 1
ATOM 1182 N N . LEU A 1 158 ? 0.186 9.781 16.969 1 97.25 158 LEU A N 1
ATOM 1183 C CA . LEU A 1 158 ? 0.088 8.414 16.469 1 97.25 158 LEU A CA 1
ATOM 1184 C C . LEU A 1 158 ? 0.36 7.406 17.578 1 97.25 158 LEU A C 1
ATOM 1186 O O . LEU A 1 158 ? -0.367 6.422 17.734 1 97.25 158 LEU A O 1
ATOM 1190 N N . GLU A 1 159 ? 1.398 7.723 18.344 1 96.06 159 GLU A N 1
ATOM 1191 C CA . GLU A 1 159 ? 1.784 6.844 19.438 1 96.06 159 GLU A CA 1
ATOM 1192 C C . GLU A 1 159 ? 0.696 6.785 20.516 1 96.06 159 GLU A C 1
ATOM 1194 O O . GLU A 1 159 ? 0.578 5.793 21.234 1 96.06 159 GLU A O 1
ATOM 1199 N N . ALA A 1 160 ? -0.108 7.832 20.578 1 97.06 160 ALA A N 1
ATOM 1200 C CA . ALA A 1 160 ? -1.215 7.891 21.531 1 97.06 160 ALA A CA 1
ATOM 1201 C C . ALA A 1 160 ? -2.469 7.242 20.953 1 97.06 160 ALA A C 1
ATOM 1203 O O . ALA A 1 160 ? -3.496 7.156 21.641 1 97.06 160 ALA A O 1
ATOM 1204 N N . GLY A 1 161 ? -2.457 6.824 19.719 1 96.06 161 GLY A N 1
ATOM 1205 C CA . GLY A 1 161 ? -3.561 6.09 19.125 1 96.06 161 GLY A CA 1
ATOM 1206 C C . GLY A 1 161 ? -4.449 6.953 18.25 1 96.06 161 GLY A C 1
ATOM 1207 O O . GLY A 1 161 ? -5.496 6.5 17.781 1 96.06 161 GLY A O 1
ATOM 1208 N N . TYR A 1 162 ? -4.016 8.203 17.969 1 97.38 162 TYR A N 1
ATOM 1209 C CA . TYR A 1 162 ? -4.809 9.109 17.156 1 97.38 162 TYR A CA 1
ATOM 1210 C C . TYR A 1 162 ? -4.387 9.039 15.695 1 97.38 162 TYR A C 1
ATOM 1212 O O . TYR A 1 162 ? -3.26 8.648 15.383 1 97.38 162 TYR A O 1
ATOM 1220 N N . ALA A 1 163 ? -5.312 9.367 14.812 1 97.62 163 ALA A N 1
ATOM 1221 C CA . ALA A 1 163 ? -4.93 9.617 13.422 1 97.62 163 ALA A CA 1
ATOM 1222 C C . ALA A 1 163 ? -4.188 10.938 13.289 1 97.62 163 ALA A C 1
ATOM 1224 O O . ALA A 1 163 ? -4.676 11.977 13.742 1 97.62 163 ALA A O 1
ATOM 1225 N N . ALA A 1 164 ? -3.035 10.844 12.703 1 98.38 164 ALA A N 1
ATOM 1226 C CA . ALA A 1 164 ? -2.221 12.039 12.539 1 98.38 164 ALA A CA 1
ATOM 1227 C C . ALA A 1 164 ? -1.414 11.984 11.242 1 98.38 164 ALA A C 1
ATOM 1229 O O . ALA A 1 164 ? -0.992 10.906 10.82 1 98.38 164 ALA A O 1
ATOM 1230 N N . VAL A 1 165 ? -1.243 13.117 10.617 1 98.56 165 VAL A N 1
ATOM 1231 C CA . VAL A 1 165 ? -0.479 13.242 9.375 1 98.56 165 VAL A CA 1
ATOM 1232 C C . VAL A 1 165 ? 0.429 14.469 9.453 1 98.56 165 VAL A C 1
ATOM 1234 O O . VAL A 1 165 ? 0.279 15.305 10.344 1 98.56 165 VAL A O 1
ATOM 1237 N N . ARG A 1 166 ? 1.363 14.578 8.539 1 98.19 166 ARG A N 1
ATOM 1238 C CA . ARG A 1 166 ? 2.271 15.719 8.508 1 98.19 166 ARG A CA 1
ATOM 1239 C C . ARG A 1 166 ? 2.414 16.266 7.09 1 98.19 166 ARG A C 1
ATOM 1241 O O . ARG A 1 166 ? 2.684 15.516 6.152 1 98.19 166 ARG A O 1
ATOM 1248 N N . PHE A 1 167 ? 2.203 17.578 6.988 1 98.12 167 PHE A N 1
ATOM 1249 C CA . PHE A 1 167 ? 2.459 18.312 5.758 1 98.12 167 PHE A CA 1
ATOM 1250 C C . PHE A 1 167 ? 3.896 18.812 5.719 1 98.12 167 PHE A C 1
ATOM 1252 O O . PHE A 1 167 ? 4.391 19.375 6.703 1 98.12 167 PHE A O 1
ATOM 1259 N N . THR A 1 168 ? 4.562 18.562 4.605 1 96.81 168 THR A N 1
ATOM 1260 C CA . THR A 1 168 ? 5.895 19.109 4.379 1 96.81 168 THR A CA 1
ATOM 1261 C C . THR A 1 168 ? 6.066 19.531 2.92 1 96.81 168 THR A C 1
ATOM 1263 O O . THR A 1 168 ? 5.395 19 2.033 1 96.81 168 THR A O 1
ATOM 1266 N N . GLU A 1 169 ? 6.926 20.422 2.664 1 95.69 169 GLU A N 1
ATOM 1267 C CA . GLU A 1 169 ? 7.25 20.891 1.318 1 95.69 169 GLU A CA 1
ATOM 1268 C C . GLU A 1 169 ? 7.777 19.734 0.456 1 95.69 169 GLU A C 1
ATOM 1270 O O . GLU A 1 169 ? 8.344 18.781 0.975 1 95.69 169 GLU A O 1
ATOM 1275 N N . PRO A 1 170 ? 7.629 19.812 -0.849 1 91.88 170 PRO A N 1
ATOM 1276 C CA . PRO A 1 170 ? 8.023 18.719 -1.735 1 91.88 170 PRO A CA 1
ATOM 1277 C C . PRO A 1 170 ? 9.531 18.672 -1.981 1 91.88 170 PRO A C 1
ATOM 1279 O O . PRO A 1 170 ? 10.078 17.594 -2.266 1 91.88 170 PRO A O 1
ATOM 1282 N N . ASN A 1 171 ? 10.133 19.859 -1.957 1 85.75 171 ASN A N 1
ATOM 1283 C CA . ASN A 1 171 ? 11.562 19.969 -2.24 1 85.75 171 ASN A CA 1
ATOM 1284 C C . ASN A 1 171 ? 12.305 20.672 -1.108 1 85.75 171 ASN A C 1
ATOM 1286 O O . ASN A 1 171 ? 12.031 21.828 -0.8 1 85.75 171 ASN A O 1
ATOM 1290 N N . GLU A 1 172 ? 13.242 19.969 -0.608 1 88.25 172 GLU A N 1
ATOM 1291 C CA . GLU A 1 172 ? 13.969 20.516 0.53 1 88.25 172 GLU A CA 1
ATOM 1292 C C . GLU A 1 172 ? 15.281 21.156 0.089 1 88.25 172 GLU A C 1
ATOM 1294 O O . GLU A 1 172 ? 15.953 20.656 -0.816 1 88.25 172 GLU A O 1
ATOM 1299 N N . ASN A 1 173 ? 15.531 22.297 0.602 1 90.56 173 ASN A N 1
ATOM 1300 C CA . ASN A 1 173 ? 16.828 22.938 0.513 1 90.56 173 ASN A CA 1
ATOM 1301 C C . ASN A 1 173 ? 17.484 23.078 1.884 1 90.56 173 ASN A C 1
ATOM 1303 O O . ASN A 1 173 ? 17.203 24.016 2.627 1 90.56 173 ASN A O 1
ATOM 1307 N N . PHE A 1 174 ? 18.344 22.203 2.117 1 88.38 174 PHE A N 1
ATOM 1308 C CA . PHE A 1 174 ? 18.938 22.078 3.447 1 88.38 174 PHE A CA 1
ATOM 1309 C C . PHE A 1 174 ? 19.766 23.312 3.791 1 88.38 174 PHE A C 1
ATOM 1311 O O . PHE A 1 174 ? 19.984 23.609 4.965 1 88.38 174 PHE A O 1
ATOM 1318 N N . ASP A 1 175 ? 20.234 24.047 2.777 1 89.69 175 ASP A N 1
ATOM 1319 C CA . ASP A 1 175 ? 20.969 25.281 3.025 1 89.69 175 ASP A CA 1
ATOM 1320 C C . ASP A 1 175 ? 20.109 26.312 3.75 1 89.69 175 ASP A C 1
ATOM 1322 O O . ASP A 1 175 ? 20.625 27.188 4.449 1 89.69 175 ASP A O 1
ATOM 1326 N N . HIS A 1 176 ? 18.859 26.125 3.539 1 89.62 176 HIS A N 1
ATOM 1327 C CA . HIS A 1 176 ? 17.938 27.141 4.059 1 89.62 176 HIS A CA 1
ATOM 1328 C C . HIS A 1 176 ? 17.031 26.547 5.129 1 89.62 176 HIS A C 1
ATOM 1330 O O . HIS A 1 176 ? 15.93 27.047 5.355 1 89.62 176 HIS A O 1
ATOM 1336 N N . GLN A 1 177 ? 17.578 25.312 5.645 1 84.62 177 GLN A N 1
ATOM 1337 C CA . GLN A 1 177 ? 16.875 24.656 6.738 1 84.62 177 GLN A CA 1
ATOM 1338 C C . GLN A 1 177 ? 17.812 24.375 7.906 1 84.62 177 GLN A C 1
ATOM 1340 O O . GLN A 1 177 ? 18.891 23.797 7.723 1 84.62 177 GLN A O 1
ATOM 1345 N N . HIS A 1 178 ? 17.562 24.5 8.977 1 76.12 178 HIS A N 1
ATOM 1346 C CA . HIS A 1 178 ? 18.219 24.078 10.211 1 76.12 178 HIS A CA 1
ATOM 1347 C C . HIS A 1 178 ? 19.703 24.453 10.188 1 76.12 178 HIS A C 1
ATOM 1349 O O . HIS A 1 178 ? 20.547 23.688 10.633 1 76.12 178 HIS A O 1
ATOM 1355 N N . GLN A 1 179 ? 20.188 25.406 9.492 1 78.06 179 GLN A N 1
ATOM 1356 C CA . GLN A 1 179 ? 21.578 25.828 9.445 1 78.06 179 GLN A CA 1
ATOM 1357 C C . GLN A 1 179 ? 21.781 27.141 10.219 1 78.06 179 GLN A C 1
ATOM 1359 O O . GLN A 1 179 ? 20.891 27.984 10.266 1 78.06 179 GLN A O 1
ATOM 1364 N N . ASP A 1 180 ? 23 27.062 10.75 1 86.62 180 ASP A N 1
ATOM 1365 C CA . ASP A 1 180 ? 23.422 28.359 11.281 1 86.62 180 ASP A CA 1
ATOM 1366 C C . ASP A 1 180 ? 23.5 29.406 10.172 1 86.62 180 ASP A C 1
ATOM 1368 O O . ASP A 1 180 ? 23.953 29.109 9.062 1 86.62 180 ASP A O 1
ATOM 1372 N N . THR A 1 181 ? 23.031 30.594 10.586 1 90.44 181 THR A N 1
ATOM 1373 C CA . THR A 1 181 ? 23.094 31.672 9.609 1 90.44 181 THR A CA 1
ATOM 1374 C C . THR A 1 181 ? 24.531 32.062 9.336 1 90.44 181 THR A C 1
ATOM 1376 O O . THR A 1 181 ? 25.266 32.438 10.25 1 90.44 181 THR A O 1
ATOM 1379 N N . ARG A 1 182 ? 24.922 31.953 8.117 1 92.94 182 ARG A N 1
ATOM 1380 C CA . ARG A 1 182 ? 26.266 32.344 7.699 1 92.94 182 ARG A CA 1
ATOM 1381 C C . ARG A 1 182 ? 26.375 32.406 6.18 1 92.94 182 ARG A C 1
ATOM 1383 O O . ARG A 1 182 ? 25.469 31.938 5.469 1 92.94 182 ARG A O 1
ATOM 1390 N N . VAL A 1 183 ? 27.344 33.125 5.789 1 93.25 183 VAL A N 1
ATOM 1391 C CA . VAL A 1 183 ? 27.688 33.094 4.375 1 93.25 183 VAL A CA 1
ATOM 1392 C C . VAL A 1 183 ? 29 32.312 4.184 1 93.25 183 VAL A C 1
ATOM 1394 O O . VAL A 1 183 ? 30 32.594 4.836 1 93.25 183 VAL A O 1
ATOM 1397 N N . GLU A 1 184 ? 28.891 31.297 3.402 1 94.19 184 GLU A N 1
ATOM 1398 C CA . GLU A 1 184 ? 30.078 30.5 3.074 1 94.19 184 GLU A CA 1
ATOM 1399 C C . GLU A 1 184 ? 30.203 30.297 1.567 1 94.19 184 GLU A C 1
ATOM 1401 O O . GLU A 1 184 ? 29.281 29.797 0.927 1 94.19 184 GLU A O 1
ATOM 1406 N N . ASP A 1 185 ? 31.375 30.703 1.01 1 94.5 185 ASP A N 1
ATOM 1407 C CA . ASP A 1 185 ? 31.672 30.562 -0.412 1 94.5 185 ASP A CA 1
ATOM 1408 C C . ASP A 1 185 ? 30.562 31.156 -1.27 1 94.5 185 ASP A C 1
ATOM 1410 O O . ASP A 1 185 ? 30.109 30.547 -2.23 1 94.5 185 ASP A O 1
ATOM 1414 N N . GLY A 1 186 ? 29.969 32.188 -0.815 1 93.5 186 GLY A N 1
ATOM 1415 C CA . GLY A 1 186 ? 28.984 32.938 -1.565 1 93.5 186 GLY A CA 1
ATOM 1416 C C . GLY A 1 186 ? 27.578 32.375 -1.4 1 93.5 186 GLY A C 1
ATOM 1417 O O . GLY A 1 186 ? 26.641 32.875 -2.027 1 93.5 186 GLY A O 1
ATOM 1418 N N . VAL A 1 187 ? 27.5 31.422 -0.55 1 92.06 187 VAL A N 1
ATOM 1419 C CA . VAL A 1 187 ? 26.188 30.828 -0.324 1 92.06 187 VAL A CA 1
ATOM 1420 C C . VAL A 1 187 ? 25.641 31.266 1.028 1 92.06 187 VAL A C 1
ATOM 1422 O O . VAL A 1 187 ? 26.328 31.203 2.041 1 92.06 187 VAL A O 1
ATOM 1425 N N . GLN A 1 188 ? 24.469 31.875 0.998 1 92.56 188 GLN A N 1
ATOM 1426 C CA . GLN A 1 188 ? 23.797 32.25 2.234 1 92.56 188 GLN A CA 1
ATOM 1427 C C . GLN A 1 188 ? 23.141 31.031 2.893 1 92.56 188 GLN A C 1
ATOM 1429 O O . GLN A 1 188 ? 22.203 30.453 2.342 1 92.56 188 GLN A O 1
ATOM 1434 N N . TYR A 1 189 ? 23.625 30.625 4.055 1 92.69 189 TYR A N 1
ATOM 1435 C CA . TYR A 1 189 ? 23.047 29.562 4.859 1 92.69 189 TYR A CA 1
ATOM 1436 C C . TYR A 1 189 ? 22.109 30.125 5.922 1 92.69 189 TYR A C 1
ATOM 1438 O O . TYR A 1 189 ? 22.328 31.234 6.41 1 92.69 189 TYR A O 1
ATOM 1446 N N . GLY A 1 190 ? 21.109 29.297 6.273 1 91.94 190 GLY A N 1
ATOM 1447 C CA . GLY A 1 190 ? 20.219 29.688 7.352 1 91.94 190 GLY A CA 1
ATOM 1448 C C . GLY A 1 190 ? 18.75 29.594 6.969 1 91.94 190 GLY A C 1
ATOM 1449 O O . GLY A 1 190 ? 18.406 29.672 5.789 1 91.94 190 GLY A O 1
ATOM 1450 N N . ASP A 1 191 ? 17.953 29.391 7.914 1 93.19 191 ASP A N 1
ATOM 1451 C CA . ASP A 1 191 ? 16.5 29.328 7.754 1 93.19 191 ASP A CA 1
ATOM 1452 C C . ASP A 1 191 ? 15.875 30.719 7.879 1 93.19 191 ASP A C 1
ATOM 1454 O O . ASP A 1 191 ? 15.328 31.078 8.93 1 93.19 191 ASP A O 1
ATOM 1458 N N . LEU A 1 192 ? 15.906 31.484 6.754 1 93.69 192 LEU A N 1
ATOM 1459 C CA . LEU A 1 192 ? 15.578 32.906 6.746 1 93.69 192 LEU A CA 1
ATOM 1460 C C . LEU A 1 192 ? 14.281 33.156 5.988 1 93.69 192 LEU A C 1
ATOM 1462 O O . LEU A 1 192 ? 13.953 32.406 5.055 1 93.69 192 LEU A O 1
ATOM 1466 N N . PRO A 1 193 ? 13.586 34.219 6.316 1 93.81 193 PRO A N 1
ATOM 1467 C CA . PRO A 1 193 ? 12.305 34.531 5.676 1 93.81 193 PRO A CA 1
ATOM 1468 C C . PRO A 1 193 ? 12.445 34.812 4.176 1 93.81 193 PRO A C 1
ATOM 1470 O O . PRO A 1 193 ? 11.516 34.531 3.412 1 93.81 193 PRO A O 1
ATOM 1473 N N . GLU A 1 194 ? 13.586 35.281 3.723 1 93.44 194 GLU A N 1
ATOM 1474 C CA . GLU A 1 194 ? 13.773 35.625 2.322 1 93.44 194 GLU A CA 1
ATOM 1475 C C . GLU A 1 194 ? 13.734 34.406 1.421 1 93.44 194 GLU A C 1
ATOM 1477 O O . GLU A 1 194 ? 13.602 34.531 0.202 1 93.44 194 GLU A O 1
ATOM 1482 N N . PHE A 1 195 ? 13.844 33.219 1.997 1 93 195 PHE A N 1
ATOM 1483 C CA . PHE A 1 195 ? 13.859 32 1.203 1 93 195 PHE A CA 1
ATOM 1484 C C . PHE A 1 195 ? 12.484 31.359 1.191 1 93 195 PHE A C 1
ATOM 1486 O O . PHE A 1 195 ? 12.305 30.281 0.612 1 93 195 PHE A O 1
ATOM 1493 N N . LEU A 1 196 ? 11.547 32.031 1.758 1 94.94 196 LEU A N 1
ATOM 1494 C CA . LEU A 1 196 ? 10.195 31.469 1.823 1 94.94 196 LEU A CA 1
ATOM 1495 C C . LEU A 1 196 ? 9.406 31.812 0.567 1 94.94 196 LEU A C 1
ATOM 1497 O O . LEU A 1 196 ? 9.578 32.906 -0.006 1 94.94 196 LEU A O 1
ATOM 1501 N N . ASP A 1 197 ? 8.625 30.922 0.109 1 96 197 ASP A N 1
ATOM 1502 C CA . ASP A 1 197 ? 7.633 31.109 -0.944 1 96 197 ASP A CA 1
ATOM 1503 C C . ASP A 1 197 ? 6.246 31.344 -0.354 1 96 197 ASP A C 1
ATOM 1505 O O . ASP A 1 197 ? 5.488 30.406 -0.115 1 96 197 ASP A O 1
ATOM 1509 N N . TYR A 1 198 ? 5.914 32.625 -0.169 1 96.94 198 TYR A N 1
ATOM 1510 C CA . TYR A 1 198 ? 4.715 33 0.579 1 96.94 198 TYR A CA 1
ATOM 1511 C C . TYR A 1 198 ? 3.455 32.594 -0.179 1 96.94 198 TYR A C 1
ATOM 1513 O O . TYR A 1 198 ? 2.434 32.281 0.43 1 96.94 198 TYR A O 1
ATOM 1521 N N . GLU A 1 199 ? 3.488 32.594 -1.494 1 97.25 199 GLU A N 1
ATOM 1522 C CA . GLU A 1 199 ? 2.34 32.125 -2.262 1 97.25 199 GLU A CA 1
ATOM 1523 C C . GLU A 1 199 ? 2.121 30.625 -2.068 1 97.25 199 GLU A C 1
ATOM 1525 O O . GLU A 1 199 ? 0.981 30.156 -1.987 1 97.25 199 GLU A O 1
ATOM 1530 N N . TYR A 1 200 ? 3.225 29.922 -2.031 1 97.62 200 TYR A N 1
ATOM 1531 C CA . TYR A 1 200 ? 3.15 28.5 -1.756 1 97.62 200 TYR A CA 1
ATOM 1532 C C . TYR A 1 200 ? 2.576 28.234 -0.368 1 97.62 200 TYR A C 1
ATOM 1534 O O . TYR A 1 200 ? 1.683 27.406 -0.205 1 97.62 200 TYR A O 1
ATOM 1542 N N . ILE A 1 201 ? 3.041 28.953 0.626 1 98.06 201 ILE A N 1
ATOM 1543 C CA . ILE A 1 201 ? 2.561 28.797 1.995 1 98.06 201 ILE A CA 1
ATOM 1544 C C . ILE A 1 201 ? 1.058 29.062 2.047 1 98.06 201 ILE A C 1
ATOM 1546 O O . ILE A 1 201 ? 0.316 28.344 2.715 1 98.06 201 ILE A O 1
ATOM 1550 N N . ALA A 1 202 ? 0.664 30.047 1.322 1 98.06 202 ALA A N 1
ATOM 1551 C CA . ALA A 1 202 ? -0.759 30.375 1.278 1 98.06 202 ALA A CA 1
ATOM 1552 C C . ALA A 1 202 ? -1.567 29.219 0.682 1 98.06 202 ALA A C 1
ATOM 1554 O O . ALA A 1 202 ? -2.662 28.906 1.158 1 98.06 202 ALA A O 1
ATOM 1555 N N . ARG A 1 203 ? -1.039 28.609 -0.351 1 98.31 203 ARG A N 1
ATOM 1556 C CA . ARG A 1 203 ? -1.74 27.469 -0.954 1 98.31 203 ARG A CA 1
ATOM 1557 C C . ARG A 1 203 ? -1.793 26.281 0.003 1 98.31 203 ARG A C 1
ATOM 1559 O O . ARG A 1 203 ? -2.797 25.578 0.062 1 98.31 203 ARG A O 1
ATOM 1566 N N . VAL A 1 204 ? -0.735 26.062 0.753 1 98.5 204 VAL A N 1
ATOM 1567 C CA . VAL A 1 204 ? -0.742 25.016 1.766 1 98.5 204 VAL A CA 1
ATOM 1568 C C . VAL A 1 204 ? -1.812 25.312 2.812 1 98.5 204 VAL A C 1
ATOM 1570 O O . VAL A 1 204 ? -2.535 24.406 3.246 1 98.5 204 VAL A O 1
ATOM 1573 N N . ALA A 1 205 ? -1.921 26.578 3.199 1 98.56 205 ALA A N 1
ATOM 1574 C CA . ALA A 1 205 ? -2.955 26.984 4.148 1 98.56 205 ALA A CA 1
ATOM 1575 C C . ALA A 1 205 ? -4.348 26.656 3.611 1 98.56 205 ALA A C 1
ATOM 1577 O O . ALA A 1 205 ? -5.227 26.234 4.367 1 98.56 205 ALA A O 1
ATOM 1578 N N . LYS A 1 206 ? -4.516 26.875 2.342 1 98.62 206 LYS A N 1
ATOM 1579 C CA . LYS A 1 206 ? -5.805 26.562 1.733 1 98.62 206 LYS A CA 1
ATOM 1580 C C . LYS A 1 206 ? -6.094 25.062 1.829 1 98.62 206 LYS A C 1
ATOM 1582 O O . LYS A 1 206 ? -7.23 24.656 2.08 1 98.62 206 LYS A O 1
ATOM 1587 N N . VAL A 1 207 ? -5.086 24.219 1.569 1 98.81 207 VAL A N 1
ATOM 1588 C CA . VAL A 1 207 ? -5.238 22.781 1.693 1 98.81 207 VAL A CA 1
ATOM 1589 C C . VAL A 1 207 ? -5.656 22.422 3.117 1 98.81 207 VAL A C 1
ATOM 1591 O O . VAL A 1 207 ? -6.613 21.672 3.32 1 98.81 207 VAL A O 1
ATOM 1594 N N . ASP A 1 208 ? -4.992 23.031 4.078 1 98.69 208 ASP A N 1
ATOM 1595 C CA . ASP A 1 208 ? -5.285 22.766 5.484 1 98.69 208 ASP A CA 1
ATOM 1596 C C . ASP A 1 208 ? -6.695 23.234 5.844 1 98.69 208 ASP A C 1
ATOM 1598 O O . ASP A 1 208 ? -7.422 22.547 6.559 1 98.69 208 ASP A O 1
ATOM 1602 N N . LEU A 1 209 ? -7.023 24.375 5.371 1 98.44 209 LEU A N 1
ATOM 1603 C CA . LEU A 1 209 ? -8.352 24.922 5.645 1 98.44 209 LEU A CA 1
ATOM 1604 C C . LEU A 1 209 ? -9.438 24 5.113 1 98.44 209 LEU A C 1
ATOM 1606 O O . LEU A 1 209 ? -10.391 23.672 5.828 1 98.44 209 LEU A O 1
ATOM 1610 N N . ALA A 1 210 ? -9.289 23.594 3.867 1 98.5 210 ALA A N 1
ATOM 1611 C CA . ALA A 1 210 ? -10.273 22.703 3.264 1 98.5 210 ALA A CA 1
ATOM 1612 C C . ALA A 1 210 ? -10.414 21.406 4.07 1 98.5 210 ALA A C 1
ATOM 1614 O O . ALA A 1 210 ? -11.531 20.953 4.336 1 98.5 210 ALA A O 1
ATOM 1615 N N . ALA A 1 211 ? -9.328 20.859 4.48 1 98.38 211 ALA A N 1
ATOM 1616 C CA . ALA A 1 211 ? -9.32 19.609 5.227 1 98.38 211 ALA A CA 1
ATOM 1617 C C . ALA A 1 211 ? -9.953 19.797 6.605 1 98.38 211 ALA A C 1
ATOM 1619 O O . ALA A 1 211 ? -10.859 19.047 6.98 1 98.38 211 ALA A O 1
ATOM 1620 N N . MET A 1 212 ? -9.516 20.797 7.301 1 97.62 212 MET A N 1
ATOM 1621 C CA . MET A 1 212 ? -9.969 21.016 8.672 1 97.62 212 MET A CA 1
ATOM 1622 C C . MET A 1 212 ? -11.453 21.359 8.703 1 97.62 212 MET A C 1
ATOM 1624 O O . MET A 1 212 ? -12.195 20.844 9.539 1 97.62 212 MET A O 1
ATOM 1628 N N . TRP A 1 213 ? -11.828 22.219 7.812 1 97.81 213 TRP A N 1
ATOM 1629 C CA . TRP A 1 213 ? -13.219 22.641 7.789 1 97.81 213 TRP A CA 1
ATOM 1630 C C . TRP A 1 213 ? -14.133 21.469 7.418 1 97.81 213 TRP A C 1
ATOM 1632 O O . TRP A 1 213 ? -15.172 21.266 8.047 1 97.81 213 TRP A O 1
ATOM 1642 N N . SER A 1 214 ? -13.742 20.734 6.387 1 98.06 214 SER A N 1
ATOM 1643 C CA . SER A 1 214 ? -14.523 19.578 5.984 1 98.06 214 SER A CA 1
ATOM 1644 C C . SER A 1 214 ? -14.641 18.562 7.121 1 98.06 214 SER A C 1
ATOM 1646 O O . SER A 1 214 ? -15.727 18.047 7.391 1 98.06 214 SER A O 1
ATOM 1648 N N . LEU A 1 215 ? -13.555 18.312 7.781 1 98 215 LEU A N 1
ATOM 1649 C CA . LEU A 1 215 ? -13.531 17.344 8.875 1 98 215 LEU A CA 1
ATOM 1650 C C . LEU A 1 215 ? -14.414 17.812 10.031 1 98 215 LEU A C 1
ATOM 1652 O O . LEU A 1 215 ? -15.203 17.031 10.57 1 98 215 LEU A O 1
ATOM 1656 N N . ALA A 1 216 ? -14.328 19.078 10.344 1 97.44 216 ALA A N 1
ATOM 1657 C CA . ALA A 1 216 ? -15.023 19.625 11.5 1 97.44 216 ALA A CA 1
ATOM 1658 C C . ALA A 1 216 ? -16.531 19.672 11.266 1 97.44 216 ALA A C 1
ATOM 1660 O O . ALA A 1 216 ? -17.312 19.641 12.211 1 97.44 216 ALA A O 1
ATOM 1661 N N . ASN A 1 217 ? -16.969 19.719 10.023 1 97.5 217 ASN A N 1
ATOM 1662 C CA . ASN A 1 217 ? -18.375 19.922 9.742 1 97.5 217 ASN A CA 1
ATOM 1663 C C . ASN A 1 217 ? -19.031 18.641 9.203 1 97.5 217 ASN A C 1
ATOM 1665 O O . ASN A 1 217 ? -20.234 18.641 8.898 1 97.5 217 ASN A O 1
ATOM 1669 N N . ALA A 1 218 ? -18.219 17.625 9.031 1 97.44 218 ALA A N 1
ATOM 1670 C CA . ALA A 1 218 ? -18.766 16.328 8.672 1 97.44 218 ALA A CA 1
ATOM 1671 C C . ALA A 1 218 ? -19.375 15.625 9.883 1 97.44 218 ALA A C 1
ATOM 1673 O O . ALA A 1 218 ? -19.031 15.945 11.023 1 97.44 218 ALA A O 1
ATOM 1674 N N . PRO A 1 219 ? -20.344 14.664 9.617 1 97.12 219 PRO A N 1
ATOM 1675 C CA . PRO A 1 219 ? -20.703 13.789 10.742 1 97.12 219 PRO A CA 1
ATOM 1676 C C . PRO A 1 219 ? -19.516 12.977 11.25 1 97.12 219 PRO A C 1
ATOM 1678 O O . PRO A 1 219 ? -18.484 12.891 10.578 1 97.12 219 PRO A O 1
ATOM 1681 N N . ALA A 1 220 ? -19.672 12.398 12.375 1 95.88 220 ALA A N 1
ATOM 1682 C CA . ALA A 1 220 ? -18.609 11.602 12.984 1 95.88 220 ALA A CA 1
ATOM 1683 C C . ALA A 1 220 ? -18.266 10.398 12.117 1 95.88 220 ALA A C 1
ATOM 1685 O O . ALA A 1 220 ? -19.078 9.945 11.305 1 95.88 220 ALA A O 1
ATOM 1686 N N . LYS A 1 221 ? -17.094 9.969 12.297 1 96.44 221 LYS A N 1
ATOM 1687 C CA . LYS A 1 221 ? -16.641 8.75 11.633 1 96.44 221 LYS A CA 1
ATOM 1688 C C . LYS A 1 221 ? -17.531 7.559 12 1 96.44 221 LYS A C 1
ATOM 1690 O O . LYS A 1 221 ? -18.031 7.484 13.117 1 96.44 221 LYS A O 1
ATOM 1695 N N . VAL A 1 222 ? -17.656 6.652 11.07 1 98.19 222 VAL A N 1
ATOM 1696 C CA . VAL A 1 222 ? -18.438 5.445 11.312 1 98.19 222 VAL A CA 1
ATOM 1697 C C . VAL A 1 222 ? -17.625 4.461 12.148 1 98.19 222 VAL A C 1
ATOM 1699 O O . VAL A 1 222 ? -16.453 4.234 11.875 1 98.19 222 VAL A O 1
ATOM 1702 N N . ASN A 1 223 ? -18.266 3.891 13.133 1 96.81 223 ASN A N 1
ATOM 1703 C CA . ASN A 1 223 ? -17.562 2.969 14.023 1 96.81 223 ASN A CA 1
ATOM 1704 C C . ASN A 1 223 ? -18.047 1.532 13.836 1 96.81 223 ASN A C 1
ATOM 1706 O O . ASN A 1 223 ? -19.156 1.305 13.328 1 96.81 223 ASN A O 1
ATOM 1710 N N . ASN A 1 224 ? -17.172 0.653 14.188 1 97.56 224 ASN A N 1
ATOM 1711 C CA . ASN A 1 224 ? -17.469 -0.777 14.211 1 97.56 224 ASN A CA 1
ATOM 1712 C C . ASN A 1 224 ? -17.969 -1.271 12.859 1 97.56 224 ASN A C 1
ATOM 1714 O O . ASN A 1 224 ? -19 -1.935 12.781 1 97.56 224 ASN A O 1
ATOM 1718 N N . VAL A 1 225 ? -17.344 -0.783 11.859 1 98.38 225 VAL A N 1
ATOM 1719 C CA . VAL A 1 225 ? -17.672 -1.293 10.531 1 98.38 225 VAL A CA 1
ATOM 1720 C C . VAL A 1 225 ? -17.188 -2.74 10.406 1 98.38 225 VAL A C 1
ATOM 1722 O O . VAL A 1 225 ? -16.047 -3.053 10.719 1 98.38 225 VAL A O 1
ATOM 1725 N N . ARG A 1 226 ? -18.062 -3.621 9.992 1 97.75 226 ARG A N 1
ATOM 1726 C CA . ARG A 1 226 ? -17.797 -5.047 9.875 1 97.75 226 ARG A CA 1
ATOM 1727 C C . ARG A 1 226 ? -18.234 -5.582 8.516 1 97.75 226 ARG A C 1
ATOM 1729 O O . ARG A 1 226 ? -19.062 -4.973 7.844 1 97.75 226 ARG A O 1
ATOM 1736 N N . VAL A 1 227 ? -17.688 -6.582 8.109 1 96.75 227 VAL A N 1
ATOM 1737 C CA . VAL A 1 227 ? -18.094 -7.316 6.914 1 96.75 227 VAL A CA 1
ATOM 1738 C C . VAL A 1 227 ? -18.375 -8.773 7.273 1 96.75 227 VAL A C 1
ATOM 1740 O O . VAL A 1 227 ? -17.656 -9.367 8.086 1 96.75 227 VAL A O 1
ATOM 1743 N N . ASN A 1 228 ? -19.391 -9.273 6.734 1 94.19 228 ASN A N 1
ATOM 1744 C CA . ASN A 1 228 ? -19.703 -10.68 6.953 1 94.19 228 ASN A CA 1
ATOM 1745 C C . ASN A 1 228 ? -18.625 -11.594 6.395 1 94.19 228 ASN A C 1
ATOM 1747 O O . ASN A 1 228 ? -18.516 -11.758 5.18 1 94.19 228 ASN A O 1
ATOM 1751 N N . GLY A 1 229 ? -17.875 -12.195 7.273 1 87.31 229 GLY A N 1
ATOM 1752 C CA . GLY A 1 229 ? -16.75 -13.023 6.859 1 87.31 229 GLY A CA 1
ATOM 1753 C C . GLY A 1 229 ? -17.141 -14.469 6.59 1 87.31 229 GLY A C 1
ATOM 1754 O O . GLY A 1 229 ? -16.359 -15.227 6.012 1 87.31 229 GLY A O 1
ATOM 1755 N N . THR A 1 230 ? -18.297 -14.859 6.922 1 82.81 230 THR A N 1
ATOM 1756 C CA . THR A 1 230 ? -18.703 -16.25 6.816 1 82.81 230 THR A CA 1
ATOM 1757 C C . THR A 1 230 ? -19.562 -16.484 5.574 1 82.81 230 THR A C 1
ATOM 1759 O O . THR A 1 230 ? -19.75 -17.625 5.141 1 82.81 230 THR A O 1
ATOM 1762 N N . TRP A 1 231 ? -20.016 -15.391 5.109 1 77.25 231 TRP A N 1
ATOM 1763 C CA . TRP A 1 231 ? -20.875 -15.477 3.926 1 77.25 231 TRP A CA 1
ATOM 1764 C C . TRP A 1 231 ? -20.031 -15.664 2.666 1 77.25 231 TRP A C 1
ATOM 1766 O O . TRP A 1 231 ? -19.391 -14.719 2.193 1 77.25 231 TRP A O 1
ATOM 1776 N N . LEU A 1 232 ? -19.969 -16.922 2.242 1 75.81 232 LEU A N 1
ATOM 1777 C CA . LEU A 1 232 ? -19.25 -17.188 0.996 1 75.81 232 LEU A CA 1
ATOM 1778 C C . LEU A 1 232 ? -20.109 -16.812 -0.208 1 75.81 232 LEU A C 1
ATOM 1780 O O . LEU A 1 232 ? -20.984 -17.578 -0.615 1 75.81 232 LEU A O 1
ATOM 1784 N N . SER A 1 233 ? -20 -15.609 -0.622 1 81.88 233 SER A N 1
ATOM 1785 C CA . SER A 1 233 ? -20.766 -15.039 -1.729 1 81.88 233 SER A CA 1
ATOM 1786 C C . SER A 1 233 ? -19.922 -14.047 -2.523 1 81.88 233 SER A C 1
ATOM 1788 O O . SER A 1 233 ? -18.891 -13.578 -2.047 1 81.88 233 SER A O 1
ATOM 1790 N N . ASN A 1 234 ? -20.359 -13.883 -3.766 1 90.06 234 ASN A N 1
ATOM 1791 C CA . ASN A 1 234 ? -19.719 -12.852 -4.578 1 90.06 234 ASN A CA 1
ATOM 1792 C C . ASN A 1 234 ? -20.234 -11.461 -4.219 1 90.06 234 ASN A C 1
ATOM 1794 O O . ASN A 1 234 ? -19.812 -10.461 -4.797 1 90.06 234 ASN A O 1
ATOM 1798 N N . ASP A 1 235 ? -21.125 -11.477 -3.234 1 93 235 ASP A N 1
ATOM 1799 C CA . ASP A 1 235 ? -21.562 -10.227 -2.625 1 93 235 ASP A CA 1
ATOM 1800 C C . ASP A 1 235 ? -20.859 -9.992 -1.288 1 93 235 ASP A C 1
ATOM 1802 O O . ASP A 1 235 ? -20.266 -10.906 -0.727 1 93 235 ASP A O 1
ATOM 1806 N N . SER A 1 236 ? -20.875 -8.805 -0.894 1 95.75 236 SER A N 1
ATOM 1807 C CA . SER A 1 236 ? -20.328 -8.453 0.414 1 95.75 236 SER A CA 1
ATOM 1808 C C . SER A 1 236 ? -21.359 -7.699 1.258 1 95.75 236 SER A C 1
ATOM 1810 O O . SER A 1 236 ? -21.969 -6.742 0.787 1 95.75 236 SER A O 1
ATOM 1812 N N . GLN A 1 237 ? -21.547 -8.203 2.43 1 97.44 237 GLN A N 1
ATOM 1813 C CA . GLN A 1 237 ? -22.453 -7.562 3.371 1 97.44 237 GLN A CA 1
ATOM 1814 C C . GLN A 1 237 ? -21.688 -6.828 4.469 1 97.44 237 GLN A C 1
ATOM 1816 O O . GLN A 1 237 ? -20.859 -7.426 5.156 1 97.44 237 GLN A O 1
ATOM 1821 N N . LEU A 1 238 ? -22 -5.602 4.617 1 98.25 238 LEU A N 1
ATOM 1822 C CA . LEU A 1 238 ? -21.344 -4.75 5.605 1 98.25 238 LEU A CA 1
ATOM 1823 C C . LEU A 1 238 ? -22.328 -4.316 6.688 1 98.25 238 LEU A C 1
ATOM 1825 O O . LEU A 1 238 ? -23.531 -4.203 6.43 1 98.25 238 LEU A O 1
ATOM 1829 N N . PHE A 1 239 ? -21.797 -4.121 7.918 1 98.31 239 PHE A N 1
ATOM 1830 C CA . PHE A 1 239 ? -22.531 -3.66 9.086 1 98.31 239 PHE A CA 1
ATOM 1831 C C . PHE A 1 239 ? -21.766 -2.555 9.812 1 98.31 239 PHE A C 1
ATOM 1833 O O . PHE A 1 239 ? -20.531 -2.545 9.812 1 98.31 239 PHE A O 1
ATOM 1840 N N . TRP A 1 240 ? -22.5 -1.664 10.383 1 98.62 240 TRP A N 1
ATOM 1841 C CA . TRP A 1 240 ? -21.812 -0.637 11.172 1 98.62 240 TRP A CA 1
ATOM 1842 C C . TRP A 1 240 ? -22.75 -0.04 12.211 1 98.62 240 TRP A C 1
ATOM 1844 O O . TRP A 1 240 ? -23.969 -0.249 12.156 1 98.62 240 TRP A O 1
ATOM 1854 N N . ASP A 1 241 ? -22.203 0.639 13.188 1 98.38 241 ASP A N 1
ATOM 1855 C CA . ASP A 1 241 ? -22.969 1.352 14.203 1 98.38 241 ASP A CA 1
ATOM 1856 C C . ASP A 1 241 ? -23.5 2.674 13.664 1 98.38 241 ASP A C 1
ATOM 1858 O O . ASP A 1 241 ? -22.875 3.307 12.82 1 98.38 241 ASP A O 1
ATOM 1862 N N . PRO A 1 242 ? -24.672 3.068 14.141 1 97.38 242 PRO A N 1
ATOM 1863 C CA . PRO A 1 242 ? -25.203 4.355 13.672 1 97.38 242 PRO A CA 1
ATOM 1864 C C . PRO A 1 242 ? -24.375 5.543 14.18 1 97.38 242 PRO A C 1
ATOM 1866 O O . PRO A 1 242 ? -23.875 5.52 15.305 1 97.38 242 PRO A O 1
ATOM 1869 N N . VAL A 1 243 ? -24.219 6.5 13.344 1 96.81 243 VAL A N 1
ATOM 1870 C CA . VAL A 1 243 ? -23.641 7.789 13.734 1 96.81 243 VAL A CA 1
ATOM 1871 C C . VAL A 1 243 ? -24.75 8.695 14.289 1 96.81 243 VAL A C 1
ATOM 1873 O O . VAL A 1 243 ? -25.766 8.922 13.625 1 96.81 243 VAL A O 1
ATOM 1876 N N . ASN A 1 244 ? -24.531 9.078 15.516 1 90.75 244 ASN A N 1
ATOM 1877 C CA . ASN A 1 244 ? -25.516 9.945 16.141 1 90.75 244 ASN A CA 1
ATOM 1878 C C . ASN A 1 244 ? -25.266 11.414 15.82 1 90.75 244 ASN A C 1
ATOM 1880 O O . ASN A 1 244 ? -24.484 12.086 16.516 1 90.75 244 ASN A O 1
ATOM 1884 N N . SER A 1 245 ? -25.859 11.898 14.828 1 91.12 245 SER A N 1
ATOM 1885 C CA . SER A 1 245 ? -25.719 13.289 14.398 1 91.12 245 SER A CA 1
ATOM 1886 C C . SER A 1 245 ? -27.016 13.797 13.766 1 91.12 245 SER A C 1
ATOM 1888 O O . SER A 1 245 ? -27.641 13.094 12.977 1 91.12 245 SER A O 1
ATOM 1890 N N . THR A 1 246 ? -27.422 14.984 14.141 1 91.19 246 THR A N 1
ATOM 1891 C CA . THR A 1 246 ? -28.594 15.602 13.555 1 91.19 246 THR A CA 1
ATOM 1892 C C . THR A 1 246 ? -28.344 15.992 12.094 1 91.19 246 THR A C 1
ATOM 1894 O O . THR A 1 246 ? -29.281 16.219 11.328 1 91.19 246 THR A O 1
ATOM 1897 N N . ASN A 1 247 ? -27.109 16.031 11.719 1 94.12 247 ASN A N 1
ATOM 1898 C CA . ASN A 1 247 ? -26.734 16.438 10.367 1 94.12 247 ASN A CA 1
ATOM 1899 C C . ASN A 1 247 ? -26.469 15.227 9.477 1 94.12 247 ASN A C 1
ATOM 1901 O O . ASN A 1 247 ? -25.953 15.375 8.367 1 94.12 247 ASN A O 1
ATOM 1905 N N . LEU A 1 248 ? -26.828 14.07 9.906 1 97.94 248 LEU A N 1
ATOM 1906 C CA . LEU A 1 248 ? -26.531 12.867 9.133 1 97.94 248 LEU A CA 1
ATOM 1907 C C . LEU A 1 248 ? -27.562 12.68 8.016 1 97.94 248 LEU A C 1
ATOM 1909 O O . LEU A 1 248 ? -28.766 12.617 8.273 1 97.94 248 LEU A O 1
ATOM 1913 N N . ALA A 1 249 ? -27.109 12.617 6.75 1 98.5 249 ALA A N 1
ATOM 1914 C CA . ALA A 1 249 ? -27.953 12.258 5.605 1 98.5 249 ALA A CA 1
ATOM 1915 C C . ALA A 1 249 ? -27.969 10.742 5.398 1 98.5 249 ALA A C 1
ATOM 1917 O O . ALA A 1 249 ? -28.984 10.18 4.973 1 98.5 249 ALA A O 1
ATOM 1918 N N . GLY A 1 250 ? -26.844 10.141 5.641 1 98.75 250 GLY A N 1
ATOM 1919 C CA . GLY A 1 250 ? -26.688 8.703 5.48 1 98.75 250 GLY A CA 1
ATOM 1920 C C . GLY A 1 250 ? -25.234 8.273 5.367 1 98.75 250 GLY A C 1
ATOM 1921 O O . GLY A 1 250 ? -24.344 8.883 5.969 1 98.75 250 GLY A O 1
ATOM 1922 N N . TYR A 1 251 ? -25.078 7.125 4.715 1 98.88 251 TYR A N 1
ATOM 1923 C CA . TYR A 1 251 ? -23.75 6.523 4.609 1 98.88 251 TYR A CA 1
ATOM 1924 C C . TYR A 1 251 ? -23.391 6.234 3.158 1 98.88 251 TYR A C 1
ATOM 1926 O O . TYR A 1 251 ? -24.281 6.109 2.309 1 98.88 251 TYR A O 1
ATOM 1934 N N . GLU A 1 252 ? -22.125 6.223 2.881 1 98.81 252 GLU A N 1
ATOM 1935 C CA . GLU A 1 252 ? -21.594 5.723 1.622 1 98.81 252 GLU A CA 1
ATOM 1936 C C . GLU A 1 252 ? -20.703 4.504 1.851 1 98.81 252 GLU A C 1
ATOM 1938 O O . GLU A 1 252 ? -19.922 4.469 2.805 1 98.81 252 GLU A O 1
ATOM 1943 N N . VAL A 1 253 ? -20.922 3.5 1.02 1 98.88 253 VAL A N 1
ATOM 1944 C CA . VAL A 1 253 ? -19.953 2.418 0.889 1 98.88 253 VAL A CA 1
ATOM 1945 C C . VAL A 1 253 ? -18.953 2.75 -0.219 1 98.88 253 VAL A C 1
ATOM 1947 O O . VAL A 1 253 ? -19.344 3.113 -1.329 1 98.88 253 VAL A O 1
ATOM 1950 N N . VAL A 1 254 ? -17.703 2.699 0.113 1 98.81 254 VAL A N 1
ATOM 1951 C CA . VAL A 1 254 ? -16.656 2.951 -0.877 1 98.81 254 VAL A CA 1
ATOM 1952 C C . VAL A 1 254 ? -15.836 1.686 -1.088 1 98.81 254 VAL A C 1
ATOM 1954 O O . VAL A 1 254 ? -15.812 0.8 -0.23 1 98.81 254 VAL A O 1
ATOM 1957 N N . TRP A 1 255 ? -15.219 1.571 -2.256 1 98.56 255 TRP A N 1
ATOM 1958 C CA . TRP A 1 255 ? -14.273 0.476 -2.465 1 98.56 255 TRP A CA 1
ATOM 1959 C C . TRP A 1 255 ? -13.195 0.872 -3.463 1 98.56 255 TRP A C 1
ATOM 1961 O O . TRP A 1 255 ? -13.328 1.876 -4.168 1 98.56 255 TRP A O 1
ATOM 1971 N N . ARG A 1 256 ? -12.156 0.172 -3.42 1 98.25 256 ARG A N 1
ATOM 1972 C CA . ARG A 1 256 ? -11.023 0.334 -4.328 1 98.25 256 ARG A CA 1
ATOM 1973 C C . ARG A 1 256 ? -10.32 -0.998 -4.57 1 98.25 256 ARG A C 1
ATOM 1975 O O . ARG A 1 256 ? -10.352 -1.888 -3.719 1 98.25 256 ARG A O 1
ATOM 1982 N N . PRO A 1 257 ? -9.672 -1.137 -5.742 1 97.12 257 PRO A N 1
ATOM 1983 C CA . PRO A 1 257 ? -8.695 -2.223 -5.832 1 97.12 257 PRO A CA 1
ATOM 1984 C C . PRO A 1 257 ? -7.68 -2.199 -4.691 1 97.12 257 PRO A C 1
ATOM 1986 O O . PRO A 1 257 ? -7.336 -1.125 -4.188 1 97.12 257 PRO A O 1
ATOM 1989 N N . THR A 1 258 ? -7.207 -3.355 -4.27 1 96.94 258 THR A N 1
ATOM 1990 C CA . THR A 1 258 ? -6.379 -3.48 -3.076 1 96.94 258 THR A CA 1
ATOM 1991 C C . THR A 1 258 ? -5.059 -2.74 -3.254 1 96.94 258 THR A C 1
ATOM 1993 O O . THR A 1 258 ? -4.41 -2.369 -2.271 1 96.94 258 THR A O 1
ATOM 1996 N N . ASP A 1 259 ? -4.672 -2.451 -4.504 1 96.5 259 ASP A N 1
ATOM 1997 C CA . ASP A 1 259 ? -3.385 -1.81 -4.754 1 96.5 259 ASP A CA 1
ATOM 1998 C C . ASP A 1 259 ? -3.564 -0.34 -5.125 1 96.5 259 ASP A C 1
ATOM 2000 O O . ASP A 1 259 ? -2.596 0.345 -5.457 1 96.5 259 ASP A O 1
ATOM 2004 N N . ALA A 1 260 ? -4.789 0.188 -5.109 1 97.44 260 ALA A N 1
ATOM 2005 C CA . ALA A 1 260 ? -5.039 1.597 -5.406 1 97.44 260 ALA A CA 1
ATOM 2006 C C . ALA A 1 260 ? -4.859 2.461 -4.164 1 97.44 260 ALA A C 1
ATOM 2008 O O . ALA A 1 260 ? -5.301 2.09 -3.072 1 97.44 260 ALA A O 1
ATOM 2009 N N . PRO A 1 261 ? -4.254 3.584 -4.32 1 97.12 261 PRO A N 1
ATOM 2010 C CA . PRO A 1 261 ? -4.008 4.434 -3.152 1 97.12 261 PRO A CA 1
ATOM 2011 C C . PRO A 1 261 ? -5.25 5.195 -2.701 1 97.12 261 PRO A C 1
ATOM 2013 O O . PRO A 1 261 ? -5.379 5.531 -1.522 1 97.12 261 PRO A O 1
ATOM 2016 N N . LEU A 1 262 ? -6.152 5.523 -3.656 1 98.25 262 LEU A N 1
ATOM 2017 C CA . LEU A 1 262 ? -7.352 6.297 -3.346 1 98.25 262 LEU A CA 1
ATOM 2018 C C . LEU A 1 262 ? -8.609 5.469 -3.604 1 98.25 262 LEU A C 1
ATOM 2020 O O . LEU A 1 262 ? -8.578 4.512 -4.375 1 98.25 262 LEU A O 1
ATOM 2024 N N . TRP A 1 263 ? -9.688 5.844 -2.936 1 98.62 263 TRP A N 1
ATOM 2025 C CA . TRP A 1 263 ? -10.984 5.238 -3.229 1 98.62 263 TRP A CA 1
ATOM 2026 C C . TRP A 1 263 ? -11.398 5.512 -4.672 1 98.62 263 TRP A C 1
ATOM 2028 O O . TRP A 1 263 ? -11.227 6.625 -5.172 1 98.62 263 TRP A O 1
ATOM 2038 N N . THR A 1 264 ? -11.938 4.5 -5.359 1 98.44 264 THR A N 1
ATOM 2039 C CA . THR A 1 264 ? -12.242 4.645 -6.777 1 98.44 264 THR A CA 1
ATOM 2040 C C . THR A 1 264 ? -13.75 4.641 -7.008 1 98.44 264 THR A C 1
ATOM 2042 O O . THR A 1 264 ? -14.227 5.094 -8.055 1 98.44 264 THR A O 1
ATOM 2045 N N . HIS A 1 265 ? -14.516 4.086 -6.035 1 98.56 265 HIS A N 1
ATOM 2046 C CA . HIS A 1 265 ? -15.969 3.979 -6.168 1 98.56 265 HIS A CA 1
ATOM 2047 C C . HIS A 1 265 ? -16.672 4.355 -4.867 1 98.56 265 HIS A C 1
ATOM 2049 O O . HIS A 1 265 ? -16.109 4.188 -3.783 1 98.56 265 HIS A O 1
ATOM 2055 N N . ALA A 1 266 ? -17.812 4.797 -5.012 1 98.5 266 ALA A N 1
ATOM 2056 C CA . ALA A 1 266 ? -18.656 5.148 -3.879 1 98.5 266 ALA A CA 1
ATOM 2057 C C . ALA A 1 266 ? -20.125 4.898 -4.195 1 98.5 266 ALA A C 1
ATOM 2059 O O . ALA A 1 266 ? -20.578 5.133 -5.32 1 98.5 266 ALA A O 1
ATOM 2060 N N . LEU A 1 267 ? -20.844 4.414 -3.244 1 98.56 267 LEU A N 1
ATOM 2061 C CA . LEU A 1 267 ? -22.266 4.164 -3.348 1 98.56 267 LEU A CA 1
ATOM 2062 C C . LEU A 1 267 ? -23.016 4.715 -2.131 1 98.56 267 LEU A C 1
ATOM 2064 O O . LEU A 1 267 ? -22.828 4.219 -1.016 1 98.56 267 LEU A O 1
ATOM 2068 N N . PHE A 1 268 ? -23.844 5.746 -2.342 1 98.75 268 PHE A N 1
ATOM 2069 C CA . PHE A 1 268 ? -24.688 6.246 -1.258 1 98.75 268 PHE A CA 1
ATOM 2070 C C . PHE A 1 268 ? -25.781 5.25 -0.926 1 98.75 268 PHE A C 1
ATOM 2072 O O . PHE A 1 268 ? -26.562 4.852 -1.805 1 98.75 268 PHE A O 1
ATOM 2079 N N . VAL A 1 269 ? -25.875 4.797 0.314 1 98.69 269 VAL A N 1
ATOM 2080 C CA . VAL A 1 269 ? -26.797 3.713 0.659 1 98.69 269 VAL A CA 1
ATOM 2081 C C . VAL A 1 269 ? -27.875 4.23 1.599 1 98.69 269 VAL A C 1
ATOM 2083 O O . VAL A 1 269 ? -28.719 3.459 2.078 1 98.69 269 VAL A O 1
ATOM 2086 N N . GLY A 1 270 ? -27.938 5.516 1.91 1 98.31 270 GLY A N 1
ATOM 2087 C CA . GLY A 1 270 ? -28.938 6.105 2.791 1 98.31 270 GLY A CA 1
ATOM 2088 C C . GLY A 1 270 ? -28.641 5.875 4.262 1 98.31 270 GLY A C 1
ATOM 2089 O O . GLY A 1 270 ? -27.5 5.559 4.633 1 98.31 270 GLY A O 1
ATOM 2090 N N . ASP A 1 271 ? -29.594 6.188 5.109 1 98.12 271 ASP A N 1
ATOM 2091 C CA . ASP A 1 271 ? -29.453 6.047 6.555 1 98.12 271 ASP A CA 1
ATOM 2092 C C . ASP A 1 271 ? -29.812 4.633 7.008 1 98.12 271 ASP A C 1
ATOM 2094 O O . ASP A 1 271 ? -30.875 4.422 7.598 1 98.12 271 ASP A O 1
ATOM 2098 N N . VAL A 1 272 ? -28.922 3.742 6.707 1 98.31 272 VAL A N 1
ATOM 2099 C CA . VAL A 1 272 ? -29.078 2.328 7.031 1 98.31 272 VAL A CA 1
ATOM 2100 C C . VAL A 1 272 ? -27.891 1.864 7.875 1 98.31 272 VAL A C 1
ATOM 2102 O O . VAL A 1 272 ? -26.938 2.623 8.094 1 98.31 272 VAL A O 1
ATOM 2105 N N . ARG A 1 273 ? -27.969 0.678 8.391 1 97.81 273 ARG A N 1
ATOM 2106 C CA . ARG A 1 273 ? -26.906 0.142 9.227 1 97.81 273 ARG A CA 1
ATOM 2107 C C . ARG A 1 273 ? -26.266 -1.08 8.57 1 97.81 273 ARG A C 1
ATOM 2109 O O . ARG A 1 273 ? -25.344 -1.685 9.141 1 97.81 273 ARG A O 1
ATOM 2116 N N . THR A 1 274 ? -26.812 -1.421 7.484 1 98.12 274 THR A N 1
ATOM 2117 C CA . THR A 1 274 ? -26.312 -2.549 6.715 1 98.12 274 THR A CA 1
ATOM 2118 C C . THR A 1 274 ? -26.453 -2.291 5.215 1 98.12 274 THR A C 1
ATOM 2120 O O . THR A 1 274 ? -27.312 -1.517 4.797 1 98.12 274 THR A O 1
ATOM 2123 N N . ALA A 1 275 ? -25.516 -2.777 4.484 1 98.19 275 ALA A N 1
ATOM 2124 C CA . ALA A 1 275 ? -25.594 -2.721 3.025 1 98.19 275 ALA A CA 1
ATOM 2125 C C . ALA A 1 275 ? -24.938 -3.951 2.395 1 98.19 275 ALA A C 1
ATOM 2127 O O . ALA A 1 275 ? -23.938 -4.449 2.891 1 98.19 275 ALA A O 1
ATOM 2128 N N . THR A 1 276 ? -25.578 -4.453 1.381 1 97.44 276 THR A N 1
ATOM 2129 C CA . THR A 1 276 ? -25 -5.516 0.574 1 97.44 276 THR A CA 1
ATOM 2130 C C . THR A 1 276 ? -24.578 -4.992 -0.798 1 97.44 276 THR A C 1
ATOM 2132 O O . THR A 1 276 ? -25.375 -4.355 -1.49 1 97.44 276 THR A O 1
ATOM 2135 N N . VAL A 1 277 ? -23.344 -5.164 -1.065 1 96 277 VAL A N 1
ATOM 2136 C CA . VAL A 1 277 ? -22.797 -4.73 -2.352 1 96 277 VAL A CA 1
ATOM 2137 C C . VAL A 1 277 ? -22.5 -5.949 -3.223 1 96 277 VAL A C 1
ATOM 2139 O O . VAL A 1 277 ? -21.984 -6.957 -2.734 1 96 277 VAL A O 1
ATOM 2142 N N . GLU A 1 278 ? -22.859 -5.844 -4.535 1 92.75 278 GLU A N 1
ATOM 2143 C CA . GLU A 1 278 ? -22.625 -6.945 -5.465 1 92.75 278 GLU A CA 1
ATOM 2144 C C . GLU A 1 278 ? -21.172 -6.977 -5.934 1 92.75 278 GLU A C 1
ATOM 2146 O O . GLU A 1 278 ? -20.906 -6.953 -7.137 1 92.75 278 GLU A O 1
ATOM 2151 N N . LEU A 1 279 ? -20.328 -7.023 -5.047 1 92.88 279 LEU A N 1
ATOM 2152 C CA . LEU A 1 279 ? -18.891 -7.105 -5.246 1 92.88 279 LEU A CA 1
ATOM 2153 C C . LEU A 1 279 ? -18.25 -8.016 -4.203 1 92.88 279 LEU A C 1
ATOM 2155 O O . LEU A 1 279 ? -18.594 -7.957 -3.021 1 92.88 279 LEU A O 1
ATOM 2159 N N . SER A 1 280 ? -17.375 -8.773 -4.652 1 91.69 280 SER A N 1
ATOM 2160 C CA . SER A 1 280 ? -16.703 -9.711 -3.748 1 91.69 280 SER A CA 1
ATOM 2161 C C . SER A 1 280 ? -15.641 -9 -2.918 1 91.69 280 SER A C 1
ATOM 2163 O O . SER A 1 280 ? -14.797 -8.281 -3.459 1 91.69 280 SER A O 1
ATOM 2165 N N . LYS A 1 281 ? -15.656 -9.242 -1.611 1 92.88 281 LYS A N 1
ATOM 2166 C CA . LYS A 1 281 ? -14.656 -8.711 -0.695 1 92.88 281 LYS A CA 1
ATOM 2167 C C . LYS A 1 281 ? -13.266 -9.266 -1.012 1 92.88 281 LYS A C 1
ATOM 2169 O O . LYS A 1 281 ? -12.258 -8.734 -0.54 1 92.88 281 LYS A O 1
ATOM 2174 N N . ASP A 1 282 ? -13.156 -10.211 -1.884 1 91 282 ASP A N 1
ATOM 2175 C CA . ASP A 1 282 ? -11.883 -10.836 -2.242 1 91 282 ASP A CA 1
ATOM 2176 C C . ASP A 1 282 ? -11.055 -9.914 -3.143 1 91 282 ASP A C 1
ATOM 2178 O O . ASP A 1 282 ? -9.836 -10.07 -3.248 1 91 282 ASP A O 1
ATOM 2182 N N . ASN A 1 283 ? -11.719 -8.93 -3.771 1 89.06 283 ASN A N 1
ATOM 2183 C CA . ASN A 1 283 ? -11.062 -8.227 -4.867 1 89.06 283 ASN A CA 1
ATOM 2184 C C . ASN A 1 283 ? -10.789 -6.766 -4.516 1 89.06 283 ASN A C 1
ATOM 2186 O O . ASN A 1 283 ? -10.062 -6.078 -5.23 1 89.06 283 ASN A O 1
ATOM 2190 N N . VAL A 1 284 ? -11.43 -6.371 -3.473 1 95.31 284 VAL A N 1
ATOM 2191 C CA . VAL A 1 284 ? -11.367 -4.938 -3.201 1 95.31 284 VAL A CA 1
ATOM 2192 C C . VAL A 1 284 ? -11.234 -4.703 -1.698 1 95.31 284 VAL A C 1
ATOM 2194 O O . VAL A 1 284 ? -11.391 -5.633 -0.901 1 95.31 284 VAL A O 1
ATOM 2197 N N . ILE A 1 285 ? -10.852 -3.551 -1.337 1 97.5 285 ILE A N 1
ATOM 2198 C CA . ILE A 1 285 ? -11 -3.033 0.019 1 97.5 285 ILE A CA 1
ATOM 2199 C C . ILE A 1 285 ? -12.266 -2.191 0.112 1 97.5 285 ILE A C 1
ATOM 2201 O O . ILE A 1 285 ? -12.492 -1.303 -0.712 1 97.5 285 ILE A O 1
ATOM 2205 N N . PHE A 1 286 ? -13.094 -2.51 1.026 1 98.31 286 PHE A N 1
ATOM 2206 C CA . PHE A 1 286 ? -14.297 -1.728 1.275 1 98.31 286 PHE A CA 1
ATOM 2207 C C . PHE A 1 286 ? -14.07 -0.717 2.393 1 98.31 286 PHE A C 1
ATOM 2209 O O . PHE A 1 286 ? -13.117 -0.843 3.164 1 98.31 286 PHE A O 1
ATOM 2216 N N . GLY A 1 287 ? -14.922 0.227 2.463 1 98.69 287 GLY A N 1
ATOM 2217 C CA . GLY A 1 287 ? -15.039 1.157 3.574 1 98.69 287 GLY A CA 1
ATOM 2218 C C . GLY A 1 287 ? -16.422 1.792 3.674 1 98.69 287 GLY A C 1
ATOM 2219 O O . GLY A 1 287 ? -17.234 1.653 2.764 1 98.69 287 GLY A O 1
ATOM 2220 N N . VAL A 1 288 ? -16.625 2.373 4.793 1 98.88 288 VAL A N 1
ATOM 2221 C CA . VAL A 1 288 ? -17.875 3.111 5.004 1 98.88 288 VAL A CA 1
ATOM 2222 C C . VAL A 1 288 ? -17.562 4.488 5.582 1 98.88 288 VAL A C 1
ATOM 2224 O O . VAL A 1 288 ? -16.688 4.629 6.441 1 98.88 288 VAL A O 1
ATOM 2227 N N . ARG A 1 289 ? -18.266 5.48 5.117 1 98.75 289 ARG A N 1
ATOM 2228 C CA . ARG A 1 289 ? -18.172 6.82 5.691 1 98.75 289 ARG A CA 1
ATOM 2229 C C . ARG A 1 289 ? -19.562 7.445 5.836 1 98.75 289 ARG A C 1
ATOM 2231 O O . ARG A 1 289 ? -20.516 7.004 5.195 1 98.75 289 ARG A O 1
ATOM 2238 N N . SER A 1 290 ? -19.656 8.359 6.719 1 98.69 290 SER A N 1
ATOM 2239 C CA . SER A 1 290 ? -20.891 9.094 6.918 1 98.69 290 SER A CA 1
ATOM 2240 C C . SER A 1 290 ? -20.969 10.32 6.016 1 98.69 290 SER A C 1
ATOM 2242 O O . SER A 1 290 ? -19.938 10.898 5.656 1 98.69 290 SER A O 1
ATOM 2244 N N . VAL A 1 291 ? -22.141 10.641 5.633 1 98.69 291 VAL A N 1
ATOM 2245 C CA . VAL A 1 291 ? -22.422 11.789 4.781 1 98.69 291 VAL A CA 1
ATOM 2246 C C . VAL A 1 291 ? -23.391 12.742 5.488 1 98.69 291 VAL A C 1
ATOM 2248 O O . VAL A 1 291 ? -24.453 12.32 5.934 1 98.69 291 VAL A O 1
ATOM 2251 N N . GLY A 1 292 ? -22.984 13.953 5.602 1 98.38 292 GLY A N 1
ATOM 2252 C CA . GLY A 1 292 ? -23.844 14.961 6.199 1 98.38 292 GLY A CA 1
ATOM 2253 C C . GLY A 1 292 ? -24.859 15.539 5.227 1 98.38 292 GLY A C 1
ATOM 2254 O O . GLY A 1 292 ? -24.656 15.492 4.012 1 98.38 292 GLY A O 1
ATOM 2255 N N . LYS A 1 293 ? -25.953 16.109 5.809 1 98.31 293 LYS A N 1
ATOM 2256 C CA . LYS A 1 293 ? -26.938 16.812 5.008 1 98.31 293 LYS A CA 1
ATOM 2257 C C . LYS A 1 293 ? -26.312 18 4.27 1 98.31 293 LYS A C 1
ATOM 2259 O O . LYS A 1 293 ? -26.812 18.422 3.227 1 98.31 293 LYS A O 1
ATOM 2264 N N . ASN A 1 294 ? -25.219 18.469 4.746 1 97.38 294 ASN A N 1
ATOM 2265 C CA . ASN A 1 294 ? -24.484 19.578 4.141 1 97.38 294 ASN A CA 1
ATOM 2266 C C . ASN A 1 294 ? -23.516 19.094 3.066 1 97.38 294 ASN A C 1
ATOM 2268 O O . ASN A 1 294 ? -22.797 19.891 2.461 1 97.38 294 ASN A O 1
ATOM 2272 N N . GLY A 1 295 ? -23.359 17.812 2.889 1 97.25 295 GLY A N 1
ATOM 2273 C CA . GLY A 1 295 ? -22.531 17.266 1.824 1 97.25 295 GLY A CA 1
ATOM 2274 C C . GLY A 1 295 ? -21.141 16.875 2.291 1 97.25 295 GLY A C 1
ATOM 2275 O O . GLY A 1 295 ? -20.406 16.203 1.567 1 97.25 295 GLY A O 1
ATOM 2276 N N . TYR A 1 296 ? -20.766 17.25 3.525 1 98.06 296 TYR A N 1
ATOM 2277 C CA . TYR A 1 296 ? -19.453 16.875 4.039 1 98.06 296 TYR A CA 1
ATOM 2278 C C . TYR A 1 296 ? -19.438 15.406 4.457 1 98.06 296 TYR A C 1
ATOM 2280 O O . TYR A 1 296 ? -20.453 14.875 4.93 1 98.06 296 TYR A O 1
ATOM 2288 N N . LYS A 1 297 ? -18.328 14.75 4.309 1 98.44 297 LYS A N 1
ATOM 2289 C CA . LYS A 1 297 ? -18.188 13.328 4.59 1 98.44 297 LYS A CA 1
ATOM 2290 C C . LYS A 1 297 ? -17.094 13.078 5.621 1 98.44 297 LYS A C 1
ATOM 2292 O O . LYS A 1 297 ? -16.094 13.805 5.668 1 98.44 297 LYS A O 1
ATOM 2297 N N . SER A 1 298 ? -17.266 12.055 6.398 1 98.25 298 SER A N 1
ATOM 2298 C CA . SER A 1 298 ? -16.219 11.656 7.32 1 98.25 298 SER A CA 1
ATOM 2299 C C . SER A 1 298 ? -15.109 10.906 6.598 1 98.25 298 SER A C 1
ATOM 2301 O O . SER A 1 298 ? -15.297 10.445 5.473 1 98.25 298 SER A O 1
ATOM 2303 N N . PRO A 1 299 ? -13.891 10.805 7.211 1 98.44 299 PRO A N 1
ATOM 2304 C CA . PRO A 1 299 ? -12.953 9.789 6.727 1 98.44 299 PRO A CA 1
ATOM 2305 C C . PRO A 1 299 ? -13.562 8.391 6.723 1 98.44 299 PRO A C 1
ATOM 2307 O O . PRO A 1 299 ? -14.516 8.125 7.457 1 98.44 299 PRO A O 1
ATOM 2310 N N . VAL A 1 300 ? -12.984 7.543 5.984 1 98.81 300 VAL A N 1
ATOM 2311 C CA . VAL A 1 300 ? -13.508 6.195 5.789 1 98.81 300 VAL A CA 1
ATOM 2312 C C . VAL A 1 300 ? -13.031 5.289 6.922 1 98.81 300 VAL A C 1
ATOM 2314 O O . VAL A 1 300 ? -11.914 5.438 7.418 1 98.81 300 VAL A O 1
ATOM 2317 N N . THR A 1 301 ? -13.867 4.398 7.336 1 98.38 301 THR A N 1
ATOM 2318 C CA . THR A 1 301 ? -13.508 3.279 8.203 1 98.38 301 THR A CA 1
ATOM 2319 C C . THR A 1 301 ? -13.609 1.958 7.441 1 98.38 301 THR A C 1
ATOM 2321 O O . THR A 1 301 ? -14.625 1.68 6.801 1 98.38 301 THR A O 1
ATOM 2324 N N . ILE A 1 302 ? -12.562 1.187 7.465 1 98.12 302 ILE A N 1
ATOM 2325 C CA . ILE A 1 302 ? -12.602 -0.094 6.766 1 98.12 302 ILE A CA 1
ATOM 2326 C C . ILE A 1 302 ? -13.242 -1.153 7.664 1 98.12 302 ILE A C 1
ATOM 2328 O O . ILE A 1 302 ? -13.211 -1.033 8.891 1 98.12 302 ILE A O 1
ATOM 2332 N N . PRO A 1 303 ? -13.805 -2.148 7.078 1 97.75 303 PRO A N 1
ATOM 2333 C CA . PRO A 1 303 ? -14.422 -3.213 7.871 1 97.75 303 PRO A CA 1
ATOM 2334 C C . PRO A 1 303 ? -13.422 -4.281 8.305 1 97.75 303 PRO A C 1
ATOM 2336 O O . PRO A 1 303 ? -12.477 -4.578 7.578 1 97.75 303 PRO A O 1
ATOM 2339 N N . PHE A 1 304 ? -13.648 -4.84 9.43 1 95.69 304 PHE A N 1
ATOM 2340 C CA . PHE A 1 304 ? -13.055 -6.098 9.867 1 95.69 304 PHE A CA 1
ATOM 2341 C C . PHE A 1 304 ? -14.102 -7.207 9.891 1 95.69 304 PHE A C 1
ATOM 2343 O O . PHE A 1 304 ? -15.297 -6.934 9.977 1 95.69 304 PHE A O 1
ATOM 2350 N N . PRO A 1 305 ? -13.656 -8.391 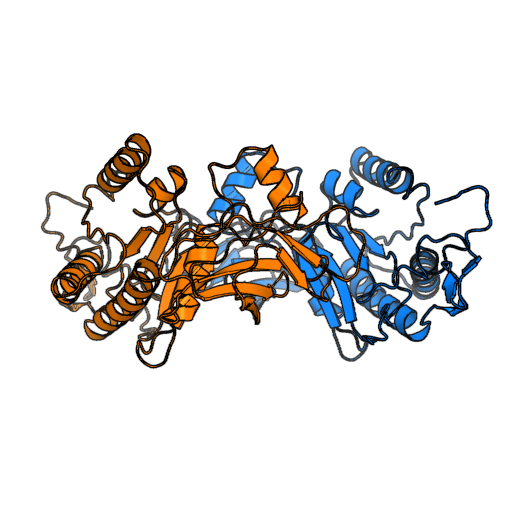9.75 1 93.44 305 PRO A N 1
ATOM 2351 C CA . PRO A 1 305 ? -14.625 -9.484 9.688 1 93.44 305 PRO A CA 1
ATOM 2352 C C . PRO A 1 305 ? -15.352 -9.703 11.008 1 93.44 305 PRO A C 1
ATOM 2354 O O . PRO A 1 305 ? -14.766 -9.508 12.078 1 93.44 305 PRO A O 1
ATOM 2357 N N . THR A 1 306 ? -16.578 -10.078 10.922 1 89.75 306 THR A N 1
ATOM 2358 C CA . THR A 1 306 ? -17.344 -10.469 12.094 1 89.75 306 THR A CA 1
ATOM 2359 C C . THR A 1 306 ? -17 -11.891 12.523 1 89.75 306 THR A C 1
ATOM 2361 O O . THR A 1 306 ? -16.594 -12.711 11.695 1 89.75 306 THR A O 1
ATOM 2364 N N . MET B 1 1 ? -14.836 -30.922 1.06 1 51.53 1 MET B N 1
ATOM 2365 C CA . MET B 1 1 ? -14.859 -31.75 -0.138 1 51.53 1 MET B CA 1
ATOM 2366 C C . MET B 1 1 ? -15.172 -33.219 0.218 1 51.53 1 MET B C 1
ATOM 2368 O O . MET B 1 1 ? -14.805 -33.688 1.293 1 51.53 1 MET B O 1
ATOM 2372 N N . ASN B 1 2 ? -16.328 -33.719 -0.174 1 53.72 2 ASN B N 1
ATOM 2373 C CA . ASN B 1 2 ? -16.719 -35.125 0.046 1 53.72 2 ASN B CA 1
ATOM 2374 C C . ASN B 1 2 ? -15.766 -36.062 -0.646 1 53.72 2 ASN B C 1
ATOM 2376 O O . ASN B 1 2 ? -15.844 -36.281 -1.859 1 53.72 2 ASN B O 1
ATOM 2380 N N . TYR B 1 3 ? -14.781 -36.625 0.001 1 55.5 3 TYR B N 1
ATOM 2381 C CA . TYR B 1 3 ? -13.758 -37.469 -0.586 1 55.5 3 TYR B CA 1
ATOM 2382 C C . TYR B 1 3 ? -14.336 -38.844 -0.983 1 55.5 3 TYR B C 1
ATOM 2384 O O . TYR B 1 3 ? -13.664 -39.625 -1.641 1 55.5 3 TYR B O 1
ATOM 2392 N N . GLU B 1 4 ? -15.516 -39.094 -0.64 1 59.03 4 GLU B N 1
ATOM 2393 C CA . GLU B 1 4 ? -16.109 -40.406 -0.961 1 59.03 4 GLU B CA 1
ATOM 2394 C C . GLU B 1 4 ? -16.828 -40.344 -2.307 1 59.03 4 GLU B C 1
ATOM 2396 O O . GLU B 1 4 ? -16.984 -41.375 -2.959 1 59.03 4 GLU B O 1
ATOM 2401 N N . ALA B 1 5 ? -17.281 -39.156 -2.588 1 61.53 5 ALA B N 1
ATOM 2402 C CA . ALA B 1 5 ? -18.078 -39.062 -3.812 1 61.53 5 ALA B CA 1
ATOM 2403 C C . ALA B 1 5 ? -17.203 -38.594 -4.98 1 61.53 5 ALA B C 1
ATOM 2405 O O . ALA B 1 5 ? -16.109 -38.094 -4.785 1 61.53 5 ALA B O 1
ATOM 2406 N N . GLU B 1 6 ? -17.609 -39.094 -6.113 1 67.31 6 GLU B N 1
ATOM 2407 C CA . GLU B 1 6 ? -16.938 -38.562 -7.309 1 67.31 6 GLU B CA 1
ATOM 2408 C C . GLU B 1 6 ? -17.031 -37.031 -7.375 1 67.31 6 GLU B C 1
ATOM 2410 O O . GLU B 1 6 ? -18.125 -36.469 -7.43 1 67.31 6 GLU B O 1
ATOM 2415 N N . GLN B 1 7 ? -15.969 -36.375 -6.941 1 71.94 7 GLN B N 1
ATOM 2416 C CA . GLN B 1 7 ? -15.836 -34.906 -7.078 1 71.94 7 GLN B CA 1
ATOM 2417 C C . GLN B 1 7 ? -14.703 -34.562 -8.031 1 71.94 7 GLN B C 1
ATOM 2419 O O . GLN B 1 7 ? -13.531 -34.594 -7.652 1 71.94 7 GLN B O 1
ATOM 2424 N N . PRO B 1 8 ? -15.047 -34.344 -9.289 1 79.12 8 PRO B N 1
ATOM 2425 C CA . PRO B 1 8 ? -14.031 -34.25 -10.344 1 79.12 8 PRO B CA 1
ATOM 2426 C C . PRO B 1 8 ? -12.984 -33.156 -10.039 1 79.12 8 PRO B C 1
ATOM 2428 O O . PRO B 1 8 ? -11.828 -33.312 -10.445 1 79.12 8 PRO B O 1
ATOM 2431 N N . GLY B 1 9 ? -13.352 -32.062 -9.266 1 88.94 9 GLY B N 1
ATOM 2432 C CA . GLY B 1 9 ? -12.391 -31.016 -8.938 1 88.94 9 GLY B CA 1
ATOM 2433 C C . GLY B 1 9 ? -11.719 -30.422 -10.156 1 88.94 9 GLY B C 1
ATOM 2434 O O . GLY B 1 9 ? -10.492 -30.297 -10.195 1 88.94 9 GLY B O 1
ATOM 2435 N N . ALA B 1 10 ? -12.484 -30.188 -11.273 1 91.62 10 ALA B N 1
ATOM 2436 C CA . ALA B 1 10 ? -11.977 -29.719 -12.555 1 91.62 10 ALA B CA 1
ATOM 2437 C C . ALA B 1 10 ? -11.297 -28.359 -12.406 1 91.62 10 ALA B C 1
ATOM 2439 O O . ALA B 1 10 ? -10.164 -28.172 -12.859 1 91.62 10 ALA B O 1
ATOM 2440 N N . ASN B 1 11 ? -11.945 -27.469 -11.789 1 93.12 11 ASN B N 1
ATOM 2441 C CA . ASN B 1 11 ? -11.391 -26.141 -11.57 1 93.12 11 ASN B CA 1
ATOM 2442 C C . ASN B 1 11 ? -10.477 -26.109 -10.352 1 93.12 11 ASN B C 1
ATOM 2444 O O . ASN B 1 11 ? -9.359 -25.594 -10.422 1 93.12 11 ASN B O 1
ATOM 2448 N N . ASP B 1 12 ? -10.883 -26.734 -9.273 1 89.94 12 ASP B N 1
ATOM 2449 C CA . ASP B 1 12 ? -10.18 -26.797 -7.996 1 89.94 12 ASP B CA 1
ATOM 2450 C C . ASP B 1 12 ? -9.734 -28.234 -7.691 1 89.94 12 ASP B C 1
ATOM 2452 O O . ASP B 1 12 ? -10.398 -28.938 -6.934 1 89.94 12 ASP B O 1
ATOM 2456 N N . ASP B 1 13 ? -8.688 -28.688 -8.188 1 91 13 ASP B N 1
ATOM 2457 C CA . ASP B 1 13 ? -7.664 -27.844 -8.789 1 91 13 ASP B CA 1
ATOM 2458 C C . ASP B 1 13 ? -6.996 -28.531 -9.977 1 91 13 ASP B C 1
ATOM 2460 O O . ASP B 1 13 ? -5.785 -28.422 -10.164 1 91 13 ASP B O 1
ATOM 2464 N N . ALA B 1 14 ? -7.805 -29.297 -10.711 1 93.44 14 ALA B N 1
ATOM 2465 C CA . ALA B 1 14 ? -7.227 -29.922 -11.898 1 93.44 14 ALA B CA 1
ATOM 2466 C C . ALA B 1 14 ? -6.762 -28.875 -12.906 1 93.44 14 ALA B C 1
ATOM 2468 O O . ALA B 1 14 ? -5.836 -29.109 -13.68 1 93.44 14 ALA B O 1
ATOM 2469 N N . SER B 1 15 ? -7.414 -27.719 -12.922 1 95.56 15 SER B N 1
ATOM 2470 C CA . SER B 1 15 ? -6.996 -26.656 -13.82 1 95.56 15 SER B CA 1
ATOM 2471 C C . SER B 1 15 ? -5.543 -26.266 -13.57 1 95.56 15 SER B C 1
ATOM 2473 O O . SER B 1 15 ? -4.75 -26.172 -14.516 1 95.56 15 SER B O 1
ATOM 2475 N N . GLY B 1 16 ? -5.172 -26.062 -12.273 1 96.56 16 GLY B N 1
ATOM 2476 C CA . GLY B 1 16 ? -3.793 -25.75 -11.938 1 96.56 16 GLY B CA 1
ATOM 2477 C C . GLY B 1 16 ? -2.83 -26.891 -12.234 1 96.56 16 GLY B C 1
ATOM 2478 O O . GLY B 1 16 ? -1.714 -26.656 -12.703 1 96.56 16 GLY B O 1
ATOM 2479 N N . VAL B 1 17 ? -3.25 -28.125 -11.977 1 96.69 17 VAL B N 1
ATOM 2480 C CA . VAL B 1 17 ? -2.422 -29.281 -12.273 1 96.69 17 VAL B CA 1
ATOM 2481 C C . VAL B 1 17 ? -2.164 -29.375 -13.773 1 96.69 17 VAL B C 1
ATOM 2483 O O . VAL B 1 17 ? -1.043 -29.656 -14.203 1 96.69 17 VAL B O 1
ATOM 2486 N N . ALA B 1 18 ? -3.219 -29.125 -14.523 1 97.38 18 ALA B N 1
ATOM 2487 C CA . ALA B 1 18 ? -3.082 -29.141 -15.977 1 97.38 18 ALA B CA 1
ATOM 2488 C C . ALA B 1 18 ? -2.059 -28.109 -16.438 1 97.38 18 ALA B C 1
ATOM 2490 O O . ALA B 1 18 ? -1.242 -28.391 -17.328 1 97.38 18 ALA B O 1
ATOM 2491 N N . VAL B 1 19 ? -2.111 -26.906 -15.891 1 98.31 19 VAL B N 1
ATOM 2492 C CA . VAL B 1 19 ? -1.147 -25.859 -16.219 1 98.31 19 VAL B CA 1
ATOM 2493 C C . VAL B 1 19 ? 0.267 -26.344 -15.914 1 98.31 19 VAL B C 1
ATOM 2495 O O . VAL B 1 19 ? 1.162 -26.25 -16.75 1 98.31 19 VAL B O 1
ATOM 2498 N N . ALA B 1 20 ? 0.474 -26.906 -14.711 1 97.94 20 ALA B N 1
ATOM 2499 C CA . ALA B 1 20 ? 1.79 -27.391 -14.305 1 97.94 20 ALA B CA 1
ATOM 2500 C C . ALA B 1 20 ? 2.299 -28.469 -15.242 1 97.94 20 ALA B C 1
ATOM 2502 O O . ALA B 1 20 ? 3.455 -28.438 -15.672 1 97.94 20 ALA B O 1
ATOM 2503 N N . LEU B 1 21 ? 1.418 -29.406 -15.586 1 97.81 21 LEU B N 1
ATOM 2504 C CA . LEU B 1 21 ? 1.804 -30.5 -16.453 1 97.81 21 LEU B CA 1
ATOM 2505 C C . LEU B 1 21 ? 2.158 -30 -17.844 1 97.81 21 LEU B C 1
ATOM 2507 O O . LEU B 1 21 ? 3.143 -30.453 -18.438 1 97.81 21 LEU B O 1
ATOM 2511 N N . GLU B 1 22 ? 1.353 -29.141 -18.375 1 97.94 22 GLU B N 1
ATOM 2512 C CA . GLU B 1 22 ? 1.624 -28.594 -19.703 1 97.94 22 GLU B CA 1
ATOM 2513 C C . GLU B 1 22 ? 2.943 -27.828 -19.719 1 97.94 22 GLU B C 1
ATOM 2515 O O . GLU B 1 22 ? 3.721 -27.953 -20.672 1 97.94 22 GLU B O 1
ATOM 2520 N N . LEU B 1 23 ? 3.16 -27.031 -18.688 1 98.12 23 LEU B N 1
ATOM 2521 C CA . LEU B 1 23 ? 4.41 -26.281 -18.625 1 98.12 23 LEU B CA 1
ATOM 2522 C C . LEU B 1 23 ? 5.602 -27.219 -18.484 1 98.12 23 LEU B C 1
ATOM 2524 O O . LEU B 1 23 ? 6.664 -26.984 -19.062 1 98.12 23 LEU B O 1
ATOM 2528 N N . ALA B 1 24 ? 5.418 -28.281 -17.703 1 98 24 ALA B N 1
ATOM 2529 C CA . ALA B 1 24 ? 6.461 -29.297 -17.609 1 98 24 ALA B CA 1
ATOM 2530 C C . ALA B 1 24 ? 6.773 -29.891 -18.969 1 98 24 ALA B C 1
ATOM 2532 O O . ALA B 1 24 ? 7.941 -30.078 -19.328 1 98 24 ALA B O 1
ATOM 2533 N N . ARG B 1 25 ? 5.742 -30.172 -19.703 1 97.69 25 ARG B N 1
ATOM 2534 C CA . ARG B 1 25 ? 5.918 -30.734 -21.047 1 97.69 25 ARG B CA 1
ATOM 2535 C C . ARG B 1 25 ? 6.668 -29.75 -21.953 1 97.69 25 ARG B C 1
ATOM 2537 O O . ARG B 1 25 ? 7.617 -30.141 -22.641 1 97.69 25 ARG B O 1
ATOM 2544 N N . VAL B 1 26 ? 6.25 -28.5 -21.938 1 96.69 26 VAL B N 1
ATOM 2545 C CA . VAL B 1 26 ? 6.824 -27.469 -22.797 1 96.69 26 VAL B CA 1
ATOM 2546 C C . VAL B 1 26 ? 8.289 -27.25 -22.422 1 96.69 26 VAL B C 1
ATOM 2548 O O . VAL B 1 26 ? 9.133 -27.078 -23.312 1 96.69 26 VAL B O 1
ATOM 2551 N N . LEU B 1 27 ? 8.625 -27.312 -21.109 1 97.12 27 LEU B N 1
ATOM 2552 C CA . LEU B 1 27 ? 9.953 -26.938 -20.641 1 97.12 27 LEU B CA 1
ATOM 2553 C C . LEU B 1 27 ? 10.867 -28.156 -20.578 1 97.12 27 LEU B C 1
ATOM 2555 O O . LEU B 1 27 ? 12.078 -28.016 -20.406 1 97.12 27 LEU B O 1
ATOM 2559 N N . ALA B 1 28 ? 10.297 -29.312 -20.734 1 95.25 28 ALA B N 1
ATOM 2560 C CA . ALA B 1 28 ? 11.062 -30.547 -20.641 1 95.25 28 ALA B CA 1
ATOM 2561 C C . ALA B 1 28 ? 12.195 -30.562 -21.672 1 95.25 28 ALA B C 1
ATOM 2563 O O . ALA B 1 28 ? 13.211 -31.234 -21.469 1 95.25 28 ALA B O 1
ATOM 2564 N N . LYS B 1 29 ? 12.062 -29.812 -22.719 1 94.5 29 LYS B N 1
ATOM 2565 C CA . LYS B 1 29 ? 13.062 -29.828 -23.797 1 94.5 29 LYS B CA 1
ATOM 2566 C C . LYS B 1 29 ? 13.992 -28.625 -23.688 1 94.5 29 LYS B C 1
ATOM 2568 O O . LYS B 1 29 ? 14.773 -28.344 -24.609 1 94.5 29 LYS B O 1
ATOM 2573 N N . ARG B 1 30 ? 13.844 -27.953 -22.672 1 95.75 30 ARG B N 1
ATOM 2574 C CA . ARG B 1 30 ? 14.641 -26.75 -22.469 1 95.75 30 ARG B CA 1
ATOM 2575 C C . ARG B 1 30 ? 15.531 -26.891 -21.234 1 95.75 30 ARG B C 1
ATOM 2577 O O . ARG B 1 30 ? 15.312 -27.781 -20.406 1 95.75 30 ARG B O 1
ATOM 2584 N N . LYS B 1 31 ? 16.594 -26.125 -21.203 1 95.5 31 LYS B N 1
ATOM 2585 C CA . LYS B 1 31 ? 17.516 -26.141 -20.062 1 95.5 31 LYS B CA 1
ATOM 2586 C C . LYS B 1 31 ? 17.547 -24.766 -19.375 1 95.5 31 LYS B C 1
ATOM 2588 O O . LYS B 1 31 ? 18.297 -23.875 -19.781 1 95.5 31 LYS B O 1
ATOM 2593 N N . PRO B 1 32 ? 16.734 -24.641 -18.391 1 95.75 32 PRO B N 1
ATOM 2594 C CA . PRO B 1 32 ? 16.797 -23.391 -17.641 1 95.75 32 PRO B CA 1
ATOM 2595 C C . PRO B 1 32 ? 18.094 -23.234 -16.844 1 95.75 32 PRO B C 1
ATOM 2597 O O . PRO B 1 32 ? 18.766 -24.219 -16.562 1 95.75 32 PRO B O 1
ATOM 2600 N N . ALA B 1 33 ? 18.469 -21.969 -16.516 1 95.25 33 ALA B N 1
ATOM 2601 C CA . ALA B 1 33 ? 19.688 -21.688 -15.75 1 95.25 33 ALA B CA 1
ATOM 2602 C C . ALA B 1 33 ? 19.516 -22.125 -14.297 1 95.25 33 ALA B C 1
ATOM 2604 O O . ALA B 1 33 ? 20.484 -22.5 -13.633 1 95.25 33 ALA B O 1
ATOM 2605 N N . ALA B 1 34 ? 18.266 -22.094 -13.836 1 95.06 34 ALA B N 1
ATOM 2606 C CA . ALA B 1 34 ? 17.969 -22.531 -12.477 1 95.06 34 ALA B CA 1
ATOM 2607 C C . ALA B 1 34 ? 16.969 -23.688 -12.492 1 95.06 34 ALA B C 1
ATOM 2609 O O . ALA B 1 34 ? 16.25 -23.906 -13.477 1 95.06 34 ALA B O 1
ATOM 2610 N N . THR B 1 35 ? 16.922 -24.359 -11.398 1 96.44 35 THR B N 1
ATOM 2611 C CA . THR B 1 35 ? 16.016 -25.5 -11.266 1 96.44 35 THR B CA 1
ATOM 2612 C C . THR B 1 35 ? 14.57 -25.016 -11.188 1 96.44 35 THR B C 1
ATOM 2614 O O . THR B 1 35 ? 14.258 -24.078 -10.453 1 96.44 35 THR B O 1
ATOM 2617 N N . ILE B 1 36 ? 13.734 -25.609 -11.969 1 97.75 36 ILE B N 1
ATOM 2618 C CA . ILE B 1 36 ? 12.289 -25.406 -11.898 1 97.75 36 ILE B CA 1
ATOM 2619 C C . ILE B 1 36 ? 11.625 -26.688 -11.391 1 97.75 36 ILE B C 1
ATOM 2621 O O . ILE B 1 36 ? 11.867 -27.781 -11.914 1 97.75 36 ILE B O 1
ATOM 2625 N N . VAL B 1 37 ? 10.859 -26.578 -10.297 1 97.44 37 VAL B N 1
ATOM 2626 C CA . VAL B 1 37 ? 10.172 -27.719 -9.719 1 97.44 37 VAL B CA 1
ATOM 2627 C C . VAL B 1 37 ? 8.672 -27.625 -10.008 1 97.44 37 VAL B C 1
ATOM 2629 O O . VAL B 1 37 ? 8.047 -26.609 -9.711 1 97.44 37 VAL B O 1
ATOM 2632 N N . PHE B 1 38 ? 8.109 -28.609 -10.672 1 97.62 38 PHE B N 1
ATOM 2633 C CA . PHE B 1 38 ? 6.668 -28.766 -10.844 1 97.62 38 PHE B CA 1
ATOM 2634 C C . PHE B 1 38 ? 6.105 -29.766 -9.836 1 97.62 38 PHE B C 1
ATOM 2636 O O . PHE B 1 38 ? 6.633 -30.859 -9.68 1 97.62 38 PHE B O 1
ATOM 2643 N N . ALA B 1 39 ? 5.133 -29.297 -9.102 1 95.88 39 ALA B N 1
ATOM 2644 C CA . ALA B 1 39 ? 4.594 -30.172 -8.055 1 95.88 39 ALA B CA 1
ATOM 2645 C C . ALA B 1 39 ? 3.072 -30.078 -7.996 1 95.88 39 ALA B C 1
ATOM 2647 O O . ALA B 1 39 ? 2.496 -29.016 -8.242 1 95.88 39 ALA B O 1
ATOM 2648 N N . ALA B 1 40 ? 2.416 -31.188 -7.77 1 94.38 40 ALA B N 1
ATOM 2649 C CA . ALA B 1 40 ? 1.02 -31.297 -7.352 1 94.38 40 ALA B CA 1
ATOM 2650 C C . ALA B 1 40 ? 0.908 -31.844 -5.938 1 94.38 40 ALA B C 1
ATOM 2652 O O . ALA B 1 40 ? 1.326 -32.969 -5.672 1 94.38 40 ALA B O 1
ATOM 2653 N N . VAL B 1 41 ? 0.417 -31.062 -5.031 1 91.25 41 VAL B N 1
ATOM 2654 C CA . VAL B 1 41 ? 0.406 -31.469 -3.633 1 91.25 41 VAL B CA 1
ATOM 2655 C C . VAL B 1 41 ? -1.003 -31.906 -3.234 1 91.25 41 VAL B C 1
ATOM 2657 O O . VAL B 1 41 ? -1.99 -31.406 -3.783 1 91.25 41 VAL B O 1
ATOM 2660 N N . ALA B 1 42 ? -1.044 -32.812 -2.33 1 86.5 42 ALA B N 1
ATOM 2661 C CA . ALA B 1 42 ? -2.316 -33.375 -1.872 1 86.5 42 ALA B CA 1
ATOM 2662 C C . ALA B 1 42 ? -2.715 -32.781 -0.523 1 86.5 42 ALA B C 1
ATOM 266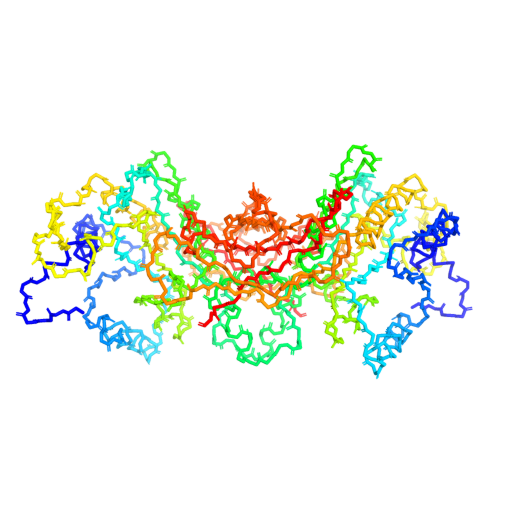4 O O . ALA B 1 42 ? -1.892 -32.188 0.163 1 86.5 42 ALA B O 1
ATOM 2665 N N . GLY B 1 43 ? -4.055 -32.938 -0.171 1 84.12 43 GLY B N 1
ATOM 2666 C CA . GLY B 1 43 ? -4.559 -32.625 1.156 1 84.12 43 GLY B CA 1
ATOM 2667 C C . GLY B 1 43 ? -4.68 -31.141 1.407 1 84.12 43 GLY B C 1
ATOM 2668 O O . GLY B 1 43 ? -4.391 -30.656 2.508 1 84.12 43 GLY B O 1
ATOM 2669 N N . GLU B 1 44 ? -4.93 -30.328 0.339 1 76.38 44 GLU B N 1
ATOM 2670 C CA . GLU B 1 44 ? -5.129 -28.891 0.532 1 76.38 44 GLU B CA 1
ATOM 2671 C C . GLU B 1 44 ? -6.297 -28.609 1.478 1 76.38 44 GLU B C 1
ATOM 2673 O O . GLU B 1 44 ? -6.152 -27.875 2.453 1 76.38 44 GLU B O 1
ATOM 2678 N N . GLU B 1 45 ? -7.398 -29.297 1.3 1 76.06 45 GLU B N 1
ATOM 2679 C CA . GLU B 1 45 ? -8.617 -29.031 2.064 1 76.06 45 GLU B CA 1
ATOM 2680 C C . GLU B 1 45 ? -8.484 -29.531 3.502 1 76.06 45 GLU B C 1
ATOM 2682 O O . GLU B 1 45 ? -9.227 -29.109 4.383 1 76.06 45 GLU B O 1
ATOM 2687 N N . GLN B 1 46 ? -7.582 -30.484 3.713 1 78 46 GLN B N 1
ATOM 2688 C CA . GLN B 1 46 ? -7.379 -31.062 5.035 1 78 46 GLN B CA 1
ATOM 2689 C C . GLN B 1 46 ? -6.363 -30.266 5.84 1 78 46 GLN B C 1
ATOM 2691 O O . GLN B 1 46 ? -5.957 -30.672 6.93 1 78 46 GLN B O 1
ATOM 2696 N N . GLY B 1 47 ? -6.055 -29.109 5.312 1 82.06 47 GLY B N 1
ATOM 2697 C CA . GLY B 1 47 ? -5.148 -28.266 6.078 1 82.06 47 GLY B CA 1
ATOM 2698 C C . GLY B 1 47 ? -3.82 -28.031 5.387 1 82.06 47 GLY B C 1
ATOM 2699 O O . GLY B 1 47 ? -2.785 -27.922 6.043 1 82.06 47 GLY B O 1
ATOM 2700 N N . LEU B 1 48 ? -3.814 -28.125 4.094 1 88.06 48 LEU B N 1
ATOM 2701 C CA . LEU B 1 48 ? -2.641 -27.812 3.287 1 88.06 48 LEU B CA 1
ATOM 2702 C C . LEU B 1 48 ? -1.5 -28.766 3.584 1 88.06 48 LEU B C 1
ATOM 2704 O O . LEU B 1 48 ? -0.345 -28.359 3.705 1 88.06 48 LEU B O 1
ATOM 2708 N N . LEU B 1 49 ? -1.744 -30.047 3.736 1 89.94 49 LEU B N 1
ATOM 2709 C CA . LEU B 1 49 ? -0.796 -31.047 4.219 1 89.94 49 LEU B CA 1
ATOM 2710 C C . LEU B 1 49 ? 0.381 -31.188 3.258 1 89.94 49 LEU B C 1
ATOM 2712 O O . LEU B 1 49 ? 1.539 -31.109 3.674 1 89.94 49 LEU B O 1
ATOM 2716 N N . GLY B 1 50 ? 0.106 -31.391 2.027 1 93.88 50 GLY B N 1
ATOM 2717 C CA . GLY B 1 50 ? 1.166 -31.562 1.047 1 93.88 50 GLY B CA 1
ATOM 2718 C C . GLY B 1 50 ? 2.066 -30.344 0.926 1 93.88 50 GLY B C 1
ATOM 2719 O O . GLY B 1 50 ? 3.293 -30.484 0.883 1 93.88 50 GLY B O 1
ATOM 2720 N N . ALA B 1 51 ? 1.493 -29.172 0.845 1 95.44 51 ALA B N 1
ATOM 2721 C CA . ALA B 1 51 ? 2.262 -27.938 0.726 1 95.44 51 ALA B CA 1
ATOM 2722 C C . ALA B 1 51 ? 3.123 -27.703 1.964 1 95.44 51 ALA B C 1
ATOM 2724 O O . ALA B 1 51 ? 4.273 -27.281 1.854 1 95.44 51 ALA B O 1
ATOM 2725 N N . GLN B 1 52 ? 2.582 -27.984 3.137 1 96.56 52 GLN B N 1
ATOM 2726 C CA . GLN B 1 52 ? 3.34 -27.844 4.375 1 96.56 52 GLN B CA 1
ATOM 2727 C C . GLN B 1 52 ? 4.559 -28.766 4.379 1 96.56 52 GLN B C 1
ATOM 2729 O O . GLN B 1 52 ? 5.664 -28.344 4.723 1 96.56 52 GLN B O 1
ATOM 2734 N N . PHE B 1 53 ? 4.309 -30.016 4.016 1 97.25 53 PHE B N 1
ATOM 2735 C CA . PHE B 1 53 ? 5.398 -30.984 3.959 1 97.25 53 PHE B CA 1
ATOM 2736 C C . PHE B 1 53 ? 6.492 -30.516 3.006 1 97.25 53 PHE B C 1
ATOM 2738 O O . PHE B 1 53 ? 7.676 -30.547 3.35 1 97.25 53 PHE B O 1
ATOM 2745 N N . MET B 1 54 ? 6.113 -30.062 1.866 1 97.56 54 MET B N 1
ATOM 2746 C CA . MET B 1 54 ? 7.074 -29.641 0.854 1 97.56 54 MET B CA 1
ATOM 2747 C C . MET B 1 54 ? 7.852 -28.422 1.321 1 97.56 54 MET B C 1
ATOM 2749 O O . MET B 1 54 ? 9.078 -28.375 1.208 1 97.56 54 MET B O 1
ATOM 2753 N N . ALA B 1 55 ? 7.188 -27.406 1.808 1 97.75 55 ALA B N 1
ATOM 2754 C CA . ALA B 1 55 ? 7.828 -26.188 2.291 1 97.75 55 ALA B CA 1
ATOM 2755 C C . ALA B 1 55 ? 8.836 -26.5 3.398 1 97.75 55 ALA B C 1
ATOM 2757 O O . ALA B 1 55 ? 9.961 -26 3.387 1 97.75 55 ALA B O 1
ATOM 2758 N N . GLN B 1 56 ? 8.406 -27.375 4.293 1 97.62 56 GLN B N 1
ATOM 2759 C CA . GLN B 1 56 ? 9.281 -27.734 5.41 1 97.62 56 GLN B CA 1
ATOM 2760 C C . GLN B 1 56 ? 10.477 -28.547 4.934 1 97.62 56 GLN B C 1
ATOM 2762 O O . GLN B 1 56 ? 11.578 -28.406 5.469 1 97.62 56 GLN B O 1
ATOM 2767 N N . THR B 1 57 ? 10.234 -29.422 4.023 1 97.94 57 THR B N 1
ATOM 2768 C CA . THR B 1 57 ? 11.328 -30.203 3.445 1 97.94 57 THR B CA 1
ATOM 2769 C C . THR B 1 57 ? 12.391 -29.266 2.852 1 97.94 57 THR B C 1
ATOM 2771 O O . THR B 1 57 ? 13.586 -29.438 3.105 1 97.94 57 THR B O 1
ATOM 2774 N N . PHE B 1 58 ? 12 -28.266 2.057 1 98.12 58 PHE B N 1
ATOM 2775 C CA . PHE B 1 58 ? 12.922 -27.312 1.462 1 98.12 58 PHE B CA 1
ATOM 2776 C C . PHE B 1 58 ? 13.633 -26.5 2.541 1 98.12 58 PHE B C 1
ATOM 2778 O O . PHE B 1 58 ? 14.844 -26.281 2.469 1 98.12 58 PHE B O 1
ATOM 2785 N N . LYS B 1 59 ? 12.852 -26.062 3.508 1 97.44 59 LYS B N 1
ATOM 2786 C CA . LYS B 1 59 ? 13.414 -25.266 4.59 1 97.44 59 LYS B CA 1
ATOM 2787 C C . LYS B 1 59 ? 14.469 -26.047 5.367 1 97.44 59 LYS B C 1
ATOM 2789 O O . LYS B 1 59 ? 15.562 -25.547 5.621 1 97.44 59 LYS B O 1
ATOM 2794 N N . ASN B 1 60 ? 14.156 -27.281 5.723 1 98.06 60 ASN B N 1
ATOM 2795 C CA . ASN B 1 60 ? 15.055 -28.125 6.492 1 98.06 60 ASN B CA 1
ATOM 2796 C C . ASN B 1 60 ? 16.344 -28.438 5.719 1 98.06 60 ASN B C 1
ATOM 2798 O O . ASN B 1 60 ? 17.406 -28.609 6.316 1 98.06 60 ASN B O 1
ATOM 2802 N N . ALA B 1 61 ? 16.234 -28.484 4.465 1 98.12 61 ALA B N 1
ATOM 2803 C CA . ALA B 1 61 ? 17.391 -28.766 3.617 1 98.12 61 ALA B CA 1
ATOM 2804 C C . ALA B 1 61 ? 18.094 -27.469 3.203 1 98.12 61 ALA B C 1
ATOM 2806 O O . ALA B 1 61 ? 19.031 -27.5 2.404 1 98.12 61 ALA B O 1
ATOM 2807 N N . SER B 1 62 ? 17.625 -26.328 3.605 1 97.1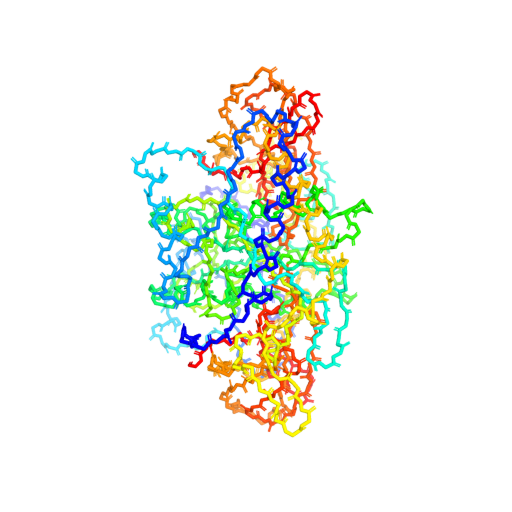9 62 SER B N 1
ATOM 2808 C CA . SER B 1 62 ? 18.172 -25.016 3.312 1 97.19 62 SER B CA 1
ATOM 2809 C C . SER B 1 62 ? 18.203 -24.734 1.812 1 97.19 62 SER B C 1
ATOM 2811 O O . SER B 1 62 ? 19.172 -24.188 1.288 1 97.19 62 SER B O 1
ATOM 2813 N N . VAL B 1 63 ? 17.156 -25.25 1.178 1 96.81 63 VAL B N 1
ATOM 2814 C CA . VAL B 1 63 ? 17.016 -24.984 -0.249 1 96.81 63 VAL B CA 1
ATOM 2815 C C . VAL B 1 63 ? 16.688 -23.5 -0.463 1 96.81 63 VAL B C 1
ATOM 2817 O O . VAL B 1 63 ? 15.859 -22.938 0.257 1 96.81 63 VAL B O 1
ATOM 2820 N N . ASN B 1 64 ? 17.312 -22.859 -1.445 1 94.31 64 ASN B N 1
ATOM 2821 C CA . ASN B 1 64 ? 17 -21.484 -1.817 1 94.31 64 ASN B CA 1
ATOM 2822 C C . ASN B 1 64 ? 15.844 -21.438 -2.807 1 94.31 64 ASN B C 1
ATOM 2824 O O . ASN B 1 64 ? 16.031 -21.625 -4.008 1 94.31 64 ASN B O 1
ATOM 2828 N N . VAL B 1 65 ? 14.656 -21.203 -2.281 1 96.12 65 VAL B N 1
ATOM 2829 C CA . VAL B 1 65 ? 13.484 -21.031 -3.127 1 96.12 65 VAL B CA 1
ATOM 2830 C C . VAL B 1 65 ? 13.266 -19.547 -3.418 1 96.12 65 VAL B C 1
ATOM 2832 O O . VAL B 1 65 ? 12.875 -18.781 -2.531 1 96.12 65 VAL B O 1
ATOM 2835 N N . GLU B 1 66 ? 13.438 -19.141 -4.66 1 94.62 66 GLU B N 1
ATOM 2836 C CA . GLU B 1 66 ? 13.359 -17.719 -5.027 1 94.62 66 GLU B CA 1
ATOM 2837 C C . GLU B 1 66 ? 11.922 -17.312 -5.316 1 94.62 66 GLU B C 1
ATOM 2839 O O . GLU B 1 66 ? 11.602 -16.109 -5.309 1 94.62 66 GLU B O 1
ATOM 2844 N N . GLY B 1 67 ? 11.117 -18.281 -5.594 1 97.56 67 GLY B N 1
ATOM 2845 C CA . GLY B 1 67 ? 9.719 -17.984 -5.867 1 97.56 67 GLY B CA 1
ATOM 2846 C C . GLY B 1 67 ? 8.844 -19.234 -5.934 1 97.56 67 GLY B C 1
ATOM 2847 O O . GLY B 1 67 ? 9.227 -20.234 -6.543 1 97.56 67 GLY B O 1
ATOM 2848 N N . MET B 1 68 ? 7.828 -19.219 -5.242 1 98.31 68 MET B N 1
ATOM 2849 C CA . MET B 1 68 ? 6.805 -20.266 -5.328 1 98.31 68 MET B CA 1
ATOM 2850 C C . MET B 1 68 ? 5.523 -19.719 -5.949 1 98.31 68 MET B C 1
ATOM 2852 O O . MET B 1 68 ? 4.973 -18.719 -5.469 1 98.31 68 MET B O 1
ATOM 2856 N N . LEU B 1 69 ? 5.094 -20.266 -7.074 1 98.56 69 LEU B N 1
ATOM 2857 C CA . LEU B 1 69 ? 3.898 -19.875 -7.805 1 98.56 69 LEU B CA 1
ATOM 2858 C C . LEU B 1 69 ? 2.795 -20.906 -7.66 1 98.56 69 LEU B C 1
ATOM 2860 O O . LEU B 1 69 ? 2.852 -21.969 -8.289 1 98.56 69 LEU B O 1
ATOM 2864 N N . ASN B 1 70 ? 1.884 -20.609 -6.836 1 98.25 70 ASN B N 1
ATOM 2865 C CA . ASN B 1 70 ? 0.729 -21.484 -6.672 1 98.25 70 ASN B CA 1
ATOM 2866 C C . ASN B 1 70 ? -0.354 -21.188 -7.707 1 98.25 70 ASN B C 1
ATOM 2868 O O . ASN B 1 70 ? -0.877 -20.078 -7.754 1 98.25 70 ASN B O 1
ATOM 2872 N N . VAL B 1 71 ? -0.649 -22.125 -8.539 1 97.88 71 VAL B N 1
ATOM 2873 C CA . VAL B 1 71 ? -1.708 -22 -9.531 1 97.88 71 VAL B CA 1
ATOM 2874 C C . VAL B 1 71 ? -2.916 -22.828 -9.109 1 97.88 71 VAL B C 1
ATOM 2876 O O . VAL B 1 71 ? -2.863 -24.062 -9.117 1 97.88 71 VAL B O 1
ATOM 2879 N N . ASP B 1 72 ? -3.859 -22.109 -8.719 1 94.56 72 ASP B N 1
ATOM 2880 C CA . ASP B 1 72 ? -5.016 -22.75 -8.094 1 94.56 72 ASP B CA 1
ATOM 2881 C C . ASP B 1 72 ? -6.312 -22.047 -8.484 1 94.56 72 ASP B C 1
ATOM 2883 O O . ASP B 1 72 ? -6.43 -20.828 -8.32 1 94.56 72 ASP B O 1
ATOM 2887 N N . LEU B 1 73 ? -7.324 -22.844 -9.016 1 94 73 LEU B N 1
ATOM 2888 C CA . LEU B 1 73 ? -8.609 -22.266 -9.391 1 94 73 LEU B CA 1
ATOM 2889 C C . LEU B 1 73 ? -8.438 -21.25 -10.523 1 94 73 LEU B C 1
ATOM 2891 O O . LEU B 1 73 ? -8.789 -20.078 -10.375 1 94 73 LEU B O 1
ATOM 2895 N N . VAL B 1 74 ? -7.961 -21.75 -11.641 1 96.81 74 VAL B N 1
ATOM 2896 C CA . VAL B 1 74 ? -7.711 -20.844 -12.758 1 96.81 74 VAL B CA 1
ATOM 2897 C C . VAL B 1 74 ? -8.523 -21.297 -13.969 1 96.81 74 VAL B C 1
ATOM 2899 O O . VAL B 1 74 ? -8.109 -21.094 -15.117 1 96.81 74 VAL B O 1
ATOM 2902 N N . GLY B 1 75 ? -9.664 -21.938 -13.742 1 94.62 75 GLY B N 1
ATOM 2903 C CA . GLY B 1 75 ? -10.391 -22.578 -14.82 1 94.62 75 GLY B CA 1
ATOM 2904 C C . GLY B 1 75 ? -11.531 -21.75 -15.359 1 94.62 75 GLY B C 1
ATOM 2905 O O . GLY B 1 75 ? -12.094 -22.047 -16.406 1 94.62 75 GLY B O 1
ATOM 2906 N N . SER B 1 76 ? -11.914 -20.734 -14.641 1 90.62 76 SER B N 1
ATOM 2907 C CA . SER B 1 76 ? -13.109 -20.016 -15.078 1 90.62 76 SER B CA 1
ATOM 2908 C C . SER B 1 76 ? -12.867 -18.516 -15.164 1 90.62 76 SER B C 1
ATOM 2910 O O . SER B 1 76 ? -12.438 -17.906 -14.188 1 90.62 76 SER B O 1
ATOM 2912 N N . SER B 1 77 ? -13.242 -17.953 -16.406 1 92 77 SER B N 1
ATOM 2913 C CA . SER B 1 77 ? -13.188 -16.516 -16.609 1 92 77 SER B CA 1
ATOM 2914 C C . SER B 1 77 ? -14.562 -15.883 -16.438 1 92 77 SER B C 1
ATOM 2916 O O . SER B 1 77 ? -14.695 -14.656 -16.469 1 92 77 SER B O 1
ATOM 2918 N N . VAL B 1 78 ? -15.562 -16.75 -16.25 1 90.81 78 VAL B N 1
ATOM 2919 C CA . VAL B 1 78 ? -16.953 -16.297 -16.188 1 90.81 78 VAL B CA 1
ATOM 2920 C C . VAL B 1 78 ? -17.469 -16.422 -14.75 1 90.81 78 VAL B C 1
ATOM 2922 O O . VAL B 1 78 ? -17.297 -17.469 -14.117 1 90.81 78 VAL B O 1
ATOM 2925 N N . GLY B 1 79 ? -18.062 -15.391 -14.312 1 89.19 79 GLY B N 1
ATOM 2926 C CA . GLY B 1 79 ? -18.578 -15.375 -12.953 1 89.19 79 GLY B CA 1
ATOM 2927 C C . GLY B 1 79 ? -19.984 -15.906 -12.828 1 89.19 79 GLY B C 1
ATOM 2928 O O . GLY B 1 79 ? -20.578 -16.344 -13.812 1 89.19 79 GLY B O 1
ATOM 2929 N N . SER B 1 80 ? -20.516 -15.867 -11.609 1 87.38 80 SER B N 1
ATOM 2930 C CA . SER B 1 80 ? -21.812 -16.438 -11.281 1 87.38 80 SER B CA 1
ATOM 2931 C C . SER B 1 80 ? -22.938 -15.656 -11.953 1 87.38 80 SER B C 1
ATOM 2933 O O . SER B 1 80 ? -24.031 -16.188 -12.172 1 87.38 80 SER B O 1
ATOM 2935 N N . ARG B 1 81 ? -22.688 -14.422 -12.375 1 88.44 81 ARG B N 1
ATOM 2936 C CA . ARG B 1 81 ? -23.734 -13.594 -12.984 1 88.44 81 ARG B CA 1
ATOM 2937 C C . ARG B 1 81 ? -23.438 -13.344 -14.461 1 88.44 81 ARG B C 1
ATOM 2939 O O . ARG B 1 81 ? -24 -12.43 -15.062 1 88.44 81 ARG B O 1
ATOM 2946 N N . GLY B 1 82 ? -22.422 -14.016 -14.883 1 88.44 82 GLY B N 1
ATOM 2947 C CA . GLY B 1 82 ? -22.094 -13.914 -16.297 1 88.44 82 GLY B CA 1
ATOM 2948 C C . GLY B 1 82 ? -21 -12.906 -16.594 1 88.44 82 GLY B C 1
ATOM 2949 O O . GLY B 1 82 ? -20.688 -12.633 -17.75 1 88.44 82 GLY B O 1
ATOM 2950 N N . GLU B 1 83 ? -20.453 -12.305 -15.539 1 89.75 83 GLU B N 1
ATOM 2951 C CA . GLU B 1 83 ? -19.312 -11.422 -15.742 1 89.75 83 GLU B CA 1
ATOM 2952 C C . GLU B 1 83 ? -18.172 -12.141 -16.453 1 89.75 83 GLU B C 1
ATOM 2954 O O . GLU B 1 83 ? -17.812 -13.273 -16.094 1 89.75 83 GLU B O 1
ATOM 2959 N N . LYS B 1 84 ? -17.688 -11.57 -17.5 1 93.25 84 LYS B N 1
ATOM 2960 C CA . LYS B 1 84 ? -16.609 -12.18 -18.266 1 93.25 84 LYS B CA 1
ATOM 2961 C C . LYS B 1 84 ? -15.336 -11.344 -18.188 1 93.25 84 LYS B C 1
ATOM 2963 O O . LYS B 1 84 ? -15.352 -10.156 -18.516 1 93.25 84 LYS B O 1
ATOM 2968 N N . GLU B 1 85 ? -14.297 -11.977 -17.75 1 95 85 GLU B N 1
ATOM 2969 C CA . GLU B 1 85 ? -1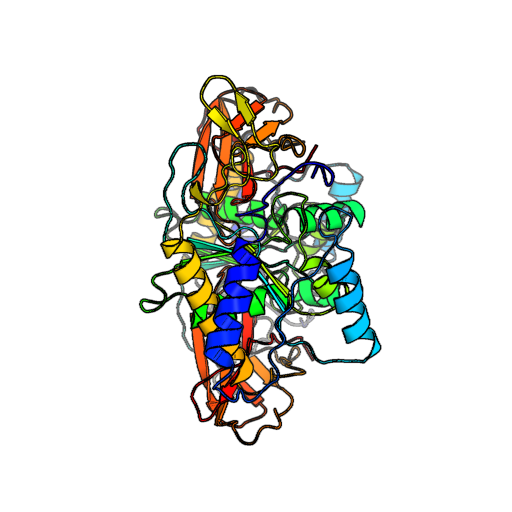2.953 -11.398 -17.734 1 95 85 GLU B CA 1
ATOM 2970 C C . GLU B 1 85 ? -11.914 -12.414 -18.203 1 95 85 GLU B C 1
ATOM 2972 O O . GLU B 1 85 ? -11.055 -12.836 -17.422 1 95 85 GLU B O 1
ATOM 2977 N N . PRO B 1 86 ? -11.938 -12.68 -19.453 1 96.69 86 PRO B N 1
ATOM 2978 C CA . PRO B 1 86 ? -11.086 -13.758 -19.969 1 96.69 86 PRO B CA 1
ATOM 2979 C C . PRO B 1 86 ? -9.609 -13.367 -20.016 1 96.69 86 PRO B C 1
ATOM 2981 O O . PRO B 1 86 ? -8.75 -14.219 -20.234 1 96.69 86 PRO B O 1
ATOM 2984 N N . ASN B 1 87 ? -9.305 -12.102 -19.812 1 98.12 87 ASN B N 1
ATOM 2985 C CA . ASN B 1 87 ? -7.918 -11.664 -19.953 1 98.12 87 ASN B CA 1
ATOM 2986 C C . ASN B 1 87 ? -7.359 -11.125 -18.641 1 98.12 87 ASN B C 1
ATOM 2988 O O . ASN B 1 87 ? -6.426 -10.32 -18.641 1 98.12 87 ASN B O 1
ATOM 2992 N N . THR B 1 88 ? -7.941 -11.523 -17.516 1 97.5 88 THR B N 1
ATOM 2993 C CA . THR B 1 88 ? -7.457 -11.094 -16.219 1 97.5 88 THR B CA 1
ATOM 2994 C C . THR B 1 88 ? -7.227 -12.297 -15.297 1 97.5 88 THR B C 1
ATOM 2996 O O . THR B 1 88 ? -8.07 -13.188 -15.219 1 97.5 88 THR B O 1
ATOM 2999 N N . VAL B 1 89 ? -6.082 -12.367 -14.688 1 98 89 VAL B N 1
ATOM 3000 C CA . VAL B 1 89 ? -5.82 -13.336 -13.633 1 98 89 VAL B CA 1
ATOM 3001 C C . VAL B 1 89 ? -5.484 -12.609 -12.336 1 98 89 VAL B C 1
ATOM 3003 O O . VAL B 1 89 ? -4.785 -11.594 -12.344 1 98 89 VAL B O 1
ATOM 3006 N N . ARG B 1 90 ? -6.027 -13.078 -11.188 1 97.19 90 ARG B N 1
ATOM 3007 C CA . ARG B 1 90 ? -5.676 -12.516 -9.891 1 97.19 90 ARG B CA 1
ATOM 3008 C C . ARG B 1 90 ? -4.363 -13.102 -9.383 1 97.19 90 ARG B C 1
ATOM 3010 O O . ARG B 1 90 ? -4.09 -14.289 -9.562 1 97.19 90 ARG B O 1
ATOM 3017 N N . LEU B 1 91 ? -3.658 -12.242 -8.773 1 98.31 91 LEU B N 1
ATOM 3018 C CA . LEU B 1 91 ? -2.41 -12.648 -8.133 1 98.31 91 LEU B CA 1
ATOM 3019 C C . LEU B 1 91 ? -2.369 -12.172 -6.684 1 98.31 91 LEU B C 1
ATOM 3021 O O . LEU B 1 91 ? -2.189 -10.977 -6.422 1 98.31 91 LEU B O 1
ATOM 3025 N N . PHE B 1 92 ? -2.525 -13.109 -5.754 1 97.88 92 PHE B N 1
ATOM 3026 C CA . PHE B 1 92 ? -2.502 -12.773 -4.336 1 97.88 92 PHE B CA 1
ATOM 3027 C C . PHE B 1 92 ? -1.07 -12.656 -3.83 1 97.88 92 PHE B C 1
ATOM 3029 O O . PHE B 1 92 ? -0.266 -13.57 -4 1 97.88 92 PHE B O 1
ATOM 3036 N N . CYS B 1 93 ? -0.777 -11.484 -3.25 1 97.38 93 CYS B N 1
ATOM 3037 C CA . CYS B 1 93 ? 0.547 -11.141 -2.744 1 97.38 93 CYS B CA 1
ATOM 3038 C C . CYS B 1 93 ? 0.462 -10.594 -1.325 1 97.38 93 CYS B C 1
ATOM 3040 O O . CYS B 1 93 ? 0.014 -9.461 -1.118 1 97.38 93 CYS B O 1
ATOM 3042 N N . GLN B 1 94 ? 0.937 -11.344 -0.443 1 96.25 94 GLN B N 1
ATOM 3043 C CA . GLN B 1 94 ? 0.827 -10.953 0.958 1 96.25 94 GLN B CA 1
ATOM 3044 C C . GLN B 1 94 ? 1.78 -9.805 1.284 1 96.25 94 GLN B C 1
ATOM 3046 O O . GLN B 1 94 ? 2.854 -9.695 0.687 1 96.25 94 GLN B O 1
ATOM 3051 N N . GLY B 1 95 ? 1.381 -8.992 2.285 1 96.12 95 GLY B N 1
ATOM 3052 C CA . GLY B 1 95 ? 2.207 -7.898 2.777 1 96.12 95 GLY B CA 1
ATOM 3053 C C . GLY B 1 95 ? 3.379 -8.367 3.615 1 96.12 95 GLY B C 1
ATOM 3054 O O . GLY B 1 95 ? 4.039 -9.352 3.275 1 96.12 95 GLY B O 1
ATOM 3055 N N . PRO B 1 96 ? 3.664 -7.719 4.695 1 96.25 96 PRO B N 1
ATOM 3056 C CA . PRO B 1 96 ? 4.863 -8.016 5.484 1 96.25 96 PRO B CA 1
ATOM 3057 C C . PRO B 1 96 ? 4.977 -9.5 5.848 1 96.25 96 PRO B C 1
ATOM 3059 O O . PRO B 1 96 ? 3.967 -10.141 6.148 1 96.25 96 PRO B O 1
ATOM 3062 N N . PRO B 1 97 ? 6.234 -9.977 5.848 1 95.25 97 PRO B N 1
ATOM 3063 C CA . PRO B 1 97 ? 6.445 -11.391 6.164 1 95.25 97 PRO B CA 1
ATOM 3064 C C . PRO B 1 97 ? 6.07 -11.734 7.602 1 95.25 97 PRO B C 1
ATOM 3066 O O . PRO B 1 97 ? 6.297 -10.93 8.516 1 95.25 97 PRO B O 1
ATOM 3069 N N . LEU B 1 98 ? 5.625 -12.898 7.762 1 89.25 98 LEU B N 1
ATOM 3070 C CA . LEU B 1 98 ? 5.238 -13.391 9.078 1 89.25 98 LEU B CA 1
ATOM 3071 C C . LEU B 1 98 ? 6.465 -13.773 9.898 1 89.25 98 LEU B C 1
ATOM 3073 O O . LEU B 1 98 ? 6.379 -13.922 11.117 1 89.25 98 LEU B O 1
ATOM 3077 N N . THR B 1 99 ? 7.523 -13.914 9.242 1 94.69 99 THR B N 1
ATOM 3078 C CA . THR B 1 99 ? 8.703 -14.484 9.875 1 94.69 99 THR B CA 1
ATOM 3079 C C . THR B 1 99 ? 9.625 -13.383 10.391 1 94.69 99 THR B C 1
ATOM 3081 O O . THR B 1 99 ? 10.664 -13.664 10.992 1 94.69 99 THR B O 1
ATOM 3084 N N . GLU B 1 100 ? 9.297 -12.141 10.18 1 94.94 100 GLU B N 1
ATOM 3085 C CA . GLU B 1 100 ? 10.172 -11.055 10.609 1 94.94 100 GLU B CA 1
ATOM 3086 C C . GLU B 1 100 ? 10.172 -10.914 12.133 1 94.94 100 GLU B C 1
ATOM 3088 O O . GLU B 1 100 ? 9.133 -11.062 12.773 1 94.94 100 GLU B O 1
ATOM 3093 N N . THR B 1 101 ? 11.398 -10.594 12.703 1 95 101 THR B N 1
ATOM 3094 C CA . THR B 1 101 ? 11.492 -10.188 14.102 1 95 101 THR B CA 1
ATOM 3095 C C . THR B 1 101 ? 10.805 -8.844 14.328 1 95 101 THR B C 1
ATOM 3097 O O . THR B 1 101 ? 10.57 -8.094 13.375 1 95 101 THR B O 1
ATOM 3100 N N . PRO B 1 102 ? 10.477 -8.594 15.555 1 92.62 102 PRO B N 1
ATOM 3101 C CA . PRO B 1 102 ? 9.898 -7.277 15.844 1 92.62 102 PRO B CA 1
ATOM 3102 C C . PRO B 1 102 ? 10.781 -6.129 15.359 1 92.62 102 PRO B C 1
ATOM 3104 O O . PRO B 1 102 ? 10.273 -5.121 14.859 1 92.62 102 PRO B O 1
ATOM 3107 N N . ALA B 1 103 ? 12.094 -6.305 15.461 1 94.38 103 ALA B N 1
ATOM 3108 C CA . ALA B 1 103 ? 13.023 -5.27 15.023 1 94.38 103 ALA B CA 1
ATOM 3109 C C . ALA B 1 103 ? 12.961 -5.074 13.516 1 94.38 103 ALA B C 1
ATOM 3111 O O . ALA B 1 103 ? 12.945 -3.939 13.023 1 94.38 103 ALA B O 1
ATOM 3112 N N . GLN B 1 104 ? 12.852 -6.168 12.789 1 93.88 104 GLN B N 1
ATOM 3113 C CA . GLN B 1 104 ? 12.742 -6.109 11.328 1 93.88 104 GLN B CA 1
ATOM 3114 C C . GLN B 1 104 ? 11.43 -5.469 10.898 1 93.88 104 GLN B C 1
ATOM 3116 O O . GLN B 1 104 ? 11.406 -4.641 9.984 1 93.88 104 GLN B O 1
ATOM 3121 N N . ALA B 1 105 ? 10.383 -5.883 11.578 1 94 105 ALA B N 1
ATOM 3122 C CA . ALA B 1 105 ? 9.07 -5.332 11.273 1 94 105 ALA B CA 1
ATOM 3123 C C . ALA B 1 105 ? 9.023 -3.83 11.547 1 94 105 ALA B C 1
ATOM 3125 O O . ALA B 1 105 ? 8.445 -3.066 10.766 1 94 105 ALA B O 1
ATOM 3126 N N . SER B 1 106 ? 9.648 -3.42 12.648 1 93.06 106 SER B N 1
ATOM 3127 C CA . SER B 1 106 ? 9.695 -2.006 13.008 1 93.06 106 SER B CA 1
ATOM 3128 C C . SER B 1 106 ? 10.492 -1.207 11.977 1 93.06 106 SER B C 1
ATOM 3130 O O . SER B 1 106 ? 10.102 -0.094 11.617 1 93.06 106 SER B O 1
ATOM 3132 N N . GLN B 1 107 ? 11.578 -1.771 11.523 1 93.62 107 GLN B N 1
ATOM 3133 C CA . GLN B 1 107 ? 12.375 -1.103 10.5 1 93.62 107 GLN B CA 1
ATOM 3134 C C . GLN B 1 107 ? 11.609 -0.968 9.195 1 93.62 107 GLN B C 1
ATOM 3136 O O . GLN B 1 107 ? 11.641 0.083 8.547 1 93.62 107 GLN B O 1
ATOM 3141 N N . ARG B 1 108 ? 10.914 -2.014 8.797 1 95.5 108 ARG B N 1
ATOM 3142 C CA . ARG B 1 108 ? 10.109 -1.964 7.582 1 95.5 108 ARG B CA 1
ATOM 3143 C C . ARG B 1 108 ? 9.047 -0.872 7.676 1 95.5 108 ARG B C 1
ATOM 3145 O O . ARG B 1 108 ? 8.852 -0.106 6.73 1 95.5 108 ARG B O 1
ATOM 3152 N N . LEU B 1 109 ? 8.398 -0.809 8.812 1 94.38 109 LEU B N 1
ATOM 3153 C CA . LEU B 1 109 ? 7.379 0.217 9.023 1 94.38 109 LEU B CA 1
ATOM 3154 C C . LEU B 1 109 ? 7.992 1.611 8.938 1 94.38 109 LEU B C 1
ATOM 3156 O O . LEU B 1 109 ? 7.41 2.514 8.328 1 94.38 109 LEU B O 1
ATOM 3160 N N . SER B 1 110 ? 9.195 1.78 9.477 1 92.81 110 SER B N 1
ATOM 3161 C CA . SER B 1 110 ? 9.836 3.09 9.555 1 92.81 110 SER B CA 1
ATOM 3162 C C . SER B 1 110 ? 10.188 3.625 8.172 1 92.81 110 SER B C 1
ATOM 3164 O O . SER B 1 110 ? 10.164 4.836 7.945 1 92.81 110 SER B O 1
ATOM 3166 N N . ILE B 1 111 ? 10.414 2.73 7.215 1 94.5 111 ILE B N 1
ATOM 3167 C CA . ILE B 1 111 ? 10.82 3.182 5.891 1 94.5 111 ILE B CA 1
ATOM 3168 C C . ILE B 1 111 ? 9.633 3.121 4.934 1 94.5 111 ILE B C 1
ATOM 3170 O O . ILE B 1 111 ? 9.781 3.369 3.732 1 94.5 111 ILE B O 1
ATOM 3174 N N . GLY B 1 112 ? 8.453 2.764 5.426 1 95.19 112 GLY B N 1
ATOM 3175 C CA . GLY B 1 112 ? 7.277 2.664 4.574 1 95.19 112 GLY B CA 1
ATOM 3176 C C . GLY B 1 112 ? 7.312 1.467 3.645 1 95.19 112 GLY B C 1
ATOM 3177 O O . GLY B 1 112 ? 6.832 1.541 2.512 1 95.19 112 GLY B O 1
ATOM 3178 N N . GLY B 1 113 ? 7.898 0.341 4.086 1 96.5 113 GLY B N 1
ATOM 3179 C CA . GLY B 1 113 ? 8.141 -0.801 3.219 1 96.5 113 GLY B CA 1
ATOM 3180 C C . GLY B 1 113 ? 7.062 -1.867 3.324 1 96.5 113 GLY B C 1
ATOM 3181 O O . GLY B 1 113 ? 7.289 -3.02 2.949 1 96.5 113 GLY B O 1
ATOM 3182 N N . GLU B 1 114 ? 5.809 -1.542 3.873 1 96.44 114 GLU B N 1
ATOM 3183 C CA . GLU B 1 114 ? 4.77 -2.547 4.086 1 96.44 114 GLU B CA 1
ATOM 3184 C C . GLU B 1 114 ? 4.332 -3.172 2.764 1 96.44 114 GLU B C 1
ATOM 3186 O O . GLU B 1 114 ? 3.932 -4.34 2.725 1 96.44 114 GLU B O 1
ATOM 3191 N N . ASN B 1 115 ? 4.453 -2.404 1.691 1 97.88 115 ASN B N 1
ATOM 3192 C CA . ASN B 1 115 ? 4.035 -2.893 0.381 1 97.88 115 ASN B CA 1
ATOM 3193 C C . ASN B 1 115 ? 5.203 -3.494 -0.392 1 97.88 115 ASN B C 1
ATOM 3195 O O . ASN B 1 115 ? 5.102 -3.732 -1.597 1 97.88 115 ASN B O 1
ATOM 3199 N N . ASP B 1 116 ? 6.309 -3.74 0.321 1 98 116 ASP B N 1
ATOM 3200 C CA . ASP B 1 116 ? 7.516 -4.195 -0.366 1 98 116 ASP B CA 1
ATOM 3201 C C . ASP B 1 116 ? 8.047 -5.484 0.254 1 98 116 ASP B C 1
ATOM 3203 O O . ASP B 1 116 ? 9.242 -5.598 0.53 1 98 116 ASP B O 1
ATOM 3207 N N . SER B 1 117 ? 7.137 -6.383 0.531 1 97.31 117 SER B N 1
ATOM 3208 C CA . SER B 1 117 ? 7.5 -7.734 0.953 1 97.31 117 SER B CA 1
ATOM 3209 C C . SER B 1 117 ? 8.062 -8.539 -0.209 1 97.31 117 SER B C 1
ATOM 3211 O O . SER B 1 117 ? 7.867 -8.188 -1.373 1 97.31 117 SER B O 1
ATOM 3213 N N . PRO B 1 118 ? 8.75 -9.648 0.129 1 97.31 118 PRO B N 1
ATOM 3214 C CA . PRO B 1 118 ? 9.211 -10.523 -0.95 1 97.31 118 PRO B CA 1
ATOM 3215 C C . PRO B 1 118 ? 8.07 -11.031 -1.826 1 97.31 118 PRO B C 1
ATOM 3217 O O . PRO B 1 118 ? 8.227 -11.141 -3.047 1 97.31 118 PRO B O 1
ATOM 3220 N N . ALA B 1 119 ? 6.934 -11.336 -1.243 1 98.19 119 ALA B N 1
ATOM 3221 C CA . ALA B 1 119 ? 5.781 -11.805 -2.014 1 98.19 119 ALA B CA 1
ATOM 3222 C C . ALA B 1 119 ? 5.305 -10.727 -2.99 1 98.19 119 ALA B C 1
ATOM 3224 O O . ALA B 1 119 ? 5.027 -11.023 -4.156 1 98.19 119 ALA B O 1
ATOM 3225 N N . ARG B 1 120 ? 5.211 -9.492 -2.561 1 98.56 120 ARG B N 1
ATOM 3226 C CA . ARG B 1 120 ? 4.734 -8.422 -3.428 1 98.56 120 ARG B CA 1
ATOM 3227 C C . ARG B 1 120 ? 5.785 -8.047 -4.465 1 98.56 120 ARG B C 1
ATOM 3229 O O . ARG B 1 120 ? 5.449 -7.648 -5.582 1 98.56 120 ARG B O 1
ATOM 3236 N N . GLN B 1 121 ? 7.094 -8.211 -4.145 1 98.69 121 GLN B N 1
ATOM 3237 C CA . GLN B 1 121 ? 8.125 -8.023 -5.16 1 98.69 121 GLN B CA 1
ATOM 3238 C C . GLN B 1 121 ? 8.023 -9.094 -6.246 1 98.69 121 GLN B C 1
ATOM 3240 O O . GLN B 1 121 ? 8.211 -8.805 -7.43 1 98.69 121 GLN B O 1
ATOM 3245 N N . LEU B 1 122 ? 7.75 -10.328 -5.793 1 98.75 122 LEU B N 1
ATOM 3246 C CA . LEU B 1 122 ? 7.516 -11.391 -6.762 1 98.75 122 LEU B CA 1
ATOM 3247 C C . LEU B 1 122 ? 6.297 -11.086 -7.625 1 98.75 122 LEU B C 1
ATOM 3249 O O . LEU B 1 122 ? 6.32 -11.305 -8.836 1 98.75 122 LEU B O 1
ATOM 3253 N N . GLY B 1 123 ? 5.254 -10.57 -7.031 1 98.75 123 GLY B N 1
ATOM 3254 C CA . GLY B 1 123 ? 4.074 -10.164 -7.781 1 98.75 123 GLY B CA 1
ATOM 3255 C C . GLY B 1 123 ? 4.363 -9.078 -8.805 1 98.75 123 GLY B C 1
ATOM 3256 O O . GLY B 1 123 ? 3.898 -9.156 -9.945 1 98.75 123 GLY B O 1
ATOM 3257 N N . ARG B 1 124 ? 5.121 -8.062 -8.398 1 98.75 124 ARG B N 1
ATOM 3258 C CA . ARG B 1 124 ? 5.5 -6.996 -9.32 1 98.75 124 ARG B CA 1
ATOM 3259 C C . ARG B 1 124 ? 6.312 -7.543 -10.492 1 98.75 124 ARG B C 1
ATOM 3261 O O . ARG B 1 124 ? 6.098 -7.152 -11.641 1 98.75 124 ARG B O 1
ATOM 3268 N N . PHE B 1 125 ? 7.215 -8.438 -10.125 1 98.81 125 PHE B N 1
ATOM 3269 C CA . PHE B 1 125 ? 8.039 -9.078 -11.141 1 98.81 125 PHE B CA 1
ATOM 3270 C C . PHE B 1 125 ? 7.176 -9.812 -12.156 1 98.81 125 PHE B C 1
ATOM 3272 O O . PHE B 1 125 ? 7.328 -9.609 -13.367 1 98.81 125 PHE B O 1
ATOM 3279 N N . ILE B 1 126 ? 6.234 -10.586 -11.672 1 98.88 126 ILE B N 1
ATOM 3280 C CA . ILE B 1 126 ? 5.348 -11.367 -12.531 1 98.88 126 ILE B CA 1
ATOM 3281 C C . ILE B 1 126 ? 4.523 -10.422 -13.406 1 98.88 126 ILE B C 1
ATOM 3283 O O . ILE B 1 126 ? 4.395 -10.648 -14.617 1 98.88 126 ILE B O 1
ATOM 3287 N N . THR B 1 127 ? 3.984 -9.406 -12.836 1 98.69 127 THR B N 1
ATOM 3288 C CA . THR B 1 127 ? 3.186 -8.445 -13.578 1 98.69 127 THR B CA 1
ATOM 3289 C C . THR B 1 127 ? 4.008 -7.805 -14.695 1 98.69 127 THR B C 1
ATOM 3291 O O . THR B 1 127 ? 3.541 -7.695 -15.836 1 98.69 127 THR B O 1
ATOM 3294 N N . GLU B 1 128 ? 5.211 -7.465 -14.406 1 97.81 128 GLU B N 1
ATOM 3295 C CA . GLU B 1 128 ? 6.074 -6.781 -15.367 1 97.81 128 GLU B CA 1
ATOM 3296 C C . GLU B 1 128 ? 6.422 -7.691 -16.531 1 97.81 128 GLU B C 1
ATOM 3298 O O . GLU B 1 128 ? 6.449 -7.25 -17.688 1 97.81 128 GLU B O 1
ATOM 3303 N N . VAL B 1 129 ? 6.652 -8.969 -16.297 1 98.06 129 VAL B N 1
ATOM 3304 C CA . VAL B 1 129 ? 7.203 -9.805 -17.359 1 98.06 129 VAL B CA 1
ATOM 3305 C C . VAL B 1 129 ? 6.07 -10.516 -18.094 1 98.06 129 VAL B C 1
ATOM 3307 O O . VAL B 1 129 ? 6.25 -10.969 -19.234 1 98.06 129 VAL B O 1
ATOM 3310 N N . ALA B 1 130 ? 4.922 -10.594 -17.422 1 97.56 130 ALA B N 1
ATOM 3311 C CA . ALA B 1 130 ? 3.941 -11.523 -17.984 1 97.56 130 ALA B CA 1
ATOM 3312 C C . ALA B 1 130 ? 2.691 -10.781 -18.453 1 97.56 130 ALA B C 1
ATOM 3314 O O . ALA B 1 130 ? 1.893 -11.32 -19.219 1 97.56 130 ALA B O 1
ATOM 3315 N N . ALA B 1 131 ? 2.4 -9.625 -17.938 1 95.69 131 ALA B N 1
ATOM 3316 C CA . ALA B 1 131 ? 1.26 -8.844 -18.406 1 95.69 131 ALA B CA 1
ATOM 3317 C C . ALA B 1 131 ? 1.602 -8.086 -19.688 1 95.69 131 ALA B C 1
ATOM 3319 O O . ALA B 1 131 ? 2.01 -6.922 -19.641 1 95.69 131 ALA B O 1
ATOM 3320 N N . ASN B 1 132 ? 1.432 -8.711 -20.828 1 95 132 ASN B N 1
ATOM 3321 C CA . ASN B 1 132 ? 1.799 -8.133 -22.109 1 95 132 ASN B CA 1
ATOM 3322 C C . ASN B 1 132 ? 0.95 -8.695 -23.25 1 95 132 ASN B C 1
ATOM 3324 O O . ASN B 1 132 ? 0.055 -9.508 -23.016 1 95 132 ASN B O 1
ATOM 3328 N N . LYS B 1 133 ? 1.229 -8.289 -24.438 1 95.44 133 LYS B N 1
ATOM 3329 C CA . LYS B 1 133 ? 0.395 -8.609 -25.578 1 95.44 133 LYS B CA 1
ATOM 3330 C C . LYS B 1 133 ? 0.528 -10.086 -25.953 1 95.44 133 LYS B C 1
ATOM 3332 O O . LYS B 1 133 ? -0.377 -10.664 -26.562 1 95.44 133 LYS B O 1
ATOM 3337 N N . PHE B 1 134 ? 1.593 -10.727 -25.578 1 96.12 134 PHE B N 1
ATOM 3338 C CA . PHE B 1 134 ? 1.824 -12.109 -25.969 1 96.12 134 PHE B CA 1
ATOM 3339 C C . PHE B 1 134 ? 1.029 -13.062 -25.094 1 96.12 134 PHE B C 1
ATOM 3341 O O . PHE B 1 134 ? 0.554 -14.102 -25.562 1 96.12 134 PHE B O 1
ATOM 3348 N N . THR B 1 135 ? 0.901 -12.742 -23.828 1 97.94 135 THR B N 1
ATOM 3349 C CA . THR B 1 135 ? 0.043 -13.531 -22.953 1 97.94 135 THR B CA 1
ATOM 3350 C C . THR B 1 135 ? -1.42 -13.133 -23.125 1 97.94 135 THR B C 1
ATOM 3352 O O . THR B 1 135 ? -2.322 -13.906 -22.781 1 97.94 135 THR B O 1
ATOM 3355 N N . ASP B 1 136 ? -1.631 -11.859 -23.594 1 97.81 136 ASP B N 1
ATOM 3356 C CA . ASP B 1 136 ? -2.961 -11.273 -23.719 1 97.81 136 ASP B CA 1
ATOM 3357 C C . ASP B 1 136 ? -3.678 -11.242 -22.359 1 97.81 136 ASP B C 1
ATOM 3359 O O . ASP B 1 136 ? -4.871 -11.547 -22.281 1 97.81 136 ASP B O 1
ATOM 3363 N N . MET B 1 137 ? -2.887 -11.031 -21.297 1 98.25 137 MET B N 1
ATOM 3364 C CA . MET B 1 137 ? -3.436 -11.086 -19.953 1 98.25 137 MET B CA 1
ATOM 3365 C C . MET B 1 137 ? -3.049 -9.844 -19.156 1 98.25 137 MET B C 1
ATOM 3367 O O . MET B 1 137 ? -1.979 -9.273 -19.375 1 98.25 137 MET B O 1
ATOM 3371 N N . ARG B 1 138 ? -3.947 -9.438 -18.328 1 97.31 138 ARG B N 1
ATOM 3372 C CA . ARG B 1 138 ? -3.646 -8.531 -17.234 1 97.31 138 ARG B CA 1
ATOM 3373 C C . ARG B 1 138 ? -3.5 -9.297 -15.914 1 97.31 138 ARG B C 1
ATOM 3375 O O . ARG B 1 138 ? -4.25 -10.242 -15.656 1 97.31 138 ARG B O 1
ATOM 3382 N N . VAL B 1 139 ? -2.531 -8.938 -15.148 1 98 139 VAL B N 1
ATOM 3383 C CA . VAL B 1 139 ? -2.359 -9.508 -13.82 1 98 139 VAL B CA 1
ATOM 3384 C C . VAL B 1 139 ? -2.898 -8.547 -12.766 1 98 139 VAL B C 1
ATOM 3386 O O . VAL B 1 139 ? -2.377 -7.438 -12.602 1 98 139 VAL B O 1
ATOM 3389 N N . ALA B 1 140 ? -3.963 -8.898 -12.117 1 97.12 140 ALA B N 1
ATOM 3390 C CA . ALA B 1 140 ? -4.531 -8.102 -11.031 1 97.12 140 ALA B CA 1
ATOM 3391 C C . ALA B 1 140 ? -3.904 -8.469 -9.695 1 97.12 140 ALA B C 1
ATOM 3393 O O . ALA B 1 140 ? -4.293 -9.469 -9.07 1 97.12 140 ALA B O 1
ATOM 3394 N N . MET B 1 141 ? -2.979 -7.688 -9.25 1 97.62 141 MET B N 1
ATOM 3395 C CA . MET B 1 141 ? -2.365 -7.953 -7.953 1 97.62 141 MET B CA 1
ATOM 3396 C C . MET B 1 141 ? -3.35 -7.68 -6.824 1 97.62 141 MET B C 1
ATOM 3398 O O . MET B 1 141 ? -3.969 -6.613 -6.773 1 97.62 141 MET B O 1
ATOM 3402 N N . ILE B 1 142 ? -3.547 -8.625 -6.035 1 97.5 142 ILE B N 1
ATOM 3403 C CA . ILE B 1 142 ? -4.371 -8.516 -4.836 1 97.5 142 ILE B CA 1
ATOM 3404 C C . ILE B 1 142 ? -3.479 -8.5 -3.596 1 97.5 142 ILE B C 1
ATOM 3406 O O . ILE B 1 142 ? -2.83 -9.5 -3.279 1 97.5 142 ILE B O 1
ATOM 3410 N N . TYR B 1 143 ? -3.459 -7.395 -2.855 1 97.44 143 TYR B N 1
ATOM 3411 C CA . TYR B 1 143 ? -2.592 -7.195 -1.699 1 97.44 143 TYR B CA 1
ATOM 3412 C C . TYR B 1 143 ? -3.143 -7.914 -0.474 1 97.44 143 TYR B C 1
ATOM 3414 O O . TYR B 1 143 ? -3.475 -7.277 0.53 1 97.44 143 TYR B O 1
ATOM 3422 N N . ARG B 1 144 ? -3.158 -9.273 -0.599 1 96.12 144 ARG B N 1
ATOM 3423 C CA . ARG B 1 144 ? -3.621 -10.164 0.456 1 96.12 144 ARG B CA 1
ATOM 3424 C C . ARG B 1 144 ? -2.93 -11.523 0.363 1 96.12 144 ARG B C 1
ATOM 3426 O O . ARG B 1 144 ? -2.43 -11.898 -0.699 1 96.12 144 ARG B O 1
ATOM 3433 N N . LEU B 1 145 ? -2.994 -12.211 1.503 1 94.56 145 LEU B N 1
ATOM 3434 C CA . LEU B 1 145 ? -2.533 -13.594 1.504 1 94.56 145 LEU B CA 1
ATOM 3435 C C . LEU B 1 145 ? -3.326 -14.43 0.506 1 94.56 145 LEU B C 1
ATOM 3437 O O . LEU B 1 145 ? -2.75 -15.227 -0.24 1 94.56 145 LEU B O 1
ATOM 3441 N N . ASP B 1 146 ? -4.59 -14.25 0.512 1 94.19 146 ASP B N 1
ATOM 3442 C CA . ASP B 1 146 ? -5.52 -15.055 -0.273 1 94.19 146 ASP B CA 1
ATOM 3443 C C . ASP B 1 146 ? -6.918 -14.43 -0.269 1 94.19 146 ASP B C 1
ATOM 3445 O O . ASP B 1 146 ? -7.102 -13.305 0.202 1 94.19 146 ASP B O 1
ATOM 3449 N N . ARG B 1 147 ? -7.91 -15.117 -0.95 1 90.62 147 ARG B N 1
ATOM 3450 C CA . ARG B 1 147 ? -9.312 -14.734 -0.783 1 90.62 147 ARG B CA 1
ATOM 3451 C C . ARG B 1 147 ? -9.648 -14.523 0.689 1 90.62 147 ARG B C 1
ATOM 3453 O O . ARG B 1 147 ? -8.977 -15.07 1.57 1 90.62 147 ARG B O 1
ATOM 3460 N N . PHE B 1 148 ? -10.609 -13.703 0.909 1 87.12 148 PHE B N 1
ATOM 3461 C CA . PHE B 1 148 ? -10.898 -13.164 2.234 1 87.12 148 PHE B CA 1
ATOM 3462 C C . PHE B 1 148 ? -11.031 -14.289 3.256 1 87.12 148 PHE B C 1
ATOM 3464 O O . PHE B 1 148 ? -11.953 -15.102 3.172 1 87.12 148 PHE B O 1
ATOM 3471 N N . LEU B 1 149 ? -10.023 -14.445 4.188 1 79 149 LEU B N 1
ATOM 3472 C CA . LEU B 1 149 ? -9.922 -15.32 5.348 1 79 149 LEU B CA 1
ATOM 3473 C C . LEU B 1 149 ? -9.656 -16.766 4.926 1 79 149 LEU B C 1
ATOM 3475 O O . LEU B 1 149 ? -9.945 -17.703 5.676 1 79 149 LEU B O 1
ATOM 3479 N N . ARG B 1 150 ? -9.086 -16.875 3.662 1 85 150 ARG B N 1
ATOM 3480 C CA . ARG B 1 150 ? -8.727 -18.203 3.188 1 85 150 ARG B CA 1
ATOM 3481 C C . ARG B 1 150 ? -7.219 -18.328 2.967 1 85 150 ARG B C 1
ATOM 3483 O O . ARG B 1 150 ? -6.461 -17.438 3.359 1 85 150 ARG B O 1
ATOM 3490 N N . GLY B 1 151 ? -6.863 -19.516 2.559 1 86.44 151 GLY B N 1
ATOM 3491 C CA . GLY B 1 151 ? -5.469 -19.812 2.285 1 86.44 151 GLY B CA 1
ATOM 3492 C C . GLY B 1 151 ? -5.285 -20.859 1.205 1 86.44 151 GLY B C 1
ATOM 3493 O O . GLY B 1 151 ? -6.211 -21.609 0.893 1 86.44 151 GLY B O 1
ATOM 3494 N N . GLY B 1 152 ? -4.168 -20.781 0.642 1 92.12 152 GLY B N 1
ATOM 3495 C CA . GLY B 1 152 ? -3.799 -21.75 -0.377 1 92.12 152 GLY B CA 1
ATOM 3496 C C . GLY B 1 152 ? -2.408 -22.328 -0.177 1 92.12 152 GLY B C 1
ATOM 3497 O O . GLY B 1 152 ? -1.771 -22.078 0.85 1 92.12 152 GLY B O 1
ATOM 3498 N N . ASP B 1 153 ? -2.029 -23.094 -1.059 1 95.69 153 ASP B N 1
ATOM 3499 C CA . ASP B 1 153 ? -0.802 -23.875 -0.936 1 95.69 153 ASP B CA 1
ATOM 3500 C C . ASP B 1 153 ? 0.428 -22.969 -0.938 1 95.69 153 ASP B C 1
ATOM 3502 O O . ASP B 1 153 ? 1.531 -23.422 -0.612 1 95.69 153 ASP B O 1
ATOM 3506 N N . HIS B 1 154 ? 0.303 -21.719 -1.235 1 96.81 154 HIS B N 1
ATOM 3507 C CA . HIS B 1 154 ? 1.425 -20.781 -1.143 1 96.81 154 HIS B CA 1
ATOM 3508 C C . HIS B 1 154 ? 1.691 -20.391 0.305 1 96.81 154 HIS B C 1
ATOM 3510 O O . HIS B 1 154 ? 2.803 -19.969 0.644 1 96.81 154 HIS B O 1
ATOM 3516 N N . ARG B 1 155 ? 0.707 -20.516 1.185 1 96.25 155 ARG B N 1
ATOM 3517 C CA . ARG B 1 155 ? 0.789 -20.016 2.555 1 96.25 155 ARG B CA 1
ATOM 3518 C C . ARG B 1 155 ? 1.911 -20.719 3.32 1 96.25 155 ARG B C 1
ATOM 3520 O O . ARG B 1 155 ? 2.725 -20.062 3.971 1 96.25 155 ARG B O 1
ATOM 3527 N N . PRO B 1 156 ? 2.025 -22.094 3.262 1 96.69 156 PRO B N 1
ATOM 3528 C CA . PRO B 1 156 ? 3.113 -22.766 3.986 1 96.69 156 PRO B CA 1
ATOM 3529 C C . PRO B 1 156 ? 4.492 -22.266 3.555 1 96.69 156 PRO B C 1
ATOM 3531 O O . PRO B 1 156 ? 5.418 -22.219 4.371 1 96.69 156 PRO B O 1
ATOM 3534 N N . PHE B 1 157 ? 4.648 -21.906 2.311 1 97.69 157 PHE B N 1
ATOM 3535 C CA . PHE B 1 157 ? 5.926 -21.406 1.828 1 97.69 157 PHE B CA 1
ATOM 3536 C C . PHE B 1 157 ? 6.207 -20.016 2.391 1 97.69 157 PHE B C 1
ATOM 3538 O O . PHE B 1 157 ? 7.34 -19.703 2.777 1 97.69 157 PHE B O 1
ATOM 3545 N N . LEU B 1 158 ? 5.199 -19.188 2.451 1 97.25 158 LEU B N 1
ATOM 3546 C CA . LEU B 1 158 ? 5.34 -17.891 3.111 1 97.25 158 LEU B CA 1
ATOM 3547 C C . LEU B 1 158 ? 5.727 -18.062 4.578 1 97.25 158 LEU B C 1
ATOM 3549 O O . LEU B 1 158 ? 6.617 -17.375 5.074 1 97.25 158 LEU B O 1
ATOM 3553 N N . GLU B 1 159 ? 5.047 -19.016 5.195 1 96.12 159 GLU B N 1
ATOM 3554 C CA . GLU B 1 159 ? 5.301 -19.281 6.605 1 96.12 159 GLU B CA 1
ATOM 3555 C C . GLU B 1 159 ? 6.719 -19.812 6.82 1 96.12 159 GLU B C 1
ATOM 3557 O O . GLU B 1 159 ? 7.293 -19.641 7.895 1 96.12 159 GLU B O 1
ATOM 3562 N N . ALA B 1 160 ? 7.281 -20.422 5.781 1 97.12 160 ALA B N 1
ATOM 3563 C CA . ALA B 1 160 ? 8.641 -20.938 5.84 1 97.12 160 ALA B CA 1
ATOM 3564 C C . ALA B 1 160 ? 9.656 -19.859 5.48 1 97.12 160 ALA B C 1
ATOM 3566 O O . ALA B 1 160 ? 10.867 -20.094 5.52 1 97.12 160 ALA B O 1
ATOM 3567 N N . GLY B 1 161 ? 9.219 -18.688 5.074 1 96.06 161 GLY B N 1
ATOM 3568 C CA . GLY B 1 161 ? 10.102 -17.562 4.816 1 96.06 161 GLY B CA 1
ATOM 3569 C C . GLY B 1 161 ? 10.391 -17.344 3.344 1 96.06 161 GLY B C 1
ATOM 3570 O O . GLY B 1 161 ? 11.227 -16.516 2.982 1 96.06 161 GLY B O 1
ATOM 3571 N N . TYR B 1 162 ? 9.664 -18.078 2.467 1 97.31 162 TYR B N 1
ATOM 3572 C CA . TYR B 1 162 ? 9.883 -17.953 1.029 1 97.31 162 TYR B CA 1
ATOM 3573 C C . TYR B 1 162 ? 8.93 -16.938 0.414 1 97.31 162 TYR B C 1
ATOM 3575 O O . TYR B 1 162 ? 7.863 -16.656 0.97 1 97.31 162 TYR B O 1
ATOM 3583 N N . ALA B 1 163 ? 9.344 -16.359 -0.693 1 97.62 163 ALA B N 1
ATOM 3584 C CA . ALA B 1 163 ? 8.391 -15.594 -1.508 1 97.62 163 ALA B CA 1
ATOM 3585 C C . ALA B 1 163 ? 7.43 -16.531 -2.236 1 97.62 163 ALA B C 1
ATOM 3587 O O . ALA B 1 163 ? 7.855 -17.469 -2.918 1 97.62 163 ALA B O 1
ATOM 3588 N N . ALA B 1 164 ? 6.184 -16.25 -2.037 1 98.38 164 ALA B N 1
ATOM 3589 C CA . ALA B 1 164 ? 5.164 -17.094 -2.664 1 98.38 164 ALA B CA 1
ATOM 3590 C C . ALA B 1 164 ? 3.932 -16.281 -3.037 1 98.38 164 ALA B C 1
ATOM 3592 O O . ALA B 1 164 ? 3.58 -15.32 -2.34 1 98.38 164 ALA B O 1
ATOM 3593 N N . VAL B 1 165 ? 3.312 -16.609 -4.141 1 98.56 165 VAL B N 1
ATOM 3594 C CA . VAL B 1 165 ? 2.107 -15.953 -4.629 1 98.56 165 VAL B CA 1
ATOM 3595 C C . VAL B 1 165 ? 1.098 -17 -5.102 1 98.56 165 VAL B C 1
ATOM 3597 O O . VAL B 1 165 ? 1.436 -18.172 -5.254 1 98.56 165 VAL B O 1
ATOM 3600 N N . ARG B 1 166 ? -0.118 -16.578 -5.328 1 98.25 166 ARG B N 1
ATOM 3601 C CA . ARG B 1 166 ? -1.156 -17.484 -5.805 1 98.25 166 ARG B CA 1
ATOM 3602 C C . ARG B 1 166 ? -1.953 -16.859 -6.941 1 98.25 166 ARG B C 1
ATOM 3604 O O . ARG B 1 166 ? -2.434 -15.734 -6.824 1 98.25 166 ARG B O 1
ATOM 3611 N N . PHE B 1 167 ? -2.057 -17.641 -8.023 1 98.19 167 PHE B N 1
ATOM 3612 C CA . PHE B 1 167 ? -2.916 -17.297 -9.148 1 98.19 167 PHE B CA 1
ATOM 3613 C C . PHE B 1 167 ? -4.316 -17.875 -8.961 1 98.19 167 PHE B C 1
ATOM 3615 O O . PHE B 1 167 ? -4.469 -19.031 -8.602 1 98.19 167 PHE B O 1
ATOM 3622 N N . THR B 1 168 ? -5.305 -17.016 -9.148 1 96.94 168 THR B N 1
ATOM 3623 C CA . THR B 1 168 ? -6.695 -17.469 -9.133 1 96.94 168 THR B CA 1
ATOM 3624 C C . THR B 1 168 ? -7.512 -16.734 -10.195 1 96.94 168 THR B C 1
ATOM 3626 O O . THR B 1 168 ? -7.164 -15.625 -10.594 1 96.94 168 THR B O 1
ATOM 3629 N N . GLU B 1 169 ? -8.547 -17.312 -10.633 1 95.81 169 GLU B N 1
ATOM 3630 C CA . GLU B 1 169 ? -9.469 -16.703 -11.602 1 95.81 169 GLU B CA 1
ATOM 3631 C C . GLU B 1 169 ? -10.07 -15.414 -11.055 1 95.81 169 GLU B C 1
ATOM 3633 O O . GLU B 1 169 ? -10.188 -15.242 -9.844 1 95.81 169 GLU B O 1
ATOM 3638 N N . PRO B 1 170 ? -10.477 -14.508 -11.906 1 92 170 PRO B N 1
ATOM 3639 C CA . PRO B 1 170 ? -10.984 -13.203 -11.469 1 92 170 PRO B CA 1
ATOM 3640 C C . PRO B 1 170 ? -12.422 -13.266 -10.961 1 92 170 PRO B C 1
ATOM 3642 O O . PRO B 1 170 ? -12.82 -12.445 -10.133 1 92 170 PRO B O 1
ATOM 3645 N N . ASN B 1 171 ? -13.172 -14.195 -11.555 1 86.06 171 ASN B N 1
ATOM 3646 C CA . ASN B 1 171 ? -14.586 -14.32 -11.211 1 86.06 171 ASN B CA 1
ATOM 3647 C C . ASN B 1 171 ? -14.93 -15.734 -10.781 1 86.06 171 ASN B C 1
ATOM 3649 O O . ASN B 1 171 ? -14.789 -16.688 -11.555 1 86.06 171 ASN B O 1
ATOM 3653 N N . GLU B 1 172 ? -15.438 -15.812 -9.609 1 88.38 172 GLU B N 1
ATOM 3654 C CA . GLU B 1 172 ? -15.734 -17.141 -9.086 1 88.38 172 GLU B CA 1
ATOM 3655 C C . GLU B 1 172 ? -17.203 -17.484 -9.266 1 88.38 172 GLU B C 1
ATOM 3657 O O . GLU B 1 172 ? -18.078 -16.625 -9.148 1 88.38 172 GLU B O 1
ATOM 3662 N N . ASN B 1 173 ? -17.438 -18.672 -9.68 1 90.81 173 ASN B N 1
ATOM 3663 C CA . ASN B 1 173 ? -18.766 -19.281 -9.68 1 90.81 173 ASN B CA 1
ATOM 3664 C C . ASN B 1 173 ? -18.828 -20.469 -8.734 1 90.81 173 ASN B C 1
ATOM 3666 O O . ASN B 1 173 ? -18.438 -21.578 -9.102 1 90.81 173 ASN B O 1
ATOM 3670 N N . PHE B 1 174 ? -19.359 -20.234 -7.637 1 88.56 174 PHE B N 1
ATOM 3671 C CA . PHE B 1 174 ? -19.328 -21.219 -6.562 1 88.56 174 PHE B CA 1
ATOM 3672 C C . PHE B 1 174 ? -20.156 -22.438 -6.926 1 88.56 174 PHE B C 1
ATOM 3674 O O . PHE B 1 174 ? -19.938 -23.531 -6.387 1 88.56 174 PHE B O 1
ATOM 3681 N N . ASP B 1 175 ? -21.094 -22.281 -7.844 1 89.94 175 ASP B N 1
ATOM 3682 C CA . ASP B 1 175 ? -21.891 -23.406 -8.297 1 89.94 175 ASP B CA 1
ATOM 3683 C C . ASP B 1 175 ? -21.016 -24.469 -8.961 1 89.94 175 ASP B C 1
ATOM 3685 O O . ASP B 1 175 ? -21.359 -25.656 -8.977 1 89.94 175 ASP B O 1
ATOM 3689 N N . HIS B 1 176 ? -19.953 -23.969 -9.445 1 89.81 176 HIS B N 1
ATOM 3690 C CA . HIS B 1 176 ? -19.094 -24.844 -10.242 1 89.81 176 HIS B CA 1
ATOM 3691 C C . HIS B 1 176 ? -17.75 -25.062 -9.57 1 89.81 176 HIS B C 1
ATOM 3693 O O . HIS B 1 176 ? -16.766 -25.359 -10.234 1 89.81 176 HIS B O 1
ATOM 3699 N N . GLN B 1 177 ? -17.812 -24.688 -8.172 1 84.75 177 GLN B N 1
ATOM 3700 C CA . GLN B 1 177 ? -16.609 -24.906 -7.359 1 84.75 177 GLN B CA 1
ATOM 3701 C C . GLN B 1 177 ? -16.938 -25.703 -6.105 1 84.75 177 GLN B C 1
ATOM 3703 O O . GLN B 1 177 ? -17.859 -25.375 -5.367 1 84.75 177 GLN B O 1
ATOM 3708 N N . HIS B 1 178 ? -16.328 -26.547 -5.688 1 76.31 178 HIS B N 1
ATOM 3709 C CA . HIS B 1 178 ? -16.359 -27.25 -4.414 1 76.31 178 HIS B CA 1
ATOM 3710 C C . HIS B 1 178 ? -17.75 -27.781 -4.113 1 76.31 178 HIS B C 1
ATOM 3712 O O . HIS B 1 178 ? -18.156 -27.844 -2.953 1 76.31 178 HIS B O 1
ATOM 3718 N N . GLN B 1 179 ? -18.656 -27.953 -5.012 1 78.38 179 GLN B N 1
ATOM 3719 C CA . GLN B 1 179 ? -20 -28.469 -4.781 1 78.38 179 GLN B CA 1
ATOM 3720 C C . GLN B 1 179 ? -20.109 -29.938 -5.195 1 78.38 179 GLN B C 1
ATOM 3722 O O . GLN B 1 179 ? -19.438 -30.375 -6.137 1 78.38 179 GLN B O 1
ATOM 3727 N N . ASP B 1 180 ? -20.984 -30.484 -4.359 1 86.81 180 ASP B N 1
ATOM 3728 C CA . ASP B 1 180 ? -21.375 -31.812 -4.82 1 86.81 180 ASP B CA 1
ATOM 3729 C C . ASP B 1 180 ? -22.078 -31.734 -6.172 1 86.81 180 ASP B C 1
ATOM 3731 O O . ASP B 1 180 ? -22.875 -30.828 -6.41 1 86.81 180 ASP B O 1
ATOM 3735 N N . THR B 1 181 ? -21.719 -32.75 -6.965 1 90.5 181 THR B N 1
ATOM 3736 C CA . THR B 1 181 ? -22.344 -32.812 -8.273 1 90.5 181 THR B CA 1
ATOM 3737 C C . THR B 1 181 ? -23.828 -33.125 -8.148 1 90.5 181 THR B C 1
ATOM 3739 O O . THR B 1 181 ? -24.188 -34.188 -7.594 1 90.5 181 THR B O 1
ATOM 3742 N N . ARG B 1 182 ? -24.641 -32.25 -8.602 1 92.94 182 ARG B N 1
ATOM 3743 C CA . ARG B 1 182 ? -26.094 -32.469 -8.57 1 92.94 182 ARG B CA 1
ATOM 3744 C C . ARG B 1 182 ? -26.797 -31.438 -9.453 1 92.94 182 ARG B C 1
ATOM 3746 O O . ARG B 1 182 ? -26.188 -30.453 -9.883 1 92.94 182 ARG B O 1
ATOM 3753 N N . VAL B 1 183 ? -27.969 -31.812 -9.797 1 93.38 183 VAL B N 1
ATOM 3754 C CA . VAL B 1 183 ? -28.844 -30.844 -10.445 1 93.38 183 VAL B CA 1
ATOM 3755 C C . VAL B 1 183 ? -29.938 -30.406 -9.477 1 93.38 183 VAL B C 1
ATOM 3757 O O . VAL B 1 183 ? -30.641 -31.25 -8.906 1 93.38 183 VAL B O 1
ATOM 3760 N N . GLU B 1 184 ? -29.984 -29.141 -9.234 1 94.38 184 GLU B N 1
ATOM 3761 C CA . GLU B 1 184 ? -31.031 -28.578 -8.383 1 94.38 184 GLU B CA 1
ATOM 3762 C C . GLU B 1 184 ? -31.703 -27.375 -9.047 1 94.38 184 GLU B C 1
ATOM 3764 O O . GLU B 1 184 ? -31.016 -26.406 -9.422 1 94.38 184 GLU B O 1
ATOM 3769 N N . ASP B 1 185 ? -33.062 -27.453 -9.195 1 94.56 185 ASP B N 1
ATOM 3770 C CA . ASP B 1 185 ? -33.844 -26.375 -9.781 1 94.56 185 ASP B CA 1
ATOM 3771 C C . ASP B 1 185 ? -33.312 -25.969 -11.148 1 94.56 185 ASP B C 1
ATOM 3773 O O . ASP B 1 185 ? -33.156 -24.781 -11.43 1 94.56 185 ASP B O 1
ATOM 3777 N N . GLY B 1 186 ? -32.781 -26.891 -11.844 1 93.56 186 GLY B N 1
ATOM 3778 C CA . GLY B 1 186 ? -32.312 -26.672 -13.211 1 93.56 186 GLY B CA 1
ATOM 3779 C C . GLY B 1 186 ? -30.891 -26.188 -13.289 1 93.56 186 GLY B C 1
ATOM 3780 O O . GLY B 1 186 ? -30.375 -25.891 -14.375 1 93.56 186 GLY B O 1
ATOM 3781 N N . VAL B 1 187 ? -30.297 -26.125 -12.141 1 92.19 187 VAL B N 1
ATOM 3782 C CA . VAL B 1 187 ? -28.922 -25.656 -12.102 1 92.19 187 VAL B CA 1
ATOM 3783 C C . VAL B 1 187 ? -27.969 -26.844 -11.875 1 92.19 187 VAL B C 1
ATOM 3785 O O . VAL B 1 187 ? -28.203 -27.656 -10.969 1 92.19 187 VAL B O 1
ATOM 3788 N N . GLN B 1 188 ? -27.047 -27.016 -12.781 1 92.69 188 GLN B N 1
ATOM 3789 C CA . GLN B 1 188 ? -26.016 -28.031 -12.609 1 92.69 188 GLN B CA 1
ATOM 3790 C C . GLN B 1 188 ? -24.938 -27.578 -11.633 1 92.69 188 GLN B C 1
ATOM 3792 O O . GLN B 1 188 ? -24.203 -26.625 -11.906 1 92.69 188 GLN B O 1
ATOM 3797 N N . TYR B 1 189 ? -24.844 -28.219 -10.469 1 92.75 189 TYR B N 1
ATOM 3798 C CA . TYR B 1 189 ? -23.797 -27.969 -9.484 1 92.75 189 TYR B CA 1
ATOM 3799 C C . TYR B 1 189 ? -22.641 -28.953 -9.656 1 92.75 189 TYR B C 1
ATOM 3801 O O . TYR B 1 189 ? -22.828 -30.094 -10.086 1 92.75 189 TYR B O 1
ATOM 3809 N N . GLY B 1 190 ? -21.453 -28.469 -9.273 1 92 190 GLY B N 1
ATOM 3810 C CA . GLY B 1 190 ? -20.281 -29.328 -9.281 1 92 190 GLY B CA 1
ATOM 3811 C C . GLY B 1 190 ? -19.094 -28.719 -10.023 1 92 190 GLY B C 1
ATOM 3812 O O . GLY B 1 190 ? -19.266 -27.875 -10.898 1 92 190 GLY B O 1
ATOM 3813 N N . ASP B 1 191 ? -17.953 -29.125 -9.672 1 93.19 191 ASP B N 1
ATOM 3814 C CA . ASP B 1 191 ? -16.703 -28.703 -10.297 1 93.19 191 ASP B CA 1
ATOM 3815 C C . ASP B 1 191 ? -16.359 -29.609 -11.469 1 93.19 191 ASP B C 1
ATOM 3817 O O . ASP B 1 191 ? -15.508 -30.5 -11.352 1 93.19 191 ASP B O 1
ATOM 3821 N N . LEU B 1 192 ? -16.984 -29.328 -12.633 1 93.62 192 LEU B N 1
ATOM 3822 C CA . LEU B 1 192 ? -16.953 -30.219 -13.797 1 93.62 192 LEU B CA 1
ATOM 3823 C C . LEU B 1 192 ? -16.141 -29.594 -14.93 1 93.62 192 LEU B C 1
ATOM 3825 O O . LEU B 1 192 ? -16.094 -28.375 -15.07 1 93.62 192 LEU B O 1
ATOM 3829 N N . PRO B 1 193 ? -15.594 -30.422 -15.797 1 93.81 193 PRO B N 1
ATOM 3830 C CA . PRO B 1 193 ? -14.766 -29.938 -16.906 1 93.81 193 PRO B CA 1
ATOM 3831 C C . PRO B 1 193 ? -15.547 -29.062 -17.891 1 93.81 193 PRO B C 1
ATOM 3833 O O . PRO B 1 193 ? -14.977 -28.156 -18.5 1 93.81 193 PRO B O 1
ATOM 3836 N N . GLU B 1 194 ? -16.828 -29.266 -18.016 1 93.56 194 GLU B N 1
ATOM 3837 C CA . GLU B 1 194 ? -17.641 -28.531 -18.984 1 93.56 194 GLU B CA 1
ATOM 3838 C C . GLU B 1 194 ? -17.734 -27.062 -18.625 1 93.56 194 GLU B C 1
ATOM 3840 O O . GLU B 1 194 ? -18.125 -26.234 -19.469 1 93.56 194 GLU B O 1
ATOM 3845 N N . PHE B 1 195 ? -17.375 -26.703 -17.422 1 93.06 195 PHE B N 1
ATOM 3846 C CA . PHE B 1 195 ? -17.484 -25.312 -16.984 1 93.06 195 PHE B CA 1
ATOM 3847 C C . PHE B 1 195 ? -16.141 -24.609 -17.078 1 93.06 195 PHE B C 1
ATOM 3849 O O . PHE B 1 195 ? -16.016 -23.438 -16.703 1 93.06 195 PHE B O 1
ATOM 3856 N N . LEU B 1 196 ? -15.188 -25.297 -17.625 1 95 196 LEU B N 1
ATOM 3857 C CA . LEU B 1 196 ? -13.852 -24.719 -17.719 1 95 196 LEU B CA 1
ATOM 3858 C C . LEU B 1 196 ? -13.711 -23.906 -19 1 95 196 LEU B C 1
ATOM 3860 O O . LEU B 1 196 ? -14.297 -24.25 -20.031 1 95 196 LEU B O 1
ATOM 3864 N N . ASP B 1 197 ? -13.031 -22.828 -18.938 1 96.12 197 ASP B N 1
ATOM 3865 C CA . ASP B 1 197 ? -12.594 -22.016 -20.062 1 96.12 197 ASP B CA 1
ATOM 3866 C C . ASP B 1 197 ? -11.156 -22.344 -20.469 1 96.12 197 ASP B C 1
ATOM 3868 O O . ASP B 1 197 ? -10.211 -21.75 -19.953 1 96.12 197 ASP B O 1
ATOM 3872 N N . TYR B 1 198 ? -11.016 -23.281 -21.406 1 97 198 TYR B N 1
ATOM 3873 C CA . TYR B 1 198 ? -9.711 -23.844 -21.734 1 97 198 TYR B CA 1
ATOM 3874 C C . TYR B 1 198 ? -8.812 -22.797 -22.375 1 97 198 TYR B C 1
ATOM 3876 O O . TYR B 1 198 ? -7.59 -22.828 -22.203 1 97 198 TYR B O 1
ATOM 3884 N N . GLU B 1 199 ? -9.367 -21.859 -23.109 1 97.31 199 GLU B N 1
ATOM 3885 C CA . GLU B 1 199 ? -8.562 -20.781 -23.672 1 97.31 199 GLU B CA 1
ATOM 3886 C C . GLU B 1 199 ? -8.016 -19.875 -22.562 1 97.31 199 GLU B C 1
ATOM 3888 O O . GLU B 1 199 ? -6.871 -19.422 -22.656 1 97.31 199 GLU B O 1
ATOM 3893 N N . TYR B 1 200 ? -8.867 -19.641 -21.609 1 97.69 200 TYR B N 1
ATOM 3894 C CA . TYR B 1 200 ? -8.422 -18.859 -20.453 1 97.69 200 TYR B CA 1
ATOM 3895 C C . TYR B 1 200 ? -7.301 -19.578 -19.703 1 97.69 200 TYR B C 1
ATOM 3897 O O . TYR B 1 200 ? -6.281 -18.969 -19.375 1 97.69 200 TYR B O 1
ATOM 3905 N N . ILE B 1 201 ? -7.449 -20.859 -19.469 1 98.06 201 ILE B N 1
ATOM 3906 C CA . ILE B 1 201 ? -6.441 -21.641 -18.781 1 98.06 201 ILE B CA 1
ATOM 3907 C C . ILE B 1 201 ? -5.121 -21.578 -19.547 1 98.06 201 ILE B C 1
ATOM 3909 O O . ILE B 1 201 ? -4.055 -21.438 -18.938 1 98.06 201 ILE B O 1
ATOM 3913 N N . ALA B 1 202 ? -5.238 -21.656 -20.812 1 98.06 202 ALA B N 1
ATOM 3914 C CA . ALA B 1 202 ? -4.039 -21.578 -21.641 1 98.06 202 ALA B CA 1
ATOM 3915 C C . ALA B 1 202 ? -3.344 -20.234 -21.484 1 98.06 202 ALA B C 1
ATOM 3917 O O . ALA B 1 202 ? -2.113 -20.156 -21.438 1 98.06 202 ALA B O 1
ATOM 3918 N N . ARG B 1 203 ? -4.121 -19.172 -21.422 1 98.31 203 ARG B N 1
ATOM 3919 C CA . ARG B 1 203 ? -3.531 -17.844 -21.234 1 98.31 203 ARG B CA 1
ATOM 3920 C C . ARG B 1 203 ? -2.879 -17.719 -19.859 1 98.31 203 ARG B C 1
ATOM 3922 O O . ARG B 1 203 ? -1.819 -17.109 -19.719 1 98.31 203 ARG B O 1
ATOM 3929 N N . VAL B 1 204 ? -3.482 -18.312 -18.844 1 98.5 204 VAL B N 1
ATOM 3930 C CA . VAL B 1 204 ? -2.875 -18.328 -17.516 1 98.5 204 VAL B CA 1
ATOM 3931 C C . VAL B 1 204 ? -1.549 -19.078 -17.562 1 98.5 204 VAL B C 1
ATOM 3933 O O . VAL B 1 204 ? -0.56 -18.656 -16.969 1 98.5 204 VAL B O 1
ATOM 3936 N N . ALA B 1 205 ? -1.529 -20.188 -18.297 1 98.56 205 ALA B N 1
ATOM 3937 C CA . ALA B 1 205 ? -0.294 -20.953 -18.453 1 98.56 205 ALA B CA 1
ATOM 3938 C C . ALA B 1 205 ? 0.798 -20.094 -19.094 1 98.56 205 ALA B C 1
ATOM 3940 O O . ALA B 1 205 ? 1.969 -20.188 -18.719 1 98.56 205 ALA B O 1
ATOM 3941 N N . LYS B 1 206 ? 0.404 -19.297 -20.047 1 98.62 206 LYS B N 1
ATOM 3942 C CA . LYS B 1 206 ? 1.374 -18.406 -20.672 1 98.62 206 LYS B CA 1
ATOM 3943 C C . LYS B 1 206 ? 1.95 -17.422 -19.656 1 98.62 206 LYS B C 1
ATOM 3945 O O . LYS B 1 206 ? 3.146 -17.125 -19.688 1 98.62 206 LYS B O 1
ATOM 3950 N N . VAL B 1 207 ? 1.088 -16.859 -18.812 1 98.81 207 VAL B N 1
ATOM 3951 C CA . VAL B 1 207 ? 1.541 -15.953 -17.766 1 98.81 207 VAL B CA 1
ATOM 3952 C C . VAL B 1 207 ? 2.555 -16.656 -16.859 1 98.81 207 VAL B C 1
ATOM 3954 O O . VAL B 1 207 ? 3.633 -16.125 -16.594 1 98.81 207 VAL B O 1
ATOM 3957 N N . ASP B 1 208 ? 2.236 -17.875 -16.5 1 98.69 208 ASP B N 1
ATOM 3958 C CA . ASP B 1 208 ? 3.111 -18.656 -15.625 1 98.69 208 ASP B CA 1
ATOM 3959 C C . ASP B 1 208 ? 4.434 -18.969 -16.312 1 98.69 208 ASP B C 1
ATOM 3961 O O . ASP B 1 208 ? 5.5 -18.891 -15.711 1 98.69 208 ASP B O 1
ATOM 3965 N N . LEU B 1 209 ? 4.34 -19.344 -17.531 1 98.44 209 LEU B N 1
ATOM 3966 C CA . LEU B 1 209 ? 5.535 -19.656 -18.297 1 98.44 209 LEU B CA 1
ATOM 3967 C C . LEU B 1 209 ? 6.469 -18.453 -18.375 1 98.44 209 LEU B C 1
ATOM 3969 O O . LEU B 1 209 ? 7.668 -18.578 -18.125 1 98.44 209 LEU B O 1
ATOM 3973 N N . ALA B 1 210 ? 5.906 -17.312 -18.734 1 98.5 210 ALA B N 1
ATOM 3974 C CA . ALA B 1 210 ? 6.715 -16.094 -18.844 1 98.5 210 ALA B CA 1
ATOM 3975 C C . ALA B 1 210 ? 7.398 -15.789 -17.516 1 98.5 210 ALA B C 1
ATOM 3977 O O . ALA B 1 210 ? 8.594 -15.469 -17.484 1 98.5 210 ALA B O 1
ATOM 3978 N N . ALA B 1 211 ? 6.688 -15.922 -16.453 1 98.38 211 ALA B N 1
ATOM 3979 C CA . ALA B 1 211 ? 7.207 -15.617 -15.125 1 98.38 211 ALA B CA 1
ATOM 3980 C C . ALA B 1 211 ? 8.297 -16.609 -14.719 1 98.38 211 ALA B C 1
ATOM 3982 O O . ALA B 1 211 ? 9.398 -16.203 -14.336 1 98.38 211 ALA B O 1
ATOM 3983 N N . MET B 1 212 ? 8 -17.859 -14.859 1 97.56 212 MET B N 1
ATOM 3984 C CA . MET B 1 212 ? 8.914 -18.906 -14.422 1 97.56 212 MET B CA 1
ATOM 3985 C C . MET B 1 212 ? 10.195 -18.891 -15.25 1 97.56 212 MET B C 1
ATOM 3987 O O . MET B 1 212 ? 11.297 -19.016 -14.703 1 97.56 212 MET B O 1
ATOM 3991 N N . TRP B 1 213 ? 10.016 -18.766 -16.516 1 97.81 213 TRP B N 1
ATOM 3992 C CA . TRP B 1 213 ? 11.18 -18.766 -17.391 1 97.81 213 TRP B CA 1
ATOM 3993 C C . TRP B 1 213 ? 12.062 -17.562 -17.125 1 97.81 213 TRP B C 1
ATOM 3995 O O . TRP B 1 213 ? 13.289 -17.672 -17.047 1 97.81 213 TRP B O 1
ATOM 4005 N N . SER B 1 214 ? 11.438 -16.391 -17.047 1 98.06 214 SER B N 1
ATOM 4006 C CA . SER B 1 214 ? 12.188 -15.18 -16.75 1 98.06 214 SER B CA 1
ATOM 4007 C C . SER B 1 214 ? 12.93 -15.297 -15.422 1 98.06 214 SER B C 1
ATOM 4009 O O . SER B 1 214 ? 14.109 -14.945 -15.328 1 98.06 214 SER B O 1
ATOM 4011 N N . LEU B 1 215 ? 12.273 -15.812 -14.43 1 98 215 LEU B N 1
ATOM 4012 C CA . LEU B 1 215 ? 12.867 -15.961 -13.102 1 98 215 LEU B CA 1
ATOM 4013 C C . LEU B 1 215 ? 14.039 -16.938 -13.141 1 98 215 LEU B C 1
ATOM 4015 O O . LEU B 1 215 ? 15.102 -16.656 -12.594 1 98 215 LEU B O 1
ATOM 4019 N N . ALA B 1 216 ? 13.852 -18.016 -13.836 1 97.5 216 ALA B N 1
ATOM 4020 C CA . ALA B 1 216 ? 14.844 -19.094 -13.859 1 97.5 216 ALA B CA 1
ATOM 4021 C C . ALA B 1 216 ? 16.094 -18.672 -14.617 1 97.5 216 ALA B C 1
ATOM 4023 O O . ALA B 1 216 ? 17.188 -19.188 -14.375 1 97.5 216 ALA B O 1
ATOM 4024 N N . ASN B 1 217 ? 15.977 -17.734 -15.531 1 97.5 217 ASN B N 1
ATOM 4025 C CA . ASN B 1 217 ? 17.094 -17.406 -16.406 1 97.5 217 ASN B CA 1
ATOM 4026 C C . ASN B 1 217 ? 17.703 -16.047 -16.062 1 97.5 217 ASN B C 1
ATOM 4028 O O . ASN B 1 217 ? 18.641 -15.602 -16.703 1 97.5 217 ASN B O 1
ATOM 4032 N N . ALA B 1 218 ? 17.078 -15.383 -15.094 1 97.44 218 ALA B N 1
ATOM 4033 C CA . ALA B 1 218 ? 17.672 -14.148 -14.586 1 97.44 218 ALA B CA 1
ATOM 4034 C C . ALA B 1 218 ? 18.828 -14.438 -13.641 1 97.44 218 ALA B C 1
ATOM 4036 O O . ALA B 1 218 ? 18.922 -15.531 -13.086 1 97.44 218 ALA B O 1
ATOM 4037 N N . PRO B 1 219 ? 19.781 -13.422 -13.492 1 97.12 219 PRO B N 1
ATOM 4038 C CA . PRO B 1 219 ? 20.719 -13.57 -12.375 1 97.12 219 PRO B CA 1
ATOM 4039 C C . PRO B 1 219 ? 20.016 -13.609 -11.016 1 97.12 219 PRO B C 1
ATOM 4041 O O . PRO B 1 219 ? 18.828 -13.266 -10.93 1 97.12 219 PRO B O 1
ATOM 4044 N N . ALA B 1 220 ? 20.719 -13.992 -10.039 1 95.81 220 ALA B N 1
ATOM 4045 C CA . ALA B 1 220 ? 20.156 -14.094 -8.688 1 95.81 220 ALA B CA 1
ATOM 4046 C C . ALA B 1 220 ? 19.703 -12.727 -8.18 1 95.81 220 ALA B C 1
ATOM 4048 O O . ALA B 1 220 ? 20.188 -11.688 -8.648 1 95.81 220 ALA B O 1
ATOM 4049 N N . LYS B 1 221 ? 18.797 -12.789 -7.289 1 96.38 221 LYS B N 1
ATOM 4050 C CA . LYS B 1 221 ? 18.359 -11.578 -6.617 1 96.38 221 LYS B CA 1
ATOM 4051 C C . LYS B 1 221 ? 19.516 -10.867 -5.918 1 96.38 221 LYS B C 1
ATOM 4053 O O . LYS B 1 221 ? 20.438 -11.523 -5.438 1 96.38 221 LYS B O 1
ATOM 4058 N N . VAL B 1 222 ? 19.422 -9.562 -5.848 1 98.12 222 VAL B N 1
ATOM 4059 C CA . VAL B 1 222 ? 20.438 -8.773 -5.164 1 98.12 222 VAL B CA 1
ATOM 4060 C C . VAL B 1 222 ? 20.234 -8.859 -3.652 1 98.12 222 VAL B C 1
ATOM 4062 O O . VAL B 1 222 ? 19.109 -8.719 -3.17 1 98.12 222 VAL B O 1
ATOM 4065 N N . ASN B 1 223 ? 21.297 -9.07 -2.936 1 96.88 223 ASN B N 1
ATOM 4066 C CA . ASN B 1 223 ? 21.203 -9.211 -1.488 1 96.88 223 ASN B CA 1
ATOM 4067 C C . ASN B 1 223 ? 21.812 -8.023 -0.761 1 96.88 223 ASN B C 1
ATOM 4069 O O . ASN B 1 223 ? 22.641 -7.312 -1.327 1 96.88 223 ASN B O 1
ATOM 4073 N N . ASN B 1 224 ? 21.344 -7.84 0.414 1 97.5 224 ASN B N 1
ATOM 4074 C CA . ASN B 1 224 ? 21.875 -6.844 1.339 1 97.5 224 ASN B CA 1
ATOM 4075 C C . ASN B 1 224 ? 21.875 -5.449 0.722 1 97.5 224 ASN B C 1
ATOM 4077 O O . ASN B 1 224 ? 22.891 -4.754 0.741 1 97.5 224 ASN B O 1
ATOM 4081 N N . VAL B 1 225 ? 20.828 -5.184 0.056 1 98.38 225 VAL B N 1
ATOM 4082 C CA . VAL B 1 225 ? 20.656 -3.828 -0.461 1 98.38 225 VAL B CA 1
ATOM 4083 C C . VAL B 1 225 ? 20.453 -2.854 0.696 1 98.38 225 VAL B C 1
ATOM 4085 O O . VAL B 1 225 ? 19.609 -3.084 1.562 1 98.38 225 VAL B O 1
ATOM 4088 N N . ARG B 1 226 ? 21.219 -1.801 0.738 1 97.81 226 ARG B N 1
ATOM 4089 C CA . ARG B 1 226 ? 21.188 -0.808 1.808 1 97.81 226 ARG B CA 1
ATOM 4090 C C . ARG B 1 226 ? 21.141 0.607 1.239 1 97.81 226 ARG B C 1
ATOM 4092 O O . ARG B 1 226 ? 21.516 0.831 0.085 1 97.81 226 ARG B O 1
ATOM 4099 N N . VAL B 1 227 ? 20.672 1.472 1.939 1 96.81 227 VAL B N 1
ATOM 4100 C CA . VAL B 1 227 ? 20.688 2.896 1.62 1 96.81 227 VAL B CA 1
ATOM 4101 C C . VAL B 1 227 ? 21.344 3.672 2.756 1 96.81 227 VAL B C 1
ATOM 4103 O O . VAL B 1 227 ? 21.141 3.357 3.93 1 96.81 227 VAL B O 1
ATOM 4106 N N . ASN B 1 228 ? 22.141 4.578 2.398 1 94.25 228 ASN B N 1
ATOM 4107 C CA . ASN B 1 228 ? 22.766 5.43 3.404 1 94.25 228 ASN B CA 1
ATOM 4108 C C . ASN B 1 228 ? 21.734 6.238 4.18 1 94.25 228 ASN B C 1
ATOM 4110 O O . ASN B 1 228 ? 21.156 7.195 3.648 1 94.25 228 ASN B O 1
ATOM 4114 N N . GLY B 1 229 ? 21.531 5.891 5.426 1 87.56 229 GLY B N 1
ATOM 4115 C CA . GLY B 1 229 ? 20.516 6.535 6.238 1 87.56 229 GLY B CA 1
ATOM 4116 C C . GLY B 1 229 ? 21.031 7.766 6.969 1 87.56 229 GLY B C 1
ATOM 4117 O O . GLY B 1 229 ? 20.234 8.539 7.516 1 87.56 229 GLY B O 1
ATOM 4118 N N . THR B 1 230 ? 22.281 8 6.957 1 83 230 THR B N 1
ATOM 4119 C CA . THR B 1 230 ? 22.859 9.086 7.738 1 83 230 THR B CA 1
ATOM 4120 C C . THR B 1 230 ? 23.156 10.289 6.852 1 83 230 THR B C 1
ATOM 4122 O O . THR B 1 230 ? 23.344 11.406 7.348 1 83 230 THR B O 1
ATOM 4125 N N . TRP B 1 231 ? 23.203 9.984 5.613 1 77.19 231 TRP B N 1
ATOM 4126 C CA . TRP B 1 231 ? 23.5 11.055 4.66 1 77.19 231 TRP B CA 1
ATOM 4127 C C . TRP B 1 231 ? 22.281 11.93 4.422 1 77.19 231 TRP B C 1
ATOM 4129 O O . TRP B 1 231 ? 21.312 11.508 3.77 1 77.19 231 TRP B O 1
ATOM 4139 N N . LEU B 1 232 ? 22.281 13.07 5.105 1 75.69 232 LEU B N 1
ATOM 4140 C CA . LEU B 1 232 ? 21.188 14.016 4.871 1 75.69 232 LEU B CA 1
ATOM 4141 C C . LEU B 1 232 ? 21.406 14.773 3.562 1 75.69 232 LEU B C 1
ATOM 4143 O O . LEU B 1 232 ? 22.156 15.742 3.518 1 75.69 232 LEU B O 1
ATOM 4147 N N . SER B 1 233 ? 20.906 14.234 2.518 1 81.75 233 SER B N 1
ATOM 4148 C CA . SER B 1 233 ? 21.031 14.773 1.169 1 81.75 233 SER B CA 1
ATOM 4149 C C . SER B 1 233 ? 19.781 14.516 0.35 1 81.75 233 SER B C 1
ATOM 4151 O O . SER B 1 233 ? 18.953 13.672 0.713 1 81.75 233 SER B O 1
ATOM 4153 N N . ASN B 1 234 ? 19.625 15.375 -0.647 1 89.94 234 ASN B N 1
ATOM 4154 C CA . ASN B 1 234 ? 18.531 15.148 -1.586 1 89.94 234 ASN B CA 1
ATOM 4155 C C . ASN B 1 234 ? 18.875 14.047 -2.584 1 89.94 234 ASN B C 1
ATOM 4157 O O . ASN B 1 234 ? 18.047 13.695 -3.432 1 89.94 234 ASN B O 1
ATOM 4161 N N . ASP B 1 235 ? 20.062 13.523 -2.383 1 92.94 235 ASP B N 1
ATOM 4162 C CA . ASP B 1 235 ? 20.469 12.328 -3.115 1 92.94 235 ASP B CA 1
ATOM 4163 C C . ASP B 1 235 ? 20.344 11.078 -2.24 1 92.94 235 ASP B C 1
ATOM 4165 O O . ASP B 1 235 ? 20.203 11.188 -1.021 1 92.94 235 ASP B O 1
ATOM 4169 N N . SER B 1 236 ? 20.297 9.992 -2.877 1 95.69 236 SER B N 1
ATOM 4170 C CA . SER B 1 236 ? 20.266 8.719 -2.164 1 95.69 236 SER B CA 1
ATOM 4171 C C . SER B 1 236 ? 21.391 7.797 -2.637 1 95.69 236 SER B C 1
ATOM 4173 O O . SER B 1 236 ? 21.562 7.602 -3.84 1 95.69 236 SER B O 1
ATOM 4175 N N . GLN B 1 237 ? 22.125 7.34 -1.675 1 97.44 237 GLN B N 1
ATOM 4176 C CA . GLN B 1 237 ? 23.203 6.406 -1.969 1 97.44 237 GLN B CA 1
ATOM 4177 C C . GLN B 1 237 ? 22.828 4.984 -1.563 1 97.44 237 GLN B C 1
ATOM 4179 O O . GLN B 1 237 ? 22.484 4.738 -0.411 1 97.44 237 GLN B O 1
ATOM 4184 N N . LEU B 1 238 ? 22.938 4.105 -2.49 1 98.31 238 LEU B N 1
ATOM 4185 C CA . LEU B 1 238 ? 22.594 2.705 -2.277 1 98.31 238 LEU B CA 1
ATOM 4186 C C . LEU B 1 238 ? 23.844 1.822 -2.369 1 98.31 238 LEU B C 1
ATOM 4188 O O . LEU B 1 238 ? 24.797 2.152 -3.08 1 98.31 238 LEU B O 1
ATOM 4192 N N . PHE B 1 239 ? 23.828 0.708 -1.582 1 98.31 239 PHE B N 1
ATOM 4193 C CA . PHE B 1 239 ? 24.875 -0.303 -1.544 1 98.31 239 PHE B CA 1
ATOM 4194 C C . PHE B 1 239 ? 24.281 -1.704 -1.617 1 98.31 239 PHE B C 1
ATOM 4196 O O . PHE B 1 239 ? 23.172 -1.94 -1.128 1 98.31 239 PHE B O 1
ATOM 4203 N N . TRP B 1 240 ? 25 -2.588 -2.229 1 98.62 240 TRP B N 1
ATOM 4204 C CA . TRP B 1 240 ? 24.516 -3.965 -2.244 1 98.62 240 TRP B CA 1
ATOM 4205 C C . TRP B 1 240 ? 25.672 -4.941 -2.453 1 98.62 240 TRP B C 1
ATOM 4207 O O . TRP B 1 240 ? 26.781 -4.535 -2.82 1 98.62 240 TRP B O 1
ATOM 4217 N N . ASP B 1 241 ? 25.438 -6.191 -2.158 1 98.31 241 ASP B N 1
ATOM 4218 C CA . ASP B 1 241 ? 26.406 -7.262 -2.396 1 98.31 241 ASP B CA 1
ATOM 4219 C C . ASP B 1 241 ? 26.438 -7.66 -3.871 1 98.31 241 ASP B C 1
ATOM 4221 O O . ASP B 1 241 ? 25.406 -7.594 -4.555 1 98.31 241 ASP B O 1
ATOM 4225 N N . PRO B 1 242 ? 27.609 -8.047 -4.355 1 97.38 242 PRO B N 1
ATOM 4226 C CA . PRO B 1 242 ? 27.656 -8.484 -5.754 1 97.38 242 PRO B CA 1
ATOM 4227 C C . PRO B 1 242 ? 26.891 -9.789 -5.988 1 97.38 242 PRO B C 1
ATOM 4229 O O . PRO B 1 242 ? 26.906 -10.68 -5.129 1 97.38 242 PRO B O 1
ATOM 4232 N N . VAL B 1 243 ? 26.234 -9.867 -7.09 1 96.81 243 VAL B N 1
ATOM 4233 C CA . VAL B 1 243 ? 25.656 -11.117 -7.562 1 96.81 243 VAL B CA 1
ATOM 4234 C C . VAL B 1 243 ? 26.688 -11.914 -8.344 1 96.81 243 VAL B C 1
ATOM 4236 O O . VAL B 1 243 ? 27.297 -11.406 -9.289 1 96.81 243 VAL B O 1
ATOM 4239 N N . ASN B 1 244 ? 26.922 -13.102 -7.836 1 90.69 244 ASN B N 1
ATOM 4240 C CA . ASN B 1 244 ? 27.906 -13.953 -8.492 1 90.69 244 ASN B CA 1
ATOM 4241 C C . ASN B 1 244 ? 27.281 -14.758 -9.633 1 90.69 244 ASN B C 1
ATOM 4243 O O . ASN B 1 244 ? 26.734 -15.844 -9.398 1 90.69 244 ASN B O 1
ATOM 4247 N N . SER B 1 245 ? 27.312 -14.266 -10.781 1 91 245 SER B N 1
ATOM 4248 C CA . SER B 1 245 ? 26.766 -14.914 -11.969 1 91 245 SER B CA 1
ATOM 4249 C C . SER B 1 245 ? 27.578 -14.57 -13.211 1 91 245 SER B C 1
ATOM 4251 O O . SER B 1 245 ? 27.953 -13.414 -13.414 1 91 245 SER B O 1
ATOM 4253 N N . THR B 1 246 ? 27.875 -15.562 -14.016 1 91.12 246 THR B N 1
ATOM 4254 C CA . THR B 1 246 ? 28.578 -15.336 -15.273 1 91.12 246 THR B CA 1
ATOM 4255 C C . THR B 1 246 ? 27.688 -14.602 -16.266 1 91.12 246 THR B C 1
ATOM 4257 O O . THR B 1 246 ? 28.172 -14.031 -17.25 1 91.12 246 THR B O 1
ATOM 4260 N N . ASN B 1 247 ? 26.422 -14.586 -16.016 1 94.06 247 ASN B N 1
ATOM 4261 C CA . ASN B 1 247 ? 25.469 -13.961 -16.922 1 94.06 247 ASN B CA 1
ATOM 4262 C C . ASN B 1 247 ? 25.094 -12.555 -16.453 1 94.06 247 ASN B C 1
ATOM 4264 O O . ASN B 1 247 ? 24.156 -11.953 -16.969 1 94.06 247 ASN B O 1
ATOM 4268 N N . LEU B 1 248 ? 25.797 -12.023 -15.516 1 97.94 248 LEU B N 1
ATOM 4269 C CA . LEU B 1 248 ? 25.453 -10.719 -14.977 1 97.94 248 LEU B CA 1
ATOM 4270 C C . LEU B 1 248 ? 25.953 -9.602 -15.891 1 97.94 248 LEU B C 1
ATOM 4272 O O . LEU B 1 248 ? 27.141 -9.523 -16.188 1 97.94 248 LEU B O 1
ATOM 4276 N N . ALA B 1 249 ? 25.062 -8.734 -16.391 1 98.5 249 ALA B N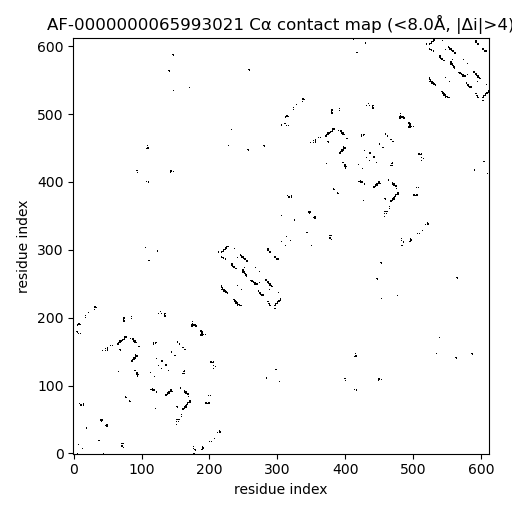 1
ATOM 4277 C CA . ALA B 1 249 ? 25.406 -7.52 -17.125 1 98.5 249 ALA B CA 1
ATOM 4278 C C . ALA B 1 249 ? 25.625 -6.352 -16.156 1 98.5 249 ALA B C 1
ATOM 4280 O O . ALA B 1 249 ? 26.469 -5.484 -16.406 1 98.5 249 ALA B O 1
ATOM 4281 N N . GLY B 1 250 ? 24.828 -6.32 -15.125 1 98.75 250 GLY B N 1
ATOM 4282 C CA . GLY B 1 250 ? 24.891 -5.266 -14.125 1 98.75 250 GLY B CA 1
ATOM 4283 C C . GLY B 1 250 ? 23.625 -5.16 -13.297 1 98.75 250 GLY B C 1
ATOM 4284 O O . GLY B 1 250 ? 22.953 -6.168 -13.039 1 98.75 250 GLY B O 1
ATOM 4285 N N . TYR B 1 251 ? 23.422 -3.951 -12.781 1 98.88 251 TYR B N 1
ATOM 4286 C CA . TYR B 1 251 ? 22.297 -3.719 -11.883 1 98.88 251 TYR B CA 1
ATOM 4287 C C . TYR B 1 251 ? 21.453 -2.547 -12.352 1 98.88 251 TYR B C 1
ATOM 4289 O O . TYR B 1 251 ? 21.922 -1.693 -13.109 1 98.88 251 TYR B O 1
ATOM 4297 N N . GLU B 1 252 ? 20.203 -2.57 -11.992 1 98.81 252 GLU B N 1
ATOM 4298 C CA . GLU B 1 252 ? 19.297 -1.434 -12.133 1 98.81 252 GLU B CA 1
ATOM 4299 C C . GLU B 1 252 ? 18.828 -0.942 -10.773 1 98.81 252 GLU B C 1
ATOM 4301 O O . GLU B 1 252 ? 18.516 -1.746 -9.891 1 98.81 252 GLU B O 1
ATOM 4306 N N . VAL B 1 253 ? 18.875 0.366 -10.617 1 98.88 253 VAL B N 1
ATOM 4307 C CA . VAL B 1 253 ? 18.141 1.008 -9.531 1 98.88 253 VAL B CA 1
ATOM 4308 C C . VAL B 1 253 ? 16.734 1.393 -9.992 1 98.88 253 VAL B C 1
ATOM 4310 O O . VAL B 1 253 ? 16.578 2.016 -11.047 1 98.88 253 VAL B O 1
ATOM 4313 N N . VAL B 1 254 ? 15.766 0.959 -9.266 1 98.81 254 VAL B N 1
ATOM 4314 C CA . VAL B 1 254 ? 14.391 1.307 -9.594 1 98.81 254 VAL B CA 1
ATOM 4315 C C . VAL B 1 254 ? 13.789 2.156 -8.469 1 98.81 254 VAL B C 1
ATOM 4317 O O . VAL B 1 254 ? 14.281 2.137 -7.34 1 98.81 254 VAL B O 1
ATOM 4320 N N . TRP B 1 255 ? 12.789 2.957 -8.805 1 98.56 255 TRP B N 1
ATOM 4321 C CA . TRP B 1 255 ? 12.055 3.67 -7.758 1 98.56 255 TRP B CA 1
ATOM 4322 C C . TRP B 1 255 ? 10.609 3.918 -8.18 1 98.56 255 TRP B C 1
ATOM 4324 O O . TRP B 1 255 ? 10.266 3.766 -9.352 1 98.56 255 TRP B O 1
ATOM 4334 N N . ARG B 1 256 ? 9.82 4.168 -7.234 1 98.25 256 ARG B N 1
ATOM 4335 C CA . ARG B 1 256 ? 8.414 4.504 -7.414 1 98.25 256 ARG B CA 1
ATOM 4336 C C . ARG B 1 256 ? 7.93 5.441 -6.316 1 98.25 256 ARG B C 1
ATOM 4338 O O . ARG B 1 256 ? 8.469 5.445 -5.207 1 98.25 256 ARG B O 1
ATOM 4345 N N . PRO B 1 257 ? 6.895 6.258 -6.621 1 97.06 257 PRO B N 1
ATOM 4346 C CA . PRO B 1 257 ? 6.176 6.871 -5.5 1 97.06 257 PRO B CA 1
ATOM 4347 C C . PRO B 1 257 ? 5.727 5.852 -4.461 1 97.06 257 PRO B C 1
ATOM 4349 O O . PRO B 1 257 ? 5.426 4.703 -4.805 1 97.06 257 PRO B O 1
ATOM 4352 N N . THR B 1 258 ? 5.684 6.242 -3.203 1 96.94 258 THR B N 1
ATOM 4353 C CA . THR B 1 258 ? 5.445 5.32 -2.1 1 96.94 258 THR B CA 1
ATOM 4354 C C . THR B 1 258 ? 4.055 4.703 -2.197 1 96.94 258 THR B C 1
ATOM 4356 O O . THR B 1 258 ? 3.801 3.633 -1.641 1 96.94 258 THR B O 1
ATOM 4359 N N . ASP B 1 259 ? 3.148 5.332 -2.951 1 96.5 259 ASP B N 1
ATOM 4360 C CA . ASP B 1 259 ? 1.777 4.84 -3.035 1 96.5 259 ASP B CA 1
ATOM 4361 C C . ASP B 1 259 ? 1.521 4.148 -4.371 1 96.5 259 ASP B C 1
ATOM 4363 O O . ASP B 1 259 ? 0.393 3.744 -4.66 1 96.5 259 ASP B O 1
ATOM 4367 N N . ALA B 1 260 ? 2.531 4.012 -5.234 1 97.44 260 ALA B N 1
ATOM 4368 C CA . ALA B 1 260 ? 2.377 3.322 -6.516 1 97.44 260 ALA B CA 1
ATOM 4369 C C . ALA B 1 260 ? 2.557 1.816 -6.352 1 97.44 260 ALA B C 1
ATOM 4371 O O . ALA B 1 260 ? 3.463 1.365 -5.645 1 97.44 260 ALA B O 1
ATOM 4372 N N . PRO B 1 261 ? 1.743 1.057 -7.012 1 97.06 261 PRO B N 1
ATOM 4373 C CA . PRO B 1 261 ? 1.839 -0.397 -6.855 1 97.06 261 PRO B CA 1
ATOM 4374 C C . PRO B 1 261 ? 3 -0.999 -7.648 1 97.06 261 PRO B C 1
ATOM 4376 O O . PRO B 1 261 ? 3.531 -2.045 -7.27 1 97.06 261 PRO B O 1
ATOM 4379 N N . LEU B 1 262 ? 3.365 -0.37 -8.789 1 98.25 262 LEU B N 1
ATOM 4380 C CA . LEU B 1 262 ? 4.426 -0.887 -9.648 1 98.25 262 LEU B CA 1
ATOM 4381 C C . LEU B 1 262 ? 5.602 0.083 -9.703 1 98.25 262 LEU B C 1
ATOM 4383 O O . LEU B 1 262 ? 5.438 1.276 -9.445 1 98.25 262 LEU B O 1
ATOM 4387 N N . TRP B 1 263 ? 6.77 -0.447 -10.039 1 98.62 263 TRP B N 1
ATOM 4388 C CA . TRP B 1 263 ? 7.922 0.411 -10.289 1 98.62 263 TRP B CA 1
ATOM 4389 C C . TRP B 1 263 ? 7.664 1.338 -11.469 1 98.62 263 TRP B C 1
ATOM 4391 O O . TRP B 1 263 ? 7.105 0.917 -12.484 1 98.62 263 TRP B O 1
ATOM 4401 N N . THR B 1 264 ? 8.047 2.609 -11.352 1 98.44 264 THR B N 1
ATOM 4402 C CA . THR B 1 264 ? 7.723 3.586 -12.383 1 98.44 264 THR B CA 1
ATOM 4403 C C . THR B 1 264 ? 8.984 4.031 -13.117 1 98.44 264 THR B C 1
ATOM 4405 O O . THR B 1 264 ? 8.906 4.57 -14.227 1 98.44 264 THR B O 1
ATOM 4408 N N . HIS B 1 265 ? 10.172 3.838 -12.484 1 98.56 265 HIS B N 1
ATOM 4409 C CA . HIS B 1 265 ? 11.438 4.27 -13.062 1 98.56 265 HIS B CA 1
ATOM 4410 C C . HIS B 1 265 ? 12.523 3.213 -12.883 1 98.56 265 HIS B C 1
ATOM 4412 O O . HIS B 1 265 ? 12.484 2.445 -11.914 1 98.56 265 HIS B O 1
ATOM 4418 N N . ALA B 1 266 ? 13.414 3.225 -13.75 1 98.5 266 ALA B N 1
ATOM 4419 C CA . ALA B 1 266 ? 14.562 2.33 -13.695 1 98.5 266 ALA B CA 1
ATOM 4420 C C . ALA B 1 266 ? 15.805 2.996 -14.289 1 98.5 266 ALA B C 1
ATOM 4422 O O . ALA B 1 266 ? 15.711 3.717 -15.289 1 98.5 266 ALA B O 1
ATOM 4423 N N . LEU B 1 267 ? 16.906 2.789 -13.672 1 98.56 267 LEU B N 1
ATOM 4424 C CA . LEU B 1 267 ? 18.203 3.297 -14.125 1 98.56 267 LEU B CA 1
ATOM 4425 C C . LEU B 1 267 ? 19.25 2.191 -14.125 1 98.56 267 LEU B C 1
ATOM 4427 O O . LEU B 1 267 ? 19.625 1.694 -13.062 1 98.56 267 LEU B O 1
ATOM 4431 N N . PHE B 1 268 ? 19.719 1.797 -15.32 1 98.75 268 PHE B N 1
ATOM 4432 C CA . PHE B 1 268 ? 20.812 0.839 -15.398 1 98.75 268 PHE B CA 1
ATOM 4433 C C . PHE B 1 268 ? 22.125 1.477 -14.945 1 98.75 268 PHE B C 1
ATOM 4435 O O . PHE B 1 268 ? 22.531 2.514 -15.469 1 98.75 268 PHE B O 1
ATOM 4442 N N . VAL B 1 269 ? 22.797 0.916 -13.945 1 98.69 269 VAL B N 1
ATOM 4443 C CA . VAL B 1 269 ? 23.953 1.568 -13.336 1 98.69 269 VAL B CA 1
ATOM 4444 C C . VAL B 1 269 ? 25.203 0.747 -13.609 1 98.69 269 VAL B C 1
ATOM 4446 O O . VAL B 1 269 ? 26.297 1.079 -13.117 1 98.69 269 VAL B O 1
ATOM 4449 N N . GLY B 1 270 ? 25.141 -0.331 -14.375 1 98.31 270 GLY B N 1
ATOM 4450 C CA . GLY B 1 270 ? 26.281 -1.173 -14.695 1 98.31 270 GLY B CA 1
ATOM 4451 C C . GLY B 1 270 ? 26.656 -2.129 -13.578 1 98.31 270 GLY B C 1
ATOM 4452 O O . GLY B 1 270 ? 25.844 -2.377 -12.68 1 98.31 270 GLY B O 1
ATOM 4453 N N . ASP B 1 271 ? 27.797 -2.768 -13.711 1 98.12 271 ASP B N 1
ATOM 4454 C CA . ASP B 1 271 ? 28.281 -3.734 -12.727 1 98.12 271 ASP B CA 1
ATOM 4455 C C . ASP B 1 271 ? 29.047 -3.043 -11.602 1 98.12 271 ASP B C 1
ATOM 4457 O O . ASP B 1 271 ? 30.266 -3.137 -11.539 1 98.12 271 ASP B O 1
ATOM 4461 N N . VAL B 1 272 ? 28.281 -2.381 -10.773 1 98.31 272 VAL B N 1
ATOM 4462 C CA . VAL B 1 272 ? 28.812 -1.639 -9.633 1 98.31 272 VAL B CA 1
ATOM 4463 C C . VAL B 1 272 ? 28.172 -2.152 -8.344 1 98.31 272 VAL B C 1
ATOM 4465 O O . VAL B 1 272 ? 27.266 -2.994 -8.383 1 98.31 272 VAL B O 1
ATOM 4468 N N . ARG B 1 273 ? 28.672 -1.719 -7.23 1 97.81 273 ARG B N 1
ATOM 4469 C CA . ARG B 1 273 ? 28.141 -2.154 -5.945 1 97.81 273 ARG B CA 1
ATOM 4470 C C . ARG B 1 273 ? 27.531 -0.984 -5.18 1 97.81 273 ARG B C 1
ATOM 4472 O O . ARG B 1 273 ? 27.047 -1.153 -4.055 1 97.81 273 ARG B O 1
ATOM 4479 N N . THR B 1 274 ? 27.656 0.129 -5.785 1 98.12 274 THR B N 1
ATOM 4480 C CA . THR B 1 274 ? 27.094 1.345 -5.211 1 98.12 274 THR B CA 1
ATOM 4481 C C . THR B 1 274 ? 26.578 2.271 -6.305 1 98.12 274 THR B C 1
ATOM 4483 O O . THR B 1 274 ? 27.031 2.217 -7.445 1 98.12 274 THR B O 1
ATOM 4486 N N . ALA B 1 275 ? 25.531 2.957 -6.004 1 98.19 275 ALA B N 1
ATOM 4487 C CA . ALA B 1 275 ? 25 3.979 -6.902 1 98.19 275 ALA B CA 1
ATOM 4488 C C . ALA B 1 275 ? 24.391 5.137 -6.117 1 98.19 275 ALA B C 1
ATOM 4490 O O . ALA B 1 275 ? 23.781 4.93 -5.066 1 98.19 275 ALA B O 1
ATOM 4491 N N . THR B 1 276 ? 24.641 6.312 -6.594 1 97.5 276 THR B N 1
ATOM 4492 C CA . THR B 1 276 ? 23.984 7.5 -6.051 1 97.5 276 THR B CA 1
ATOM 4493 C C . THR B 1 276 ? 22.969 8.055 -7.043 1 97.5 276 THR B C 1
ATOM 4495 O O . THR B 1 276 ? 23.281 8.273 -8.219 1 97.5 276 THR B O 1
ATOM 4498 N N . VAL B 1 277 ? 21.781 8.133 -6.574 1 96 277 VAL B N 1
ATOM 4499 C CA . VAL B 1 277 ? 20.703 8.664 -7.398 1 96 277 VAL B CA 1
ATOM 4500 C C . VAL B 1 277 ? 20.297 10.047 -6.898 1 96 277 VAL B C 1
ATOM 4502 O O . VAL B 1 277 ? 20.219 10.281 -5.691 1 96 277 VAL B O 1
ATOM 4505 N N . GLU B 1 278 ? 20.062 10.984 -7.863 1 92.69 278 GLU B N 1
ATOM 4506 C CA . GLU B 1 278 ? 19.688 12.352 -7.508 1 92.69 278 GLU B CA 1
ATOM 4507 C C . GLU B 1 278 ? 18.203 12.438 -7.172 1 92.69 278 GLU B C 1
ATOM 4509 O O . GLU B 1 278 ? 17.469 13.234 -7.758 1 92.69 278 GLU B O 1
ATOM 4514 N N . LEU B 1 279 ? 17.828 11.672 -6.293 1 92.81 279 LEU B N 1
ATOM 4515 C CA . LEU B 1 279 ? 16.469 11.609 -5.762 1 92.81 279 LEU B CA 1
ATOM 4516 C C . LEU B 1 279 ? 16.484 11.352 -4.258 1 92.81 279 LEU B C 1
ATOM 4518 O O . LEU B 1 279 ? 17.266 10.531 -3.771 1 92.81 279 LEU B O 1
ATOM 4522 N N . SER B 1 280 ? 15.656 12.023 -3.611 1 91.5 280 SER B N 1
ATOM 4523 C CA . SER B 1 280 ? 15.586 11.883 -2.16 1 91.5 280 SER B CA 1
ATOM 4524 C C . SER B 1 280 ? 14.836 10.617 -1.767 1 91.5 280 SER B C 1
ATOM 4526 O O . SER B 1 280 ? 13.727 10.367 -2.248 1 91.5 280 SER B O 1
ATOM 4528 N N . LYS B 1 281 ? 15.414 9.844 -0.86 1 92.81 281 LYS B N 1
ATOM 4529 C CA . LYS B 1 281 ? 14.781 8.641 -0.316 1 92.81 281 LYS B CA 1
ATOM 4530 C C . LYS B 1 281 ? 13.516 8.992 0.459 1 92.81 281 LYS B C 1
ATOM 4532 O O . LYS B 1 281 ? 12.703 8.117 0.752 1 92.81 281 LYS B O 1
ATOM 4537 N N . ASP B 1 282 ? 13.242 10.234 0.685 1 90.88 282 ASP B N 1
ATOM 4538 C CA . ASP B 1 282 ? 12.07 10.672 1.436 1 90.88 282 ASP B CA 1
ATOM 4539 C C . ASP B 1 282 ? 10.797 10.547 0.595 1 90.88 282 ASP B C 1
ATOM 4541 O O . ASP B 1 282 ? 9.695 10.5 1.136 1 90.88 282 ASP B O 1
ATOM 4545 N N . ASN B 1 283 ? 10.969 10.461 -0.734 1 88.88 283 ASN B N 1
ATOM 4546 C CA . ASN B 1 283 ? 9.805 10.656 -1.595 1 88.88 283 ASN B CA 1
ATOM 4547 C C . ASN B 1 283 ? 9.438 9.375 -2.342 1 88.88 283 ASN B C 1
ATOM 4549 O O . ASN B 1 283 ? 8.383 9.297 -2.969 1 88.88 283 ASN B O 1
ATOM 4553 N N . VAL B 1 284 ? 10.359 8.484 -2.285 1 95.31 284 VAL B N 1
ATOM 4554 C CA . VAL B 1 284 ? 10.148 7.312 -3.131 1 95.31 284 VAL B CA 1
ATOM 4555 C C . VAL B 1 284 ? 10.586 6.051 -2.389 1 95.31 284 VAL B C 1
ATOM 4557 O O . VAL B 1 284 ? 11.219 6.133 -1.331 1 95.31 284 VAL B O 1
ATOM 4560 N N . ILE B 1 285 ? 10.18 4.941 -2.863 1 97.5 285 ILE B N 1
ATOM 4561 C CA . ILE B 1 285 ? 10.758 3.65 -2.518 1 97.5 285 ILE B CA 1
ATOM 4562 C C . ILE B 1 285 ? 11.781 3.246 -3.578 1 97.5 285 ILE B C 1
ATOM 4564 O O . ILE B 1 285 ? 11.484 3.271 -4.777 1 97.5 285 ILE B O 1
ATOM 4568 N N . PHE B 1 286 ? 12.953 2.967 -3.152 1 98.31 286 PHE B N 1
ATOM 4569 C CA . PHE B 1 286 ? 13.992 2.484 -4.059 1 98.31 286 PHE B CA 1
ATOM 4570 C C . PHE B 1 286 ? 14.047 0.962 -4.055 1 98.31 286 PHE B C 1
ATOM 4572 O O . PHE B 1 286 ? 13.523 0.319 -3.143 1 98.31 286 PHE B O 1
ATOM 4579 N N . GLY B 1 287 ? 14.672 0.429 -5.031 1 98.69 287 GLY B N 1
ATOM 4580 C CA . GLY B 1 287 ? 15.055 -0.97 -5.113 1 98.69 287 GLY B CA 1
ATOM 4581 C C . GLY B 1 287 ? 16.203 -1.215 -6.07 1 98.69 287 GLY B C 1
ATOM 4582 O O . GLY B 1 287 ? 16.594 -0.32 -6.824 1 98.69 287 GLY B O 1
ATOM 4583 N N . VAL B 1 288 ? 16.75 -2.367 -5.934 1 98.88 288 VAL B N 1
ATOM 4584 C CA . VAL B 1 288 ? 17.812 -2.785 -6.844 1 98.88 288 VAL B CA 1
ATOM 4585 C C . VAL B 1 288 ? 17.516 -4.184 -7.379 1 98.88 288 VAL B C 1
ATOM 4587 O O . VAL B 1 288 ? 17.047 -5.055 -6.633 1 98.88 288 VAL B O 1
ATOM 4590 N N . ARG B 1 289 ? 17.766 -4.395 -8.641 1 98.75 289 ARG B N 1
ATOM 4591 C CA . ARG B 1 289 ? 17.672 -5.723 -9.242 1 98.75 289 ARG B CA 1
ATOM 4592 C C . ARG B 1 289 ? 18.859 -5.992 -10.156 1 98.75 289 ARG B C 1
ATOM 4594 O O . ARG B 1 289 ? 19.547 -5.062 -10.594 1 98.75 289 ARG B O 1
ATOM 4601 N N . SER B 1 290 ? 19.141 -7.219 -10.352 1 98.69 290 SER B N 1
ATOM 4602 C CA . SER B 1 290 ? 20.203 -7.629 -11.266 1 98.69 290 SER B CA 1
ATOM 4603 C C . SER B 1 290 ? 19.672 -7.789 -12.688 1 98.69 290 SER B C 1
ATOM 4605 O O . SER B 1 290 ? 18.5 -8.109 -12.891 1 98.69 290 SER B O 1
ATOM 4607 N N . VAL B 1 291 ? 20.516 -7.52 -13.602 1 98.69 291 VAL B N 1
ATOM 4608 C CA . VAL B 1 291 ? 20.203 -7.633 -15.023 1 98.69 291 VAL B CA 1
ATOM 4609 C C . VAL B 1 291 ? 21.188 -8.594 -15.695 1 98.69 291 VAL B C 1
ATOM 4611 O O . VAL B 1 291 ? 22.406 -8.438 -15.57 1 98.69 291 VAL B O 1
ATOM 4614 N N . GLY B 1 292 ? 20.641 -9.562 -16.344 1 98.38 292 GLY B N 1
ATOM 4615 C CA . GLY B 1 292 ? 21.484 -10.508 -17.078 1 98.38 292 GLY B CA 1
ATOM 4616 C C . GLY B 1 292 ? 21.891 -10.008 -18.453 1 98.38 292 GLY B C 1
ATOM 4617 O O . GLY B 1 292 ? 21.219 -9.148 -19.031 1 98.38 292 GLY B O 1
ATOM 4618 N N . LYS B 1 293 ? 23 -10.609 -18.969 1 98.31 293 LYS B N 1
ATOM 4619 C CA . LYS B 1 293 ? 23.422 -10.336 -20.328 1 98.31 293 LYS B CA 1
ATOM 4620 C C . LYS B 1 293 ? 22.344 -10.719 -21.344 1 98.31 293 LYS B C 1
ATOM 4622 O O . LYS B 1 293 ? 22.297 -10.164 -22.438 1 98.31 293 LYS B O 1
ATOM 4627 N N . ASN B 1 294 ? 21.469 -11.586 -20.969 1 97.31 294 ASN B N 1
ATOM 4628 C CA . ASN B 1 294 ? 20.375 -12.039 -21.797 1 97.31 294 ASN B CA 1
ATOM 4629 C C . ASN B 1 294 ? 19.156 -11.117 -21.672 1 97.31 294 ASN B C 1
ATOM 4631 O O . ASN B 1 294 ? 18.125 -11.352 -22.312 1 97.31 294 ASN B O 1
ATOM 4635 N N . GLY B 1 295 ? 19.172 -10.164 -20.797 1 97.31 295 GLY B N 1
ATOM 4636 C CA . GLY B 1 295 ? 18.109 -9.188 -20.688 1 97.31 295 GLY B CA 1
ATOM 4637 C C . GLY B 1 295 ? 17.125 -9.516 -19.578 1 97.31 295 GLY B C 1
ATOM 4638 O O . GLY B 1 295 ? 16.281 -8.68 -19.203 1 97.31 295 GLY B O 1
ATOM 4639 N N . TYR B 1 296 ? 17.219 -10.719 -19 1 98.06 296 TYR B N 1
ATOM 4640 C CA . TYR B 1 296 ? 16.328 -11.07 -17.891 1 98.06 296 TYR B CA 1
ATOM 4641 C C . TYR B 1 296 ? 16.75 -10.383 -16.609 1 98.06 296 TYR B C 1
ATOM 4643 O O . TYR B 1 296 ? 17.938 -10.18 -16.375 1 98.06 296 TYR B O 1
ATOM 4651 N N . LYS B 1 297 ? 15.82 -10.055 -15.766 1 98.44 297 LYS B N 1
ATOM 4652 C CA . LYS B 1 297 ? 16.062 -9.32 -14.531 1 98.44 297 LYS B CA 1
ATOM 4653 C C . LYS B 1 297 ? 15.539 -10.086 -13.32 1 98.44 297 LYS B C 1
ATOM 4655 O O . LYS B 1 297 ? 14.547 -10.805 -13.422 1 98.44 297 LYS B O 1
ATOM 4660 N N . SER B 1 298 ? 16.203 -9.922 -12.227 1 98.25 298 SER B N 1
ATOM 4661 C CA . SER B 1 298 ? 15.703 -10.508 -10.984 1 98.25 298 SER B CA 1
ATOM 4662 C C . SER B 1 298 ? 14.547 -9.688 -10.414 1 98.25 298 SER B C 1
ATOM 4664 O O . SER B 1 298 ? 14.352 -8.531 -10.797 1 98.25 298 SER B O 1
ATOM 4666 N N . PRO B 1 299 ? 13.711 -10.289 -9.5 1 98.44 299 PRO B N 1
ATOM 4667 C CA . PRO B 1 299 ? 12.867 -9.422 -8.672 1 98.44 299 PRO B CA 1
ATOM 4668 C C . PRO B 1 299 ? 13.664 -8.367 -7.914 1 98.44 299 PRO B C 1
ATOM 4670 O O . PRO B 1 299 ? 14.867 -8.539 -7.688 1 98.44 299 PRO B O 1
ATOM 4673 N N . VAL B 1 300 ? 13.016 -7.371 -7.492 1 98.81 300 VAL B N 1
ATOM 4674 C CA . VAL B 1 300 ? 13.656 -6.227 -6.848 1 98.81 300 VAL B CA 1
ATOM 4675 C C . VAL B 1 300 ? 13.852 -6.512 -5.363 1 98.81 300 VAL B C 1
ATOM 4677 O O . VAL B 1 300 ? 13.016 -7.172 -4.734 1 98.81 300 VAL B O 1
ATOM 4680 N N . THR B 1 301 ? 14.922 -6.062 -4.824 1 98.38 301 THR B N 1
ATOM 4681 C CA . THR B 1 301 ? 15.156 -5.996 -3.389 1 98.38 301 THR B CA 1
ATOM 4682 C C . THR B 1 301 ? 15.188 -4.547 -2.91 1 98.38 301 THR B C 1
ATOM 4684 O O . THR B 1 301 ? 15.883 -3.711 -3.488 1 98.38 301 THR B O 1
ATOM 4687 N N . ILE B 1 302 ? 14.398 -4.234 -1.916 1 98.06 302 ILE B N 1
ATOM 4688 C CA . ILE B 1 302 ? 14.383 -2.863 -1.411 1 98.06 302 ILE B CA 1
ATOM 4689 C C . ILE B 1 302 ? 15.516 -2.676 -0.398 1 98.06 302 ILE B C 1
ATOM 4691 O O . ILE B 1 302 ? 15.961 -3.639 0.228 1 98.06 302 ILE B O 1
ATOM 4695 N N . PRO B 1 303 ? 15.969 -1.479 -0.249 1 97.75 303 PRO B N 1
ATOM 4696 C CA . PRO B 1 303 ? 17.047 -1.216 0.715 1 97.75 303 PRO B CA 1
ATOM 4697 C C . PRO B 1 303 ? 16.516 -0.988 2.131 1 97.75 303 PRO B C 1
ATOM 4699 O O . PRO B 1 303 ? 15.43 -0.427 2.309 1 97.75 303 PRO B O 1
ATOM 4702 N N . PHE B 1 304 ? 17.25 -1.396 3.086 1 95.62 304 PHE B N 1
ATOM 4703 C CA . PHE B 1 304 ? 17.141 -0.968 4.477 1 95.62 304 PHE B CA 1
ATOM 4704 C C . PHE B 1 304 ? 18.281 -0.044 4.859 1 95.62 304 PHE B C 1
ATOM 4706 O O . PHE B 1 304 ? 19.344 -0.071 4.234 1 95.62 304 PHE B O 1
ATOM 4713 N N . PRO B 1 305 ? 18.031 0.784 5.789 1 93.44 305 PRO B N 1
ATOM 4714 C CA . PRO B 1 305 ? 19.078 1.747 6.148 1 93.44 305 PRO B CA 1
ATOM 4715 C C . PRO B 1 305 ? 20.312 1.083 6.773 1 93.44 305 PRO B C 1
ATOM 4717 O O . PRO B 1 305 ? 20.172 0.08 7.48 1 93.44 305 PRO B O 1
ATOM 4720 N N . THR B 1 306 ? 21.438 1.608 6.5 1 89.69 306 THR B N 1
ATOM 4721 C CA . THR B 1 306 ? 22.672 1.185 7.148 1 89.69 306 THR B CA 1
ATOM 4722 C C . THR B 1 306 ? 22.797 1.8 8.539 1 89.69 306 THR B C 1
ATOM 4724 O O . THR B 1 306 ? 22.281 2.889 8.789 1 89.69 306 THR B O 1
#

Organism: Verticillium alfalfae (strain VaMs.102 / ATCC MYA-4576 / FGSC 10136) (NCBI:txid526221)

Sequence (612 aa):
MNYEAEQPGANDDASGVAVALELARVLAKRKPAATIVFAAVAGEEQGLLGAQFMAQTFKNASVNVEGMLNVDLVGSSVGSRGEKEPNTVRLFCQGPPLTETPAQASQRLSIGGENDSPARQLGRFITEVAANKFTDMRVAMIYRLDRFLRGGDHRPFLEAGYAAVRFTEPNENFDHQHQDTRVEDGVQYGDLPEFLDYEYIARVAKVDLAAMWSLANAPAKVNNVRVNGTWLSNDSQLFWDPVNSTNLAGYEVVWRPTDAPLWTHALFVGDVRTATVELSKDNVIFGVRSVGKNGYKSPVTIPFPTMNYEAEQPGANDDASGVAVALELARVLAKRKPAATIVFAAVAGEEQGLLGAQFMAQTFKNASVNVEGMLNVDLVGSSVGSRGEKEPNTVRLFCQGPPLTETPAQASQRLSIGGENDSPARQLGRFITEVAANKFTDMRVAMIYRLDRFLRGGDHRPFLEAGYAAVRFTEPNENFDHQHQDTRVEDGVQYGDLPEFLDYEYIARVAKVDLAAMWSLANAPAKVNNVRVNGTWLSNDSQLFWDPVNSTNLAGYEVVWRPTDAPLWTHALFVGDVRTATVELSKDNVIFGVRSVGKNGYKSPVTIPFPT

InterPro domains:
  IPR003961 Fibronectin type III [PS50853] (218-306)
  IPR007484 Peptidase M28 [PF04389] (7-181)
  IPR036116 Fibronectin type III superfamily [SSF49265] (213-278)
  IPR045175 Peptidase M28 family [PTHR12147] (7-163)

Secondary structure (DSSP, 8-state):
--TTS----IIIIIIHHHHHHHHHHHHTTS--SS-------S-STTTSHHHHHHHHHHHHTT-----EEEE-S-S-SB-TT--B-TTEEEEE--SS-TT--HHHHHHHHHTT-TT--HHHHHHHHHHHHHSSTTTT-EEEEESSSSSTT---TTHHHHHTT--EEEEE-SS--GGGSS--SEEETTEEES--GGG--HHHHHHHHHHHHHHHHHHHHSPPPP-S-EE-SS--SSSEEEE-PPP--TTEEEEEEEEEETT-SS--EEEEEES-SEEEESS-TTTEEEEEEEEETTS-BPPPB--EE-/--TTS----IIIIIIHHHHHHHHHHHHTTS--SS-------S-STTTSHHHHHHHHHHHHTT-----EEEE-S-S-SB-TT--B-TTEEEEE--SS-TT--HHHHHHHHHTT-TT--HHHHHHHHHHHHHSSTTTT-EEEEESSSSSTT---TTHHHHHTT--EEEEE-SS--GGGSSPPSEEETTEEES--GGG--HHHHHHHHHHHHHHHHHHHHSPPPP-S-EE-SS--SSSEEEE-PPP--TTEEEEEEEEEETT-SS--EEEEEES-SEEEESS-TTTEEEEEEEEETTS-BPPPB--EE-

Solvent-accessible surface area (backbone atoms only — not comparable to full-atom values): 31633 Å² total; per-residue (Å²): 126,66,86,85,51,87,61,76,26,28,24,66,41,44,34,22,48,50,38,46,51,51,50,47,59,69,45,66,82,53,82,66,78,37,91,80,87,80,84,83,67,52,50,56,92,79,67,28,49,32,32,38,52,51,30,48,52,36,54,77,67,66,54,88,64,84,65,42,82,32,56,42,37,40,18,30,34,46,22,74,85,63,51,74,41,68,40,42,37,29,31,22,16,26,47,66,68,81,69,56,50,71,68,54,50,50,51,34,50,48,69,35,38,51,80,60,16,62,17,30,28,48,46,45,41,35,36,68,66,18,42,40,82,87,31,54,30,43,60,45,63,31,44,13,63,34,52,67,87,51,78,55,63,28,48,41,28,33,70,63,67,34,26,25,27,36,37,27,36,68,27,70,32,63,54,44,38,88,32,73,67,43,74,55,97,88,39,76,32,17,15,46,67,88,68,46,34,66,69,41,32,50,33,51,35,42,29,50,47,40,31,51,52,39,55,30,57,16,32,59,60,44,44,74,34,25,28,57,61,79,60,90,53,63,41,31,42,36,38,38,51,82,66,91,50,95,50,54,52,24,32,30,45,31,32,23,53,50,54,50,74,54,78,75,44,74,42,80,67,40,78,61,52,59,49,75,41,92,44,39,62,59,61,35,43,57,28,34,20,22,28,15,69,86,68,27,45,25,42,56,29,58,54,45,69,103,127,66,85,84,49,88,61,77,26,28,25,66,42,44,34,22,48,49,40,46,50,51,50,48,60,69,45,66,83,52,82,66,79,38,92,81,86,79,84,83,69,51,50,56,91,79,67,29,48,33,31,38,52,50,30,48,52,37,53,76,68,65,53,87,62,85,66,42,81,31,54,41,37,39,17,31,33,46,22,75,84,63,50,74,40,67,41,43,36,29,32,21,15,26,46,65,65,81,70,56,50,73,68,52,48,52,51,34,50,49,68,34,39,52,79,62,15,61,17,29,27,48,46,45,42,35,37,69,66,17,42,40,82,88,33,53,31,44,60,44,62,32,43,14,63,34,53,68,86,50,77,54,63,27,48,40,29,34,71,64,66,34,28,25,28,36,38,28,37,67,26,70,33,64,53,44,39,89,32,71,67,44,75,54,97,87,40,73,32,16,16,45,66,87,68,46,33,67,70,40,32,51,32,50,37,42,30,49,48,41,30,52,52,38,55,30,56,17,32,61,60,43,43,73,34,25,28,56,60,76,61,89,52,63,40,30,43,37,38,40,50,82,66,92,49,97,50,54,54,24,31,30,44,31,33,22,53,52,53,50,75,54,80,75,44,75,41,81,67,40,80,62,50,61,51,74,41,92,44,38,62,60,62,35,44,56,29,33,21,22,28,16,70,83,69,28,46,25,44,56,28,58,54,46,68,103

Foldseek 3Di:
DPPVDPAVCQQFPVLQVVLLVVLCVVCVPDDFLFDDDRDDFDCFVVPLVRLLVVLVVCLVVVNDDAEAEAEGRQFAQAAQVGDGDLAEKEKEFEWAFPPDDPVRVVLCVVLLNRCPHSQLLLVLLLQVQQVDDVLSHHYHYDHHQDPDPDHGSQVSNSNSVYHYMYIHHPHDYVQQHPDDADADPNRTRHVDNVNGDVSSSVSVSSSVSRSVRLQRHAFDWWPQKAWAPVDPAQKIKIFTDAGDDPFFFDKKKWKDFSPDSHTDDIDGPGNDGMDMGNHHSVGIWMWMWTATNVGRIHRTDTHGYD/DPPVDPFVCVQFAVLQVVLLVVLCVVCVPDDFLFDDDRDDFDCFVVPLVRLLVVLVVCLVVVNDDAEAEAEGRQFAQAAQVGDGDLAEKEKEFEWAFPPDDPVRVVLCVVLLNRCPHSQLLLVLLLQVQQVDDVLSHHYHYDHHQDPDPDHGSQVSNSNSVYHYMYIHHPHDYVQQHPDDADADPNRTRHVDNVNGDVSSSVSVSSSVSRSVRLQRHAFDWWPQKAWAPVDPAQKIKIFTDAGDDPFFFDKKKWKDFSPDSHTDDIDGPGNDGMDMGNHHSVGIWIWMWTATNVGRIHRTDTHGYD

Radius of gyration: 26.18 Å; Cα contacts (8 Å, |Δi|>4): 1389; chains: 2; bounding box: 66×76×56 Å